Protein AF-0000000072064094 (afdb_homodimer)

Sequence (404 aa):
MAKARLEVLKKKKSSVARFLKNDMAELLRSGFDYNAYCRADGLLVEQKMIACYNFIEQFCGCISSNLSAMNKQRECPEECKEAVQSLIYAAARVSEFPELRDFRTLFTERYGTSNESFVNEEFIETLRPKSTTKELKLQLLHDIAEEFNIEWNSKSLEQKLFKPPREDQNRHCRRKSKDDIVPKGEFQGDDEDGNKWKKNKGMAKARLEVLKKKKSSVARFLKNDMAELLRSGFDYNAYCRADGLLVEQKMIACYNFIEQFCGCISSNLSAMNKQRECPEECKEAVQSLIYAAARVSEFPELRDFRTLFTERYGTSNESFVNEEFIETLRPKSTTKELKLQLLHDIAEEFNIEWNSKSLEQKLFKPPREDQNRHCRRKSKDDIVPKGEFQGDDEDGNKWKKNKG

InterPro domains:
  IPR005061 Vacuolar protein sorting-associated protein Ist1 [PF03398] (1-151)
  IPR005061 Vacuolar protein sorting-associated protein Ist1 [PTHR12161] (1-172)
  IPR042277 Vacuolar protein sorting-associated protein IST1-like [G3DSA:1.20.1260.60] (1-161)

Solvent-accessible surface area (backbone atoms only — not comparable to full-atom values): 23887 Å² total; per-residue (Å²): 111,69,65,61,56,46,49,52,53,46,50,53,45,50,52,51,35,50,50,48,52,51,52,33,46,52,28,44,71,74,66,37,49,68,60,28,53,33,41,36,48,34,39,51,52,39,50,45,49,47,54,50,50,53,50,51,50,51,29,50,48,52,45,65,77,39,42,69,61,43,73,75,37,76,61,75,49,77,90,37,43,36,36,53,32,33,44,39,59,40,33,81,70,44,77,91,48,64,66,29,51,56,48,29,53,54,46,36,71,61,68,39,80,85,51,76,88,47,29,48,63,69,58,51,60,64,67,46,88,68,79,88,44,73,65,59,42,51,49,49,50,50,53,48,27,60,75,69,68,44,92,75,75,63,63,70,56,47,49,67,70,67,48,66,78,69,69,69,71,72,70,68,73,67,68,75,66,80,65,71,76,58,73,76,72,68,73,81,70,87,79,93,84,89,91,82,92,79,74,89,84,127,109,68,66,60,54,48,50,52,53,46,50,54,45,50,52,52,36,49,50,48,50,50,52,33,47,52,28,43,70,73,66,37,49,67,60,26,53,33,41,36,49,35,39,52,52,38,49,45,51,48,53,50,49,52,51,50,50,50,31,51,49,52,45,65,77,40,42,70,61,43,71,75,38,77,61,75,48,79,88,37,41,35,34,54,32,32,44,40,58,39,32,81,71,44,78,91,48,65,66,29,49,56,48,30,54,54,46,35,71,62,66,40,82,85,49,74,88,47,31,49,63,70,57,49,60,64,66,45,90,68,78,86,44,72,65,59,42,51,49,49,51,51,51,48,26,59,75,69,70,44,91,76,77,64,62,70,57,49,48,67,69,67,48,66,78,71,70,71,71,73,73,70,74,68,68,72,69,79,65,71,74,60,72,77,72,72,76,74,79,80,84,86,81,86,84,83,84,83,88,75,82,136

pLDDT: mean 81.44, std 26.67, range [18.22, 98.62]

Structure (mmCIF, N/CA/C/O backbone):
data_AF-0000000072064094-model_v1
#
loop_
_entity.id
_entity.type
_entity.pdbx_description
1 polymer 'IST1-like protein'
#
loop_
_atom_site.group_PDB
_atom_site.id
_atom_site.type_symbol
_atom_site.label_atom_id
_atom_site.label_alt_id
_atom_site.label_comp_id
_atom_site.label_asym_id
_atom_site.label_entity_id
_atom_site.label_seq_id
_atom_site.pdbx_PDB_ins_code
_atom_site.Cartn_x
_atom_site.Cartn_y
_atom_site.Cartn_z
_atom_site.occupancy
_atom_site.B_iso_or_equiv
_atom_site.auth_seq_id
_atom_site.auth_comp_id
_atom_site.auth_asym_id
_atom_site.auth_atom_id
_atom_site.pdbx_PDB_model_num
ATOM 1 N N . MET A 1 1 ? -1.454 22.281 24.828 1 85.12 1 MET A N 1
ATOM 2 C CA . MET A 1 1 ? -2.336 21.141 24.594 1 85.12 1 MET A CA 1
ATOM 3 C C . MET A 1 1 ? -2.18 20.609 23.188 1 85.12 1 MET A C 1
ATOM 5 O O . MET A 1 1 ? -1.899 19.422 22.984 1 85.12 1 MET A O 1
ATOM 9 N N . ALA A 1 2 ? -2.176 21.438 22.234 1 90.88 2 ALA A N 1
ATOM 10 C CA . ALA A 1 2 ? -2.074 21.016 20.844 1 90.88 2 ALA A CA 1
ATOM 11 C C . ALA A 1 2 ? -0.74 20.328 20.562 1 90.88 2 ALA A C 1
ATOM 13 O O . ALA A 1 2 ? -0.686 19.328 19.844 1 90.88 2 ALA A O 1
ATOM 14 N N . LYS A 1 3 ? 0.32 20.797 21.219 1 93.62 3 LYS A N 1
ATOM 15 C CA . LYS A 1 3 ? 1.645 20.234 21 1 93.62 3 LYS A CA 1
ATOM 16 C C . LYS A 1 3 ? 1.72 18.797 21.5 1 93.62 3 LYS A C 1
ATOM 18 O O . LYS A 1 3 ? 2.332 17.938 20.875 1 93.62 3 LYS A O 1
ATOM 23 N N . ALA A 1 4 ? 1.127 18.578 22.625 1 94.56 4 ALA A N 1
ATOM 24 C CA . ALA A 1 4 ? 1.127 17.234 23.219 1 94.56 4 ALA A CA 1
ATOM 25 C C . ALA A 1 4 ? 0.379 16.25 22.328 1 94.56 4 ALA A C 1
ATOM 27 O O . ALA A 1 4 ? 0.856 15.141 22.078 1 94.56 4 ALA A O 1
ATOM 28 N N . ARG A 1 5 ? -0.762 16.672 21.875 1 95.25 5 ARG A N 1
ATOM 29 C CA . ARG A 1 5 ? -1.549 15.805 21 1 95.25 5 ARG A CA 1
ATOM 30 C C . ARG A 1 5 ? -0.819 15.555 19.688 1 95.25 5 ARG A C 1
ATOM 32 O O . ARG A 1 5 ? -0.88 14.445 19.141 1 95.25 5 ARG A O 1
ATOM 39 N N . LEU A 1 6 ? -0.163 16.531 19.234 1 96.88 6 LEU A N 1
ATOM 40 C CA . LEU A 1 6 ? 0.596 16.406 18 1 96.88 6 LEU A CA 1
ATOM 41 C C . LEU A 1 6 ? 1.74 15.414 18.156 1 96.88 6 LEU A C 1
ATOM 43 O O . LEU A 1 6 ? 2.023 14.633 17.25 1 96.88 6 LEU A O 1
ATOM 47 N N . GLU A 1 7 ? 2.352 15.492 19.312 1 96.5 7 GLU A N 1
ATOM 48 C CA . GLU A 1 7 ? 3.455 14.57 19.578 1 96.5 7 GLU A CA 1
ATOM 49 C C . GLU A 1 7 ? 2.984 13.125 19.562 1 96.5 7 GLU A C 1
ATOM 51 O O . GLU A 1 7 ? 3.668 12.25 19.031 1 96.5 7 GLU A O 1
ATOM 56 N N . VAL A 1 8 ? 1.884 12.883 20.141 1 96.38 8 VAL A N 1
ATOM 57 C CA . VAL A 1 8 ? 1.319 11.539 20.172 1 96.38 8 VAL A CA 1
ATOM 58 C C . VAL A 1 8 ? 1.006 11.07 18.75 1 96.38 8 VAL A C 1
ATOM 60 O O . VAL A 1 8 ? 1.315 9.93 18.391 1 96.38 8 VAL A O 1
ATOM 63 N N . LEU A 1 9 ? 0.372 11.906 17.953 1 95.5 9 LEU A N 1
ATOM 64 C CA . LEU A 1 9 ? 0.035 11.586 16.562 1 95.5 9 LEU A CA 1
ATOM 65 C C . LEU A 1 9 ? 1.291 11.273 15.758 1 95.5 9 LEU A C 1
ATOM 67 O O . LEU A 1 9 ? 1.317 10.312 14.992 1 95.5 9 LEU A O 1
ATOM 71 N N . LYS A 1 10 ? 2.268 12.094 15.992 1 96.62 10 LYS A N 1
ATOM 72 C CA . LYS A 1 10 ? 3.539 11.906 15.297 1 96.62 10 LYS A CA 1
ATOM 73 C C . LYS A 1 10 ? 4.168 10.562 15.656 1 96.62 10 LYS A C 1
ATOM 75 O O . LYS A 1 10 ? 4.676 9.852 14.781 1 96.62 10 LYS A O 1
ATOM 80 N N . LYS A 1 11 ? 4.141 10.258 16.891 1 97.12 11 LYS A N 1
ATOM 81 C CA . LYS A 1 11 ? 4.695 8.984 17.328 1 97.12 11 LYS A CA 1
ATOM 82 C C . LYS A 1 11 ? 3.934 7.809 16.734 1 97.12 11 LYS A C 1
ATOM 84 O O . LYS A 1 11 ? 4.539 6.82 16.312 1 97.12 11 LYS A O 1
ATOM 89 N N . LYS A 1 12 ? 2.662 7.918 16.766 1 95.75 12 LYS A N 1
ATOM 90 C CA . LYS A 1 12 ? 1.829 6.871 16.188 1 95.75 12 LYS A CA 1
ATOM 91 C C . LYS A 1 12 ? 2.143 6.684 14.703 1 95.75 12 LYS A C 1
ATOM 93 O O . LYS A 1 12 ? 2.346 5.559 14.242 1 95.75 12 LYS A O 1
ATOM 98 N N . LYS A 1 13 ? 2.24 7.777 13.938 1 96.56 13 LYS A N 1
ATOM 99 C CA . LYS A 1 13 ? 2.531 7.711 12.508 1 96.56 13 LYS A CA 1
ATOM 100 C C . LYS A 1 13 ? 3.93 7.156 12.25 1 96.56 13 LYS A C 1
ATOM 102 O O . LYS A 1 13 ? 4.141 6.387 11.312 1 96.56 13 LYS A O 1
ATOM 107 N N . SER A 1 14 ? 4.836 7.527 13.102 1 97.94 14 SER A N 1
ATOM 108 C CA . SER A 1 14 ? 6.207 7.047 12.969 1 97.94 14 SER A CA 1
ATOM 109 C C . SER A 1 14 ? 6.297 5.543 13.203 1 97.94 14 SER A C 1
ATOM 111 O O . SER A 1 14 ? 7.043 4.844 12.516 1 97.94 14 SER A O 1
ATOM 113 N N . SER A 1 15 ? 5.543 5.082 14.156 1 97.62 15 SER A N 1
ATOM 114 C CA . SER A 1 15 ? 5.516 3.648 14.438 1 97.62 15 SER A CA 1
ATOM 115 C C . SER A 1 15 ? 4.961 2.865 13.25 1 97.62 15 SER A C 1
ATOM 117 O O . SER A 1 15 ? 5.52 1.841 12.859 1 97.62 15 SER A O 1
ATOM 119 N N . VAL A 1 16 ? 3.893 3.377 12.688 1 95.62 16 VAL A N 1
ATOM 120 C CA . VAL A 1 16 ? 3.283 2.725 11.531 1 95.62 16 VAL A CA 1
ATOM 121 C C . VAL A 1 16 ? 4.258 2.74 10.359 1 95.62 16 VAL A C 1
ATOM 123 O O . VAL A 1 16 ? 4.43 1.729 9.672 1 95.62 16 VAL A O 1
ATOM 126 N N . ALA A 1 17 ? 4.867 3.883 10.094 1 97.56 17 ALA A N 1
ATOM 127 C CA . ALA A 1 17 ? 5.832 4.004 9.008 1 97.56 17 ALA A CA 1
ATOM 128 C C . ALA A 1 17 ? 6.988 3.021 9.188 1 97.56 17 ALA A C 1
ATOM 130 O O . ALA A 1 17 ? 7.441 2.402 8.227 1 97.56 17 ALA A O 1
ATOM 131 N N . ARG A 1 18 ? 7.434 2.91 10.406 1 97.69 18 ARG A N 1
ATOM 132 C CA . ARG A 1 18 ? 8.516 1.974 10.695 1 97.69 18 ARG A CA 1
ATOM 133 C C . ARG A 1 18 ? 8.094 0.539 10.398 1 97.69 18 ARG A C 1
ATOM 135 O O . ARG A 1 18 ? 8.867 -0.239 9.836 1 97.69 18 ARG A O 1
ATOM 142 N N . PHE A 1 19 ? 6.945 0.211 10.789 1 96.25 19 PHE A N 1
ATOM 143 C CA . PHE A 1 19 ? 6.414 -1.122 10.523 1 96.25 19 PHE A CA 1
ATOM 144 C C . PHE A 1 19 ? 6.34 -1.391 9.031 1 96.25 19 PHE A C 1
ATOM 146 O O . PHE A 1 19 ? 6.77 -2.447 8.562 1 96.25 19 PHE A O 1
ATOM 153 N N . LEU A 1 20 ? 5.797 -0.464 8.305 1 96.31 20 LEU A N 1
ATOM 154 C CA . LEU A 1 20 ? 5.672 -0.616 6.855 1 96.31 20 LEU A CA 1
ATOM 155 C C . LEU A 1 20 ? 7.039 -0.761 6.203 1 96.31 20 LEU A C 1
ATOM 157 O O . LEU A 1 20 ? 7.219 -1.585 5.301 1 96.31 20 LEU A O 1
ATOM 161 N N . LYS A 1 21 ? 7.934 0.023 6.676 1 97.88 21 LYS A N 1
ATOM 162 C CA . LYS A 1 21 ? 9.297 -0.035 6.152 1 97.88 21 LYS A CA 1
ATOM 163 C C . LYS A 1 21 ? 9.914 -1.411 6.383 1 97.88 21 LYS A C 1
ATOM 165 O O . LYS A 1 21 ? 10.531 -1.98 5.477 1 97.88 21 LYS A O 1
ATOM 170 N N . ASN A 1 22 ? 9.773 -1.916 7.539 1 97.75 22 ASN A N 1
ATOM 171 C CA . ASN A 1 22 ? 10.297 -3.238 7.863 1 97.75 22 ASN A CA 1
ATOM 172 C C . ASN A 1 22 ? 9.633 -4.324 7.02 1 97.75 22 ASN A C 1
ATOM 174 O O . ASN A 1 22 ? 10.305 -5.254 6.562 1 97.75 22 ASN A O 1
ATOM 178 N N . ASP A 1 23 ? 8.383 -4.195 6.918 1 96.56 23 ASP A N 1
ATOM 179 C CA . ASP A 1 23 ? 7.645 -5.141 6.09 1 96.56 23 ASP A CA 1
ATOM 180 C C . ASP A 1 23 ? 8.164 -5.141 4.656 1 96.56 23 ASP A C 1
ATOM 182 O O . ASP A 1 23 ? 8.398 -6.203 4.074 1 96.56 23 ASP A O 1
ATOM 186 N N . MET A 1 24 ? 8.352 -4.023 4.109 1 98.06 24 MET A N 1
ATOM 187 C CA . MET A 1 24 ? 8.867 -3.895 2.748 1 98.06 24 MET A CA 1
ATOM 188 C C . MET A 1 24 ? 10.273 -4.477 2.643 1 98.06 24 MET A C 1
ATOM 190 O O . MET A 1 24 ? 10.609 -5.117 1.648 1 98.06 24 MET A O 1
ATOM 194 N N . ALA A 1 25 ? 11.055 -4.199 3.688 1 98.56 25 ALA A N 1
ATOM 195 C CA . ALA A 1 25 ? 12.406 -4.746 3.705 1 98.56 25 ALA A CA 1
ATOM 196 C C . ALA A 1 25 ? 12.383 -6.27 3.664 1 98.56 25 ALA A C 1
ATOM 198 O O . ALA A 1 25 ? 13.156 -6.891 2.932 1 98.56 25 ALA A O 1
ATOM 199 N N . GLU A 1 26 ? 11.508 -6.82 4.418 1 97.12 26 GLU A N 1
ATOM 200 C CA . GLU A 1 26 ? 11.383 -8.273 4.445 1 97.12 26 GLU A CA 1
ATOM 201 C C . GLU A 1 26 ? 10.969 -8.82 3.082 1 97.12 26 GLU A C 1
ATOM 203 O O . GLU A 1 26 ? 11.484 -9.844 2.631 1 97.12 26 GLU A O 1
ATOM 208 N N . LEU A 1 27 ? 10.102 -8.125 2.42 1 96.69 27 LEU A N 1
ATOM 209 C CA . LEU A 1 27 ? 9.656 -8.523 1.086 1 96.69 27 LEU A CA 1
ATOM 210 C C . LEU A 1 27 ? 10.805 -8.445 0.086 1 96.69 27 LEU A C 1
ATOM 212 O O . LEU A 1 27 ? 10.992 -9.359 -0.721 1 96.69 27 LEU A O 1
ATOM 216 N N . LEU A 1 28 ? 11.594 -7.43 0.164 1 97.12 28 LEU A N 1
ATOM 217 C CA . LEU A 1 28 ? 12.734 -7.273 -0.726 1 97.12 28 LEU A CA 1
ATOM 218 C C . LEU A 1 28 ? 13.766 -8.375 -0.486 1 97.12 28 LEU A C 1
ATOM 220 O O . LEU A 1 28 ? 14.312 -8.938 -1.438 1 97.12 28 LEU A O 1
ATOM 224 N N . ARG A 1 29 ? 13.961 -8.672 0.776 1 96.12 29 ARG A N 1
ATOM 225 C CA . ARG A 1 29 ? 14.922 -9.711 1.146 1 96.12 29 ARG A CA 1
ATOM 226 C C . ARG A 1 29 ? 14.492 -11.07 0.587 1 96.12 29 ARG A C 1
ATOM 228 O O . ARG A 1 29 ? 15.336 -11.867 0.175 1 96.12 29 ARG A O 1
ATOM 235 N N . SER A 1 30 ? 13.25 -11.305 0.597 1 93.69 30 SER A N 1
ATOM 236 C CA . SER A 1 30 ? 12.703 -12.578 0.135 1 93.69 30 SER A CA 1
ATOM 237 C C . SER A 1 30 ? 12.578 -12.609 -1.385 1 93.69 30 SER A C 1
ATOM 239 O O . SER A 1 30 ? 12.109 -13.594 -1.956 1 93.69 30 SER A O 1
ATOM 241 N N . GLY A 1 31 ? 12.898 -11.484 -2.037 1 93.19 31 GLY A N 1
ATOM 242 C CA . GLY A 1 31 ? 12.867 -11.43 -3.49 1 93.19 31 GLY A CA 1
ATOM 243 C C . GLY A 1 31 ? 11.508 -11.031 -4.035 1 93.19 31 GLY A C 1
ATOM 244 O O . GLY A 1 31 ? 11.25 -11.156 -5.234 1 93.19 31 GLY A O 1
ATOM 245 N N . PHE A 1 32 ? 10.609 -10.562 -3.191 1 93.62 32 PHE A N 1
ATOM 246 C CA . PHE A 1 32 ? 9.281 -10.141 -3.613 1 93.62 32 PHE A CA 1
ATOM 247 C C . PHE A 1 32 ? 9.227 -8.625 -3.777 1 93.62 32 PHE A C 1
ATOM 249 O O . PHE A 1 32 ? 8.477 -7.945 -3.076 1 93.62 32 PHE A O 1
ATOM 256 N N . ASP A 1 33 ? 9.938 -8.203 -4.82 1 95 33 ASP A N 1
ATOM 257 C CA . ASP A 1 33 ? 10.141 -6.77 -4.996 1 95 33 ASP A CA 1
ATOM 258 C C . ASP A 1 33 ? 8.867 -6.098 -5.5 1 95 33 ASP A C 1
ATOM 260 O O . ASP A 1 33 ? 8.594 -4.938 -5.176 1 95 33 ASP A O 1
ATOM 264 N N . TYR A 1 34 ? 8.102 -6.844 -6.324 1 93.06 34 TYR A N 1
ATOM 265 C CA . TYR A 1 34 ? 6.859 -6.25 -6.805 1 93.06 34 TYR A CA 1
ATOM 266 C C . TYR A 1 34 ? 5.887 -6.016 -5.652 1 93.06 34 TYR A C 1
ATOM 268 O O . TYR A 1 34 ? 5.215 -4.98 -5.602 1 93.06 34 TYR A O 1
ATOM 276 N N . ASN A 1 35 ? 5.762 -6.969 -4.797 1 94 35 ASN A N 1
ATOM 277 C CA . ASN A 1 35 ? 4.926 -6.797 -3.611 1 94 35 ASN A CA 1
ATOM 278 C C . ASN A 1 35 ? 5.363 -5.582 -2.795 1 94 35 ASN A C 1
ATOM 280 O O . ASN A 1 35 ? 4.523 -4.816 -2.316 1 94 35 ASN A O 1
ATOM 284 N N . ALA A 1 36 ? 6.691 -5.492 -2.584 1 97.38 36 ALA A N 1
ATOM 285 C CA . ALA A 1 36 ? 7.234 -4.336 -1.876 1 97.38 36 ALA A CA 1
ATOM 286 C C . ALA A 1 36 ? 6.871 -3.035 -2.592 1 97.38 36 ALA A C 1
ATOM 288 O O . ALA A 1 36 ? 6.496 -2.051 -1.951 1 97.38 36 ALA A O 1
ATOM 289 N N . TYR A 1 37 ? 6.961 -3.115 -3.926 1 96.88 37 TYR A N 1
ATOM 290 C CA . TYR A 1 37 ? 6.617 -1.979 -4.773 1 96.88 37 TYR A CA 1
ATOM 291 C C . TYR A 1 37 ? 5.18 -1.539 -4.539 1 96.88 37 TYR A C 1
ATOM 293 O O . TYR A 1 37 ? 4.895 -0.342 -4.449 1 96.88 37 TYR A O 1
ATOM 301 N N . CYS A 1 38 ? 4.332 -2.406 -4.352 1 95.75 38 CYS A N 1
ATOM 302 C CA . CYS A 1 38 ? 2.914 -2.107 -4.191 1 95.75 38 CYS A CA 1
ATOM 303 C C . CYS A 1 38 ? 2.617 -1.605 -2.783 1 95.75 38 CYS A C 1
ATOM 305 O O . CYS A 1 38 ? 1.622 -0.913 -2.564 1 95.75 38 CYS A O 1
ATOM 307 N N . ARG A 1 39 ? 3.445 -1.872 -1.863 1 96.5 39 ARG A N 1
ATOM 308 C CA . ARG A 1 39 ? 3.297 -1.401 -0.49 1 96.5 39 ARG A CA 1
ATOM 309 C C . ARG A 1 39 ? 3.797 0.032 -0.345 1 96.5 39 ARG A C 1
ATOM 311 O O . ARG A 1 39 ? 3.488 0.707 0.639 1 96.5 39 ARG A O 1
ATOM 318 N N . ALA A 1 40 ? 4.53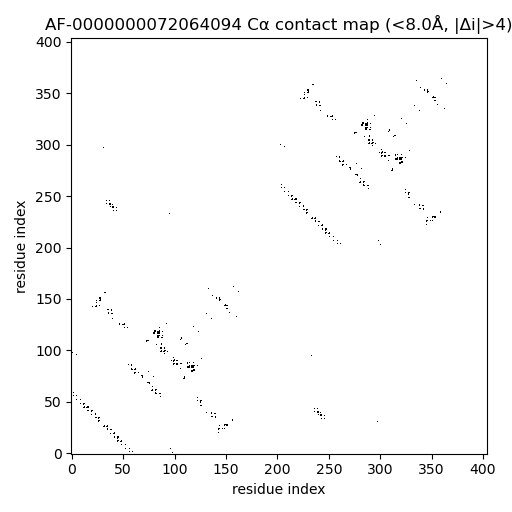1 0.459 -1.304 1 97.44 40 ALA A N 1
ATOM 319 C CA . ALA A 1 40 ? 5.258 1.723 -1.221 1 97.44 40 ALA A CA 1
ATOM 320 C C . ALA A 1 40 ? 4.297 2.904 -1.121 1 97.44 40 ALA A C 1
ATOM 322 O O . ALA A 1 40 ? 4.602 3.906 -0.471 1 97.44 40 ALA A O 1
ATOM 323 N N . ASP A 1 41 ? 3.105 2.754 -1.67 1 95.56 41 ASP A N 1
ATOM 324 C CA . ASP A 1 41 ? 2.137 3.846 -1.652 1 95.56 41 ASP A CA 1
ATOM 325 C C . ASP A 1 41 ? 1.74 4.203 -0.222 1 95.56 41 ASP A C 1
ATOM 327 O O . ASP A 1 41 ? 1.701 5.383 0.14 1 95.56 41 ASP A O 1
ATOM 331 N N . GLY A 1 42 ? 1.557 3.207 0.538 1 95.38 42 GLY A N 1
ATOM 332 C CA . GLY A 1 42 ? 1.183 3.428 1.926 1 95.38 42 GLY A CA 1
ATOM 333 C C . GLY A 1 42 ? 2.271 4.102 2.736 1 95.38 42 GLY A C 1
ATOM 334 O O . GLY A 1 42 ? 1.992 5 3.533 1 95.38 42 GLY A O 1
ATOM 335 N N . LEU A 1 43 ? 3.441 3.678 2.463 1 97.56 43 LEU A N 1
ATOM 336 C CA . LEU A 1 43 ? 4.566 4.227 3.215 1 97.56 43 LEU A CA 1
ATOM 337 C C . LEU A 1 43 ? 4.816 5.68 2.836 1 97.56 43 LEU A C 1
ATOM 339 O O . LEU A 1 43 ? 5.105 6.512 3.701 1 97.56 43 LEU A O 1
ATOM 343 N N . LEU A 1 44 ? 4.68 5.965 1.611 1 97.12 44 LEU A N 1
ATOM 344 C CA . LEU A 1 44 ? 4.926 7.32 1.133 1 97.12 44 LEU A CA 1
ATOM 345 C C . LEU A 1 44 ? 3.939 8.305 1.752 1 97.12 44 LEU A C 1
ATOM 347 O O . LEU A 1 44 ? 4.312 9.422 2.111 1 97.12 44 LEU A O 1
ATOM 351 N N . VAL A 1 45 ? 2.77 7.867 1.866 1 95 45 VAL A N 1
ATOM 352 C CA . VAL A 1 45 ? 1.736 8.727 2.443 1 95 45 VAL A CA 1
ATOM 353 C C . VAL A 1 45 ? 2.033 8.969 3.92 1 95 45 VAL A C 1
ATOM 355 O O . VAL A 1 45 ? 1.938 10.102 4.398 1 95 45 VAL A O 1
ATOM 358 N N . GLU A 1 46 ? 2.443 7.871 4.641 1 95.88 46 GLU A N 1
ATOM 359 C CA . GLU A 1 46 ? 2.771 8.016 6.055 1 95.88 46 GLU A CA 1
ATOM 360 C C . GLU A 1 46 ? 3.961 8.953 6.254 1 95.88 46 GLU A C 1
ATOM 362 O O . GLU A 1 46 ? 3.957 9.789 7.16 1 95.88 46 GLU A O 1
ATOM 367 N N . GLN A 1 47 ? 4.895 8.805 5.371 1 96.94 47 GLN A N 1
ATOM 368 C CA . GLN A 1 47 ? 6.074 9.656 5.469 1 96.94 47 GLN A CA 1
ATOM 369 C C . GLN A 1 47 ? 5.723 11.117 5.207 1 96.94 47 GLN A C 1
ATOM 371 O O . GLN A 1 47 ? 6.246 12.016 5.871 1 96.94 47 GLN A O 1
ATOM 376 N N . LYS A 1 48 ? 4.938 11.32 4.258 1 96.44 48 LYS A N 1
ATOM 377 C CA . LYS A 1 48 ? 4.473 12.68 3.975 1 96.44 48 LYS A CA 1
ATOM 378 C C . LYS A 1 48 ? 3.764 13.281 5.184 1 96.44 48 LYS A C 1
ATOM 380 O O . LYS A 1 48 ? 3.988 14.438 5.527 1 96.44 48 LYS A O 1
ATOM 385 N N . MET A 1 49 ? 2.93 12.5 5.812 1 95.88 49 MET A N 1
ATOM 386 C CA . MET A 1 49 ? 2.193 12.977 6.98 1 95.88 49 MET A CA 1
ATOM 387 C C . MET A 1 49 ? 3.145 13.32 8.125 1 95.88 49 MET A C 1
ATOM 389 O O . MET A 1 49 ? 2.961 14.32 8.812 1 95.88 49 MET A O 1
ATOM 393 N N . ILE A 1 50 ? 4.121 12.555 8.297 1 97.62 50 ILE A N 1
ATOM 394 C CA . ILE A 1 50 ? 5.105 12.812 9.344 1 97.62 50 ILE A CA 1
ATOM 395 C C . ILE A 1 50 ? 5.816 14.133 9.078 1 97.62 50 ILE A C 1
ATOM 397 O O . ILE A 1 50 ? 5.988 14.953 9.984 1 97.62 50 ILE A O 1
ATOM 401 N N . ALA A 1 51 ? 6.199 14.312 7.824 1 97.75 51 ALA A N 1
ATOM 402 C CA . ALA A 1 51 ? 6.816 15.578 7.438 1 97.75 51 ALA A CA 1
ATOM 403 C C . ALA A 1 51 ? 5.895 16.75 7.738 1 97.75 51 ALA A C 1
ATOM 405 O O . ALA A 1 51 ? 6.336 17.781 8.266 1 97.75 51 ALA A O 1
ATOM 406 N N . CYS A 1 52 ? 4.703 16.562 7.418 1 97.12 52 CYS A N 1
ATOM 407 C CA . CYS A 1 52 ? 3.705 17.594 7.676 1 97.12 52 CYS A CA 1
ATOM 408 C C . CYS A 1 52 ? 3.635 17.922 9.164 1 97.12 52 CYS A C 1
ATOM 410 O O . CYS A 1 52 ? 3.645 19.094 9.539 1 97.12 52 CYS A O 1
ATOM 412 N N . TYR A 1 53 ? 3.627 16.953 9.977 1 97.62 53 TYR A N 1
ATOM 413 C CA . TYR A 1 53 ? 3.518 17.156 11.422 1 97.62 53 TYR A CA 1
ATOM 414 C C . TYR A 1 53 ? 4.758 17.859 11.969 1 97.62 53 TYR A C 1
ATOM 416 O O . TYR A 1 53 ? 4.672 18.641 12.914 1 97.62 53 TYR A O 1
ATOM 424 N N . ASN A 1 54 ? 5.852 17.594 11.352 1 98.06 54 ASN A N 1
ATOM 425 C CA . ASN A 1 54 ? 7.066 18.297 11.75 1 98.06 54 ASN A CA 1
ATOM 426 C C . ASN A 1 54 ? 6.953 19.797 11.516 1 98.06 54 ASN A C 1
ATOM 428 O O . ASN A 1 54 ? 7.352 20.594 12.359 1 98.06 54 ASN A O 1
ATOM 432 N N . PHE A 1 55 ? 6.406 20.125 10.445 1 98.12 55 PHE A N 1
ATOM 433 C CA . PHE A 1 55 ? 6.199 21.531 10.125 1 98.12 55 PHE A CA 1
ATOM 434 C C . PHE A 1 55 ? 5.215 22.172 11.094 1 98.12 55 PHE A C 1
ATOM 436 O O . PHE A 1 55 ? 5.465 23.266 11.625 1 98.12 55 PHE A O 1
ATOM 443 N N . ILE A 1 56 ? 4.16 21.516 11.312 1 98.06 56 ILE A N 1
ATOM 444 C CA . ILE A 1 56 ? 3.127 22.047 12.203 1 98.06 56 ILE A CA 1
ATOM 445 C C . ILE A 1 56 ? 3.699 22.234 13.602 1 98.06 56 ILE A C 1
ATOM 447 O O . ILE A 1 56 ? 3.428 23.234 14.258 1 98.06 56 ILE A O 1
ATOM 451 N N . GLU A 1 57 ? 4.457 21.297 14.016 1 97.94 57 GLU A N 1
ATOM 452 C CA . GLU A 1 57 ? 5.125 21.406 15.305 1 97.94 57 GLU A CA 1
ATOM 453 C C . GLU A 1 57 ? 6.016 22.641 15.367 1 97.94 57 GLU A C 1
ATOM 455 O O . GLU A 1 57 ? 5.996 23.375 16.359 1 97.94 57 GLU A O 1
ATOM 460 N N . GLN A 1 58 ? 6.719 22.859 14.375 1 97.62 58 GLN A N 1
ATOM 461 C CA . GLN A 1 58 ? 7.59 24.031 14.289 1 97.62 58 GLN A CA 1
ATOM 462 C C . GLN A 1 58 ? 6.781 25.312 14.344 1 97.62 58 GLN A C 1
ATOM 464 O O . GLN A 1 58 ? 7.141 26.25 15.062 1 97.62 58 GLN A O 1
ATOM 469 N N . PHE A 1 59 ? 5.707 25.375 13.602 1 97.94 59 PHE A N 1
ATOM 470 C CA . PHE A 1 59 ? 4.859 26.562 13.578 1 97.94 59 PHE A CA 1
ATOM 471 C C . PHE A 1 59 ? 4.238 26.812 14.945 1 97.94 59 PHE A C 1
ATOM 473 O O . PHE A 1 59 ? 4.219 27.953 15.422 1 97.94 59 PHE A O 1
ATOM 480 N N . CYS A 1 60 ? 3.779 25.766 15.492 1 97.12 60 CYS A N 1
ATOM 481 C CA . CYS A 1 60 ? 3.227 25.906 16.844 1 97.12 60 CYS A CA 1
ATOM 482 C C . CYS A 1 60 ? 4.293 26.375 17.828 1 97.12 60 CYS A C 1
ATOM 484 O O . CYS A 1 60 ? 4.004 27.156 18.719 1 97.12 60 CYS A O 1
ATOM 486 N N . GLY A 1 61 ? 5.496 25.891 17.672 1 96.81 61 GLY A N 1
ATOM 487 C CA . GLY A 1 61 ? 6.605 26.328 18.5 1 96.81 61 GLY A CA 1
ATOM 488 C C . GLY A 1 61 ? 6.895 27.812 18.359 1 96.81 61 GLY A C 1
ATOM 489 O O . GLY A 1 61 ? 7.121 28.5 19.359 1 96.81 61 GLY A O 1
ATOM 490 N N . CYS A 1 62 ? 6.848 28.281 17.156 1 96.12 62 CYS A N 1
ATOM 491 C CA . CYS A 1 62 ? 7.051 29.703 16.891 1 96.12 62 CYS A CA 1
ATOM 492 C C . CYS A 1 62 ? 5.98 30.547 17.578 1 96.12 62 CYS A C 1
ATOM 494 O O . CYS A 1 62 ? 6.293 31.562 18.219 1 96.12 62 CYS A O 1
ATOM 496 N N . ILE A 1 63 ? 4.805 30.156 17.516 1 95.31 63 ILE A N 1
ATOM 497 C CA . ILE A 1 63 ? 3.686 30.891 18.094 1 95.31 63 ILE A CA 1
ATOM 498 C C . ILE A 1 63 ? 3.781 30.859 19.609 1 95.31 63 ILE A C 1
ATOM 500 O O . ILE A 1 63 ? 3.588 31.875 20.281 1 95.31 63 ILE A O 1
ATOM 504 N N . SER A 1 64 ? 4.051 29.672 20.141 1 95.19 64 SER A N 1
ATOM 505 C CA . SER A 1 64 ? 4.168 29.516 21.594 1 95.19 64 SER A CA 1
ATOM 506 C C . SER A 1 64 ? 5.254 30.422 22.156 1 95.19 64 SER A C 1
ATOM 508 O O . SER A 1 64 ? 5.098 30.984 23.25 1 95.19 64 SER A O 1
ATOM 510 N N . SER A 1 65 ? 6.344 30.625 21.469 1 95.5 65 SER A N 1
ATOM 511 C CA . SER A 1 65 ? 7.469 31.438 21.922 1 95.5 65 SER A CA 1
ATOM 512 C C . SER A 1 65 ? 7.148 32.938 21.828 1 95.5 65 SER A C 1
ATOM 514 O O . SER A 1 65 ? 7.812 33.75 22.469 1 95.5 65 SER A O 1
ATOM 516 N N . ASN A 1 66 ? 6.109 33.312 21.125 1 95 66 ASN A N 1
ATOM 517 C CA . ASN A 1 66 ? 5.777 34.719 20.922 1 95 66 ASN A CA 1
ATOM 518 C C . ASN A 1 66 ? 4.371 35.031 21.422 1 95 66 ASN A C 1
ATOM 520 O O . ASN A 1 66 ? 3.771 36.031 21 1 95 66 ASN A O 1
ATOM 524 N N . LEU A 1 67 ? 3.9 34.219 22.219 1 92.62 67 LEU A N 1
ATOM 525 C CA . LEU A 1 67 ? 2.516 34.344 22.656 1 92.62 67 LEU A CA 1
ATOM 526 C C . LEU A 1 67 ? 2.305 35.625 23.438 1 92.62 67 LEU A C 1
ATOM 528 O O . LEU A 1 67 ? 1.271 36.281 23.297 1 92.62 67 LEU A O 1
ATOM 532 N N . SER A 1 68 ? 3.262 35.969 24.266 1 93.44 68 SER A N 1
ATOM 533 C CA . SER A 1 68 ? 3.164 37.188 25.062 1 93.44 68 SER A CA 1
ATOM 534 C C . SER A 1 68 ? 3.062 38.406 24.172 1 93.44 68 SER A C 1
ATOM 536 O O . SER A 1 68 ? 2.223 39.281 24.406 1 93.44 68 SER A O 1
ATOM 538 N N . ALA A 1 69 ? 3.912 38.5 23.188 1 92.19 69 ALA A N 1
ATOM 539 C CA . ALA A 1 69 ? 3.896 39.625 22.25 1 92.19 69 ALA A CA 1
ATOM 540 C C . ALA A 1 69 ? 2.594 39.656 21.453 1 92.19 69 ALA A C 1
ATOM 542 O O . ALA A 1 69 ? 2.027 40.719 21.219 1 92.19 69 ALA A O 1
ATOM 543 N N . MET A 1 70 ? 2.092 38.562 21.141 1 92.06 70 MET A N 1
ATOM 544 C CA . MET A 1 70 ? 0.869 38.438 20.344 1 92.06 70 MET A CA 1
ATOM 545 C C . MET A 1 70 ? -0.345 38.875 21.156 1 92.06 70 MET A C 1
ATOM 547 O O . MET A 1 70 ? -1.289 39.438 20.609 1 92.06 70 MET A O 1
ATOM 551 N N . ASN A 1 71 ? -0.294 38.594 22.391 1 91.25 71 ASN A N 1
ATOM 552 C CA . ASN A 1 71 ? -1.398 38.969 23.266 1 91.25 71 ASN A CA 1
ATOM 553 C C . ASN A 1 71 ? -1.427 40.469 23.516 1 91.25 71 ASN A C 1
ATOM 555 O O . ASN A 1 71 ? -2.49 41.062 23.75 1 91.25 71 ASN A O 1
ATOM 559 N N . LYS A 1 72 ? -0.281 41.094 23.469 1 91.56 72 LYS A N 1
ATOM 560 C CA . LYS A 1 72 ? -0.154 42.5 23.781 1 91.56 72 LYS A CA 1
ATOM 561 C C . LYS A 1 72 ? -0.522 43.375 22.578 1 91.56 72 LYS A C 1
ATOM 563 O O . LYS A 1 72 ? -0.939 44.531 22.734 1 91.56 72 LYS A O 1
ATOM 568 N N . GLN A 1 73 ? -0.264 42.844 21.438 1 88.12 73 GLN A N 1
ATOM 569 C CA . GLN A 1 73 ? -0.511 43.625 20.234 1 88.12 73 GLN A CA 1
ATOM 570 C C . GLN A 1 73 ? -1.616 43 19.375 1 88.12 73 GLN A C 1
ATOM 572 O O . GLN A 1 73 ? -1.826 41.781 19.422 1 88.12 73 GLN A O 1
ATOM 577 N N . ARG A 1 74 ? -2.223 43.875 18.578 1 87.62 74 ARG A N 1
ATOM 578 C CA . ARG A 1 74 ? -3.318 43.438 17.734 1 87.62 74 ARG A CA 1
ATOM 579 C C . ARG A 1 74 ? -2.799 42.875 16.406 1 87.62 74 ARG A C 1
ATOM 581 O O . ARG A 1 74 ? -3.398 42 15.82 1 87.62 74 ARG A O 1
ATOM 588 N N . GLU A 1 75 ? -1.686 43.406 16.078 1 90.38 75 GLU A N 1
ATOM 589 C CA . GLU A 1 75 ? -1.104 42.969 14.812 1 90.38 75 GLU A CA 1
ATOM 590 C C . GLU A 1 75 ? -0.216 41.75 15.008 1 90.38 75 GLU A C 1
ATOM 592 O O . GLU A 1 75 ? 0.413 41.594 16.047 1 90.38 75 GLU A O 1
ATOM 597 N N . CYS A 1 76 ? -0.153 40.938 14.062 1 92.5 76 CYS A N 1
ATOM 598 C CA . CYS A 1 76 ? 0.682 39.75 14.125 1 92.5 76 CYS A CA 1
ATOM 599 C C . CYS A 1 76 ? 2.158 40.125 14.008 1 92.5 76 CYS A C 1
ATOM 601 O O . CYS A 1 76 ? 2.562 40.781 13.055 1 92.5 76 CYS A O 1
ATOM 603 N N . PRO A 1 77 ? 2.854 39.688 14.945 1 92.25 77 PRO A N 1
ATOM 604 C CA . PRO A 1 77 ? 4.297 39.938 14.812 1 92.25 77 PRO A CA 1
ATOM 605 C C . PRO A 1 77 ? 4.871 39.344 13.523 1 92.25 77 PRO A C 1
ATOM 607 O O . PRO A 1 77 ? 4.449 38.281 13.07 1 92.25 77 PRO A O 1
ATOM 610 N N . GLU A 1 78 ? 5.816 40.031 12.969 1 91.62 78 GLU A N 1
ATOM 611 C CA . GLU A 1 78 ? 6.422 39.656 11.703 1 91.62 78 GLU A CA 1
ATOM 612 C C . GLU A 1 78 ? 7.02 38.25 11.789 1 91.62 78 GLU A C 1
ATOM 614 O O . GLU A 1 78 ? 6.953 37.469 10.828 1 91.62 78 GLU A O 1
ATOM 619 N N . GLU A 1 79 ? 7.562 37.938 12.945 1 92.75 79 GLU A N 1
ATOM 620 C CA . GLU A 1 79 ? 8.242 36.656 13.148 1 92.75 79 GLU A CA 1
ATOM 621 C C . GLU A 1 79 ? 7.258 35.5 13.117 1 92.75 79 GLU A C 1
ATOM 623 O O . GLU A 1 79 ? 7.637 34.375 12.836 1 92.75 79 GLU A O 1
ATOM 628 N N . CYS A 1 80 ? 5.957 35.844 13.32 1 95.56 80 CYS A N 1
ATOM 629 C CA . CYS A 1 80 ? 4.977 34.781 13.469 1 95.56 80 CYS A CA 1
ATOM 630 C C . CYS A 1 80 ? 4.039 34.719 12.266 1 95.56 80 CYS A C 1
ATOM 632 O O . CYS A 1 80 ? 3.236 33.781 12.133 1 95.56 80 CYS A O 1
ATOM 634 N N . LYS A 1 81 ? 4.211 35.562 11.422 1 94.75 81 LYS A N 1
ATOM 635 C CA . LYS A 1 81 ? 3.287 35.688 10.297 1 94.75 81 LYS A CA 1
ATOM 636 C C . LYS A 1 81 ? 3.299 34.406 9.445 1 94.75 81 LYS A C 1
ATOM 638 O O . LYS A 1 81 ? 2.242 33.906 9.086 1 94.75 81 LYS A O 1
ATOM 643 N N . GLU A 1 82 ? 4.465 33.906 9.148 1 97.12 82 GLU A N 1
ATOM 644 C CA . GLU A 1 82 ? 4.59 32.688 8.352 1 97.12 82 GLU A CA 1
ATOM 645 C C . GLU A 1 82 ? 3.939 31.5 9.055 1 97.12 82 GLU A C 1
ATOM 647 O O . GLU A 1 82 ? 3.195 30.734 8.438 1 97.12 82 GLU A O 1
ATOM 652 N N . ALA A 1 83 ? 4.223 31.422 10.289 1 97.31 83 ALA A N 1
ATOM 653 C CA . ALA A 1 83 ? 3.689 30.297 11.062 1 97.31 83 ALA A CA 1
ATOM 654 C C . ALA A 1 83 ? 2.164 30.344 11.117 1 97.31 83 ALA A C 1
ATOM 656 O O . ALA A 1 83 ? 1.496 29.344 10.883 1 97.31 83 ALA A O 1
ATOM 657 N N . VAL A 1 84 ? 1.663 31.516 11.352 1 96.5 84 VAL A N 1
ATOM 658 C CA . VAL A 1 84 ? 0.22 31.703 11.477 1 96.5 84 VAL A CA 1
ATOM 659 C C . VAL A 1 84 ? -0.458 31.375 10.148 1 96.5 84 VAL A C 1
ATOM 661 O O . VAL A 1 84 ? -1.412 30.594 10.109 1 96.5 84 VAL A O 1
ATOM 664 N N . GLN A 1 85 ? 0.13 31.969 9.141 1 97.06 85 GLN A N 1
ATOM 665 C CA . GLN A 1 85 ? -0.476 31.75 7.828 1 97.06 85 GLN A CA 1
ATOM 666 C C . GLN A 1 85 ? -0.368 30.281 7.41 1 97.06 85 GLN A C 1
ATOM 668 O O . GLN A 1 85 ? -1.278 29.75 6.773 1 97.06 85 GLN A O 1
ATOM 673 N N . SER A 1 86 ? 0.69 29.625 7.723 1 97.94 86 SER A N 1
ATOM 674 C CA . SER A 1 86 ? 0.887 28.219 7.379 1 97.94 86 SER A CA 1
ATOM 675 C C . SER A 1 86 ? -0.099 27.328 8.117 1 97.94 86 SER A C 1
ATOM 677 O O . SER A 1 86 ? -0.611 26.359 7.559 1 97.94 86 SER A O 1
ATOM 679 N N . LEU A 1 87 ? -0.402 27.656 9.312 1 97.19 87 LEU A N 1
ATOM 680 C CA . LEU A 1 87 ? -1.35 26.875 10.086 1 97.19 87 LEU A CA 1
ATOM 681 C C . LEU A 1 87 ? -2.76 27 9.523 1 97.19 87 LEU A C 1
ATOM 683 O O . LEU A 1 87 ? -3.506 26.016 9.469 1 97.19 87 LEU A O 1
ATOM 687 N N . ILE A 1 88 ? -3.088 28.172 9.156 1 96.19 88 ILE A N 1
ATOM 688 C CA . ILE A 1 88 ? -4.391 28.391 8.531 1 96.19 88 ILE A CA 1
ATOM 689 C C . ILE A 1 88 ? -4.48 27.578 7.238 1 96.19 88 ILE A C 1
ATOM 691 O O . ILE A 1 88 ? -5.496 26.938 6.969 1 96.19 88 ILE A O 1
ATOM 695 N N . TYR A 1 89 ? -3.402 27.609 6.512 1 96 89 TYR A N 1
ATOM 696 C CA . TYR A 1 89 ? -3.309 26.859 5.262 1 96 89 TYR A CA 1
ATOM 697 C C . TYR A 1 89 ? -3.496 25.359 5.5 1 96 89 TYR A C 1
ATOM 699 O O . TYR A 1 89 ? -4.195 24.688 4.742 1 96 89 TYR A O 1
ATOM 707 N N . ALA A 1 90 ? -2.932 24.875 6.523 1 96.44 90 ALA A N 1
ATOM 708 C CA . ALA A 1 90 ? -2.951 23.453 6.855 1 96.44 90 ALA A CA 1
ATOM 709 C C . ALA A 1 90 ? -4.344 23 7.289 1 96.44 90 ALA A C 1
ATOM 711 O O . ALA A 1 90 ? -4.73 21.859 7.078 1 96.44 90 ALA A O 1
ATOM 712 N N . ALA A 1 91 ? -5.078 23.906 7.891 1 94.94 91 ALA A N 1
ATOM 713 C CA . ALA A 1 91 ? -6.375 23.562 8.469 1 94.94 91 ALA A CA 1
ATOM 714 C C . ALA A 1 91 ? -7.332 23.047 7.398 1 94.94 91 ALA A C 1
ATOM 716 O O . ALA A 1 91 ? -8.156 22.172 7.668 1 94.94 91 ALA A O 1
ATOM 717 N N . ALA A 1 92 ? -7.152 23.484 6.246 1 88.69 92 ALA A N 1
ATOM 718 C CA . ALA A 1 92 ? -8.039 23.109 5.156 1 88.69 92 ALA A CA 1
ATOM 719 C C . ALA A 1 92 ? -7.59 21.797 4.52 1 88.69 92 ALA A C 1
ATOM 721 O O . ALA A 1 92 ? -8.375 21.109 3.85 1 88.69 92 ALA A O 1
ATOM 722 N N . ARG A 1 93 ? -6.41 21.359 4.82 1 89.69 93 ARG A N 1
ATOM 723 C CA . ARG A 1 93 ? -5.82 20.297 4.023 1 89.69 93 ARG A CA 1
ATOM 724 C C . ARG A 1 93 ? -5.473 19.094 4.891 1 89.69 93 ARG A C 1
ATOM 726 O O . ARG A 1 93 ? -5.391 17.969 4.398 1 89.69 93 ARG A O 1
ATOM 733 N N . VAL A 1 94 ? -5.285 19.328 6.09 1 91.94 94 VAL A N 1
ATOM 734 C CA . VAL A 1 94 ? -4.906 18.25 7 1 91.94 94 VAL A CA 1
ATOM 735 C C . VAL A 1 94 ? -6.074 17.922 7.926 1 91.94 94 VAL A C 1
ATOM 737 O O . VAL A 1 94 ? -6.441 18.734 8.781 1 91.94 94 VAL A O 1
ATOM 740 N N . SER A 1 95 ? -6.598 16.75 7.797 1 88.56 95 SER A N 1
ATOM 741 C CA . SER A 1 95 ? -7.812 16.406 8.531 1 88.56 95 SER A CA 1
ATOM 742 C C . SER A 1 95 ? -7.484 15.625 9.805 1 88.56 95 SER A C 1
ATOM 744 O O . SER A 1 95 ? -8.305 15.555 10.719 1 88.56 95 SER A O 1
ATOM 746 N N . GLU A 1 96 ? -6.348 15.117 9.969 1 90.44 96 GLU A N 1
ATOM 747 C CA . GLU A 1 96 ? -5.992 14.211 11.055 1 90.44 96 GLU A CA 1
ATOM 748 C C . GLU A 1 96 ? -5.727 14.977 12.344 1 90.44 96 GLU A C 1
ATOM 750 O O . GLU A 1 96 ? -5.684 14.383 13.43 1 90.44 96 GLU A O 1
ATOM 755 N N . PHE A 1 97 ? -5.594 16.281 12.258 1 94.69 97 PHE A N 1
ATOM 756 C CA . PHE A 1 97 ? -5.316 17.141 13.406 1 94.69 97 PHE A CA 1
ATOM 757 C C . PHE A 1 97 ? -6.391 18.203 13.555 1 94.69 97 PHE A C 1
ATOM 759 O O . PHE A 1 97 ? -6.227 19.328 13.086 1 94.69 97 PHE A O 1
ATOM 766 N N . PRO A 1 98 ? -7.441 17.938 14.266 1 92.69 98 PRO A N 1
ATOM 767 C CA . PRO A 1 98 ? -8.617 18.812 14.32 1 92.69 98 PRO A CA 1
ATOM 768 C C . PRO A 1 98 ? -8.32 20.156 14.969 1 92.69 98 PRO A C 1
ATOM 770 O O . PRO A 1 98 ? -9.023 21.141 14.703 1 92.69 98 PRO A O 1
ATOM 773 N N . GLU A 1 99 ? -7.305 20.219 15.805 1 95.19 99 GLU A N 1
ATOM 774 C CA . GLU A 1 99 ? -6.941 21.484 16.453 1 95.19 99 GLU A CA 1
ATOM 775 C C . GLU A 1 99 ? -6.652 22.562 15.414 1 95.19 99 GLU A C 1
ATOM 777 O O . GLU A 1 99 ? -6.766 23.766 15.703 1 95.19 99 GLU A O 1
ATOM 782 N N . LEU A 1 100 ? -6.344 22.172 14.266 1 96.56 100 LEU A N 1
ATOM 783 C CA . LEU A 1 100 ? -6.02 23.109 13.203 1 96.56 100 LEU A CA 1
ATOM 784 C C . LEU A 1 100 ? -7.227 23.969 12.852 1 96.56 100 LEU A C 1
ATOM 786 O O . LEU A 1 100 ? -7.078 25.156 12.523 1 96.56 100 LEU A O 1
ATOM 790 N N . ARG A 1 101 ? -8.32 23.375 12.938 1 95.06 101 ARG A N 1
ATOM 791 C CA . ARG A 1 101 ? -9.539 24.125 12.656 1 95.06 101 ARG A CA 1
ATOM 792 C C . ARG A 1 101 ? -9.75 25.234 13.688 1 95.06 101 ARG A C 1
ATOM 794 O O . ARG A 1 101 ? -10.156 26.344 13.336 1 95.06 101 ARG A O 1
ATOM 801 N N . ASP A 1 102 ? -9.492 24.891 14.898 1 95.88 102 ASP A N 1
ATOM 802 C CA . ASP A 1 102 ? -9.57 25.891 15.953 1 95.88 102 ASP A CA 1
ATOM 803 C C . ASP A 1 102 ? -8.57 27.016 15.711 1 95.88 102 ASP A C 1
ATOM 805 O O . ASP A 1 102 ? -8.891 28.203 15.898 1 95.88 102 ASP A O 1
ATOM 809 N N . PHE A 1 103 ? -7.379 26.641 15.305 1 95.94 103 PHE A N 1
ATOM 810 C CA . PHE A 1 103 ? -6.352 27.625 15.008 1 95.94 103 PHE A CA 1
ATOM 811 C C . PHE A 1 103 ? -6.801 28.562 13.891 1 95.94 103 PHE A C 1
ATOM 813 O O . PHE A 1 103 ? -6.637 29.781 13.977 1 95.94 103 PHE A O 1
ATOM 820 N N . ARG A 1 104 ? -7.297 28 12.883 1 95.62 104 ARG A N 1
ATOM 821 C CA . ARG A 1 104 ? -7.762 28.797 11.75 1 95.62 104 ARG A CA 1
ATOM 822 C C . ARG A 1 104 ? -8.812 29.812 12.188 1 95.62 104 ARG A C 1
ATOM 824 O O . ARG A 1 104 ? -8.742 30.984 11.828 1 95.62 104 ARG A O 1
ATOM 831 N N . THR A 1 105 ? -9.805 29.359 12.945 1 95.81 105 THR A N 1
ATOM 832 C CA . THR A 1 105 ? -10.859 30.234 13.438 1 95.81 105 THR A CA 1
ATOM 833 C C . THR A 1 105 ? -10.281 31.359 14.297 1 95.81 105 THR A C 1
ATOM 835 O O . THR A 1 105 ? -10.578 32.531 14.078 1 95.81 105 THR A O 1
ATOM 838 N N . LEU A 1 106 ? -9.422 31 15.164 1 94.5 106 LEU A N 1
ATOM 839 C CA . LEU A 1 106 ? -8.82 31.953 16.094 1 94.5 106 LEU A CA 1
ATOM 840 C C . LEU A 1 106 ? -7.984 33 15.352 1 94.5 106 LEU A C 1
ATOM 842 O O . LEU A 1 106 ? -8.141 34.188 15.57 1 94.5 106 LEU A O 1
ATOM 846 N N . PHE A 1 107 ? -7.191 32.594 14.445 1 95.25 107 PHE A N 1
ATOM 847 C CA . PHE A 1 107 ? -6.254 33.469 13.773 1 95.25 107 PHE A CA 1
ATOM 848 C C . PHE A 1 107 ? -6.961 34.312 12.719 1 95.25 107 PHE A C 1
ATOM 850 O O . PHE A 1 107 ? -6.59 35.469 12.484 1 95.25 107 PHE A O 1
ATOM 857 N N . THR A 1 108 ? -7.93 33.719 12.133 1 94.44 108 THR A N 1
ATOM 858 C CA . THR A 1 108 ? -8.695 34.5 11.156 1 94.44 108 THR A CA 1
ATOM 859 C C . THR A 1 108 ? -9.492 35.594 11.836 1 94.44 108 THR A C 1
ATOM 861 O O . THR A 1 108 ? -9.625 36.688 11.297 1 94.44 108 THR A O 1
ATOM 864 N N . GLU A 1 109 ? -10 35.344 12.914 1 93.56 109 GLU A N 1
ATOM 865 C CA . GLU A 1 109 ? -10.727 36.344 13.68 1 93.56 109 GLU A CA 1
ATOM 866 C C . GLU A 1 109 ? -9.797 37.438 14.164 1 93.56 109 GLU A C 1
ATOM 868 O O . GLU A 1 109 ? -10.164 38.625 14.148 1 93.56 109 GLU A O 1
ATOM 873 N N . ARG A 1 110 ? -8.641 37.094 14.5 1 92.75 110 ARG A N 1
ATOM 874 C CA . ARG A 1 110 ? -7.715 38.062 15.102 1 92.75 110 ARG A CA 1
ATOM 875 C C . ARG A 1 110 ? -6.961 38.844 14.023 1 92.75 110 ARG A C 1
ATOM 877 O O . ARG A 1 110 ? -6.75 40.031 14.156 1 92.75 110 ARG A O 1
ATOM 884 N N . TYR A 1 111 ? -6.527 38.094 13.039 1 92.88 111 TYR A N 1
ATOM 885 C CA . TYR A 1 111 ? -5.598 38.719 12.102 1 92.88 111 TYR A CA 1
ATOM 886 C C . TYR A 1 111 ? -6.234 38.906 10.727 1 92.88 111 TYR A C 1
ATOM 888 O O . TYR A 1 111 ? -5.645 39.5 9.836 1 92.88 111 TYR A O 1
ATOM 896 N N . GLY A 1 112 ? -7.375 38.438 10.508 1 88 112 GLY A N 1
ATOM 897 C CA . GLY A 1 112 ? -8.062 38.625 9.234 1 88 112 GLY A CA 1
ATOM 898 C C . GLY A 1 112 ? -7.844 37.469 8.273 1 88 112 GLY A C 1
ATOM 899 O O . GLY A 1 112 ? -7.484 36.375 8.695 1 88 112 GLY A O 1
ATOM 900 N N . THR A 1 113 ? -8.008 37.875 6.996 1 83.25 113 THR A N 1
ATOM 901 C CA . THR A 1 113 ? -8.07 36.844 5.973 1 83.25 113 THR A CA 1
ATOM 902 C C . THR A 1 113 ? -6.684 36.281 5.688 1 83.25 113 THR A C 1
ATOM 904 O O . THR A 1 113 ? -5.688 37 5.754 1 83.25 113 THR A O 1
ATOM 907 N N . SER A 1 114 ? -6.719 35 5.336 1 82.69 114 SER A N 1
ATOM 908 C CA . SER A 1 114 ? -5.496 34.281 5.035 1 82.69 114 SER A CA 1
ATOM 909 C C . SER A 1 114 ? -4.879 34.719 3.721 1 82.69 114 SER A C 1
ATOM 911 O O . SER A 1 114 ? -5.598 35.094 2.785 1 82.69 114 SER A O 1
ATOM 913 N N . ASN A 1 115 ? -3.604 34.906 3.795 1 88.31 115 ASN A N 1
ATOM 914 C CA . ASN A 1 115 ? -2.801 35.219 2.621 1 88.31 115 ASN A CA 1
ATOM 915 C C . ASN A 1 115 ? -1.796 34.094 2.309 1 88.31 115 ASN A C 1
ATOM 917 O O . ASN A 1 115 ? -0.828 33.906 3.047 1 88.31 115 ASN A O 1
ATOM 921 N N . GLU A 1 116 ? -1.899 33.469 1.187 1 87.38 116 GLU A N 1
ATOM 922 C CA . GLU A 1 116 ? -1.096 32.281 0.826 1 87.38 116 GLU A CA 1
ATOM 923 C C . GLU A 1 116 ? 0.351 32.688 0.541 1 87.38 116 GLU A C 1
ATOM 925 O O . GLU A 1 116 ? 1.256 31.859 0.629 1 87.38 116 GLU A O 1
ATOM 930 N N . SER A 1 117 ? 0.517 33.938 0.217 1 91 117 SER A N 1
ATOM 931 C CA . SER A 1 117 ? 1.86 34.406 -0.109 1 91 117 SER A CA 1
ATOM 932 C C . SER A 1 117 ? 2.777 34.344 1.109 1 91 117 SER A C 1
ATOM 934 O O . SER A 1 117 ? 4 34.344 0.972 1 91 117 SER A O 1
ATOM 936 N N . PHE A 1 118 ? 2.254 34.25 2.332 1 94.12 118 PHE A N 1
ATOM 937 C CA . PHE A 1 118 ? 3.064 34.25 3.545 1 94.12 118 PHE A CA 1
ATOM 938 C C . PHE A 1 118 ? 3.238 32.844 4.094 1 94.12 118 PHE A C 1
ATOM 940 O O . PHE A 1 118 ? 3.883 32.656 5.129 1 94.12 118 PHE A O 1
ATOM 947 N N . VAL A 1 119 ? 2.721 31.891 3.375 1 96.19 119 VAL A N 1
ATOM 948 C CA . VAL A 1 119 ? 2.805 30.5 3.828 1 96.19 119 VAL A CA 1
ATOM 949 C C . VAL A 1 119 ? 4.188 29.938 3.514 1 96.19 119 VAL A C 1
ATOM 951 O O . VAL A 1 119 ? 4.789 30.297 2.494 1 96.19 119 VAL A O 1
ATOM 954 N N . ASN A 1 120 ? 4.656 29.125 4.371 1 96.88 120 ASN A N 1
ATOM 955 C CA . ASN A 1 120 ? 5.945 28.469 4.168 1 96.88 120 ASN A CA 1
ATOM 956 C C . ASN A 1 120 ? 5.969 27.672 2.869 1 96.88 120 ASN A C 1
ATOM 958 O O . ASN A 1 120 ? 5.148 26.766 2.676 1 96.88 120 ASN A O 1
ATOM 962 N N . GLU A 1 121 ? 6.902 27.953 2.068 1 96 121 GLU A N 1
ATOM 963 C CA . GLU A 1 121 ? 6.953 27.359 0.738 1 96 121 GLU A CA 1
ATOM 964 C C . GLU A 1 121 ? 7.207 25.859 0.818 1 96 121 GLU A C 1
ATOM 966 O O . GLU A 1 121 ? 6.582 25.078 0.093 1 96 121 GLU A O 1
ATOM 971 N N . GLU A 1 122 ? 8.141 25.469 1.62 1 97.12 122 GLU A N 1
ATOM 972 C CA . GLU A 1 122 ? 8.438 24.047 1.772 1 97.12 122 GLU A CA 1
ATOM 973 C C . GLU A 1 122 ? 7.219 23.281 2.268 1 97.12 122 GLU A C 1
ATOM 975 O O . GLU A 1 122 ? 6.984 22.141 1.849 1 97.12 122 GLU A O 1
ATOM 980 N N . PHE A 1 123 ? 6.539 23.938 3.072 1 97.5 123 PHE A N 1
ATOM 981 C CA . PHE A 1 123 ? 5.34 23.312 3.623 1 97.5 123 PHE A CA 1
ATOM 982 C C . PHE A 1 123 ? 4.273 23.156 2.545 1 97.5 123 PHE A C 1
ATOM 984 O O . PHE A 1 123 ? 3.609 22.109 2.473 1 97.5 123 PHE A O 1
ATOM 991 N N . ILE A 1 124 ? 4.133 24.141 1.712 1 95.56 124 ILE A N 1
ATOM 992 C CA . ILE A 1 124 ? 3.199 24.062 0.595 1 95.56 124 ILE A CA 1
ATOM 993 C C . ILE A 1 124 ? 3.562 22.875 -0.299 1 95.56 124 ILE A C 1
ATOM 995 O O . ILE A 1 124 ? 2.689 22.109 -0.703 1 95.56 124 ILE A O 1
ATOM 999 N N . GLU A 1 125 ? 4.848 22.719 -0.526 1 94.75 125 GLU A N 1
ATOM 1000 C CA . GLU A 1 125 ? 5.309 21.641 -1.38 1 94.75 125 GLU A CA 1
ATOM 1001 C C . GLU A 1 125 ? 5.02 20.281 -0.745 1 94.75 125 GLU A C 1
ATOM 1003 O O . GLU A 1 125 ? 4.664 19.328 -1.441 1 94.75 125 GLU A O 1
ATOM 1008 N N . THR A 1 126 ? 5.152 20.203 0.489 1 95.19 126 THR A N 1
ATOM 1009 C CA . THR A 1 126 ? 4.906 18.953 1.216 1 95.19 126 THR A CA 1
ATOM 1010 C C . THR A 1 126 ? 3.432 18.562 1.134 1 95.19 126 THR A C 1
ATOM 1012 O O . THR A 1 126 ? 3.102 17.391 1.042 1 95.19 126 THR A O 1
ATOM 1015 N N . LEU A 1 127 ? 2.568 19.547 1.102 1 93.38 127 LEU A N 1
ATOM 1016 C CA . LEU A 1 127 ? 1.134 19.266 1.13 1 93.38 127 LEU A CA 1
ATOM 1017 C C . LEU A 1 127 ? 0.573 19.172 -0.285 1 93.38 127 LEU A C 1
ATOM 1019 O O . LEU A 1 127 ? -0.578 18.766 -0.472 1 93.38 127 LEU A O 1
ATOM 1023 N N . ARG A 1 128 ? 1.385 19.562 -1.19 1 88.38 128 ARG A N 1
ATOM 1024 C CA . ARG A 1 128 ? 0.918 19.484 -2.57 1 88.38 128 ARG A CA 1
ATOM 1025 C C . ARG A 1 128 ? 0.517 18.047 -2.936 1 88.38 128 ARG A C 1
ATOM 1027 O O . ARG A 1 128 ? 1.219 17.094 -2.596 1 88.38 128 ARG A O 1
ATOM 1034 N N . PRO A 1 129 ? -0.706 17.922 -3.479 1 83.06 129 PRO A N 1
ATOM 1035 C CA . PRO A 1 129 ? -1.104 16.578 -3.914 1 83.06 129 PRO A CA 1
ATOM 1036 C C . PRO A 1 129 ? -0.189 16.016 -5 1 83.06 129 PRO A C 1
ATOM 1038 O O . PRO A 1 129 ? 0.042 16.672 -6.02 1 83.06 129 PRO A O 1
ATOM 1041 N N . LYS A 1 130 ? 0.571 15.078 -4.695 1 80 130 LYS A N 1
ATOM 1042 C CA . LYS A 1 130 ? 1.439 14.406 -5.66 1 80 130 LYS A CA 1
ATOM 1043 C C . LYS A 1 130 ? 1.021 12.953 -5.852 1 80 130 LYS A C 1
ATOM 1045 O O . LYS A 1 130 ? 0.829 12.219 -4.879 1 80 130 LYS A O 1
ATOM 1050 N N . SER A 1 131 ? 0.747 12.703 -7.098 1 82.12 131 SER A N 1
ATOM 1051 C CA . SER A 1 131 ? 0.495 11.297 -7.383 1 82.12 131 SER A CA 1
ATOM 1052 C C . SER A 1 131 ? 1.765 10.461 -7.234 1 82.12 131 SER A C 1
ATOM 1054 O O . SER A 1 131 ? 2.865 10.953 -7.496 1 82.12 131 SER A O 1
ATOM 1056 N N . THR A 1 132 ? 1.626 9.367 -6.742 1 89.12 132 THR A N 1
ATOM 1057 C CA . THR A 1 132 ? 2.768 8.469 -6.617 1 89.12 132 THR A CA 1
ATOM 1058 C C . THR A 1 132 ? 3.225 7.984 -7.988 1 89.12 132 THR A C 1
ATOM 1060 O O . THR A 1 132 ? 2.436 7.414 -8.742 1 89.12 132 THR A O 1
ATOM 1063 N N . THR A 1 133 ? 4.414 8.367 -8.312 1 91.06 133 THR A N 1
ATOM 1064 C CA . THR A 1 133 ? 4.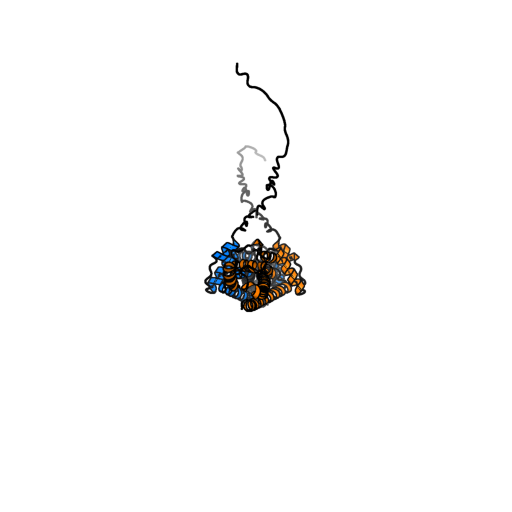965 7.938 -9.594 1 91.06 133 THR A CA 1
ATOM 1065 C C . THR A 1 133 ? 5.781 6.656 -9.422 1 91.06 133 THR A C 1
ATOM 1067 O O . THR A 1 133 ? 6.188 6.316 -8.312 1 91.06 133 THR A O 1
ATOM 1070 N N . LYS A 1 134 ? 5.957 6.004 -10.57 1 93 134 LYS A N 1
ATOM 1071 C CA . LYS A 1 134 ? 6.77 4.789 -10.562 1 93 134 LYS A CA 1
ATOM 1072 C C . LYS A 1 134 ? 8.188 5.082 -10.086 1 93 134 LYS A C 1
ATOM 1074 O O . LYS A 1 134 ? 8.766 4.305 -9.32 1 93 134 LYS A O 1
ATOM 1079 N N . GLU A 1 135 ? 8.656 6.219 -10.484 1 93.88 135 GLU A N 1
ATOM 1080 C CA . GLU A 1 135 ? 10.023 6.598 -10.141 1 93.88 135 GLU A CA 1
ATOM 1081 C C . GLU A 1 135 ? 10.164 6.816 -8.633 1 93.88 135 GLU A C 1
ATOM 1083 O O . GLU A 1 135 ? 11.156 6.391 -8.031 1 93.88 135 GLU A O 1
ATOM 1088 N N . LEU A 1 136 ? 9.203 7.488 -8.094 1 95.19 136 LEU A N 1
ATOM 1089 C CA . LEU A 1 136 ? 9.242 7.758 -6.66 1 95.19 136 LEU A CA 1
ATOM 1090 C C . LEU A 1 136 ? 9.203 6.461 -5.859 1 95.19 136 LEU A C 1
ATOM 1092 O O . LEU A 1 136 ? 9.938 6.301 -4.883 1 95.19 136 LEU A O 1
ATOM 1096 N N . LYS A 1 137 ? 8.414 5.562 -6.273 1 96.44 137 LYS A N 1
ATOM 1097 C CA . LYS A 1 137 ? 8.297 4.273 -5.594 1 96.44 137 LYS A CA 1
ATOM 1098 C C . LYS A 1 137 ? 9.594 3.479 -5.703 1 96.44 137 LYS A C 1
ATOM 1100 O O . LYS A 1 137 ? 10.039 2.871 -4.727 1 96.44 137 LYS A O 1
ATOM 1105 N N . LEU A 1 138 ? 10.172 3.49 -6.891 1 97.06 138 LEU A N 1
ATOM 1106 C CA . LEU A 1 138 ? 11.422 2.775 -7.098 1 97.06 138 LEU A CA 1
ATOM 1107 C C . LEU A 1 138 ? 12.531 3.359 -6.23 1 97.06 138 LEU A C 1
ATOM 1109 O O . LEU A 1 138 ? 13.328 2.617 -5.648 1 97.06 138 LEU A O 1
ATOM 1113 N N . GLN A 1 139 ? 12.5 4.633 -6.18 1 97.44 139 GLN A N 1
ATOM 1114 C CA . GLN A 1 139 ? 13.5 5.289 -5.34 1 97.44 139 GLN A CA 1
ATOM 1115 C C . GLN A 1 139 ? 13.336 4.891 -3.877 1 97.44 139 GLN A C 1
ATOM 1117 O O . GLN A 1 139 ? 14.328 4.68 -3.172 1 97.44 139 GLN A O 1
ATOM 1122 N N . LEU A 1 140 ? 12.141 4.852 -3.457 1 98.19 140 LEU A N 1
ATOM 1123 C CA . LEU A 1 140 ? 11.875 4.438 -2.084 1 98.19 140 LEU A CA 1
ATOM 1124 C C . LEU A 1 140 ? 12.414 3.035 -1.823 1 98.19 140 LEU A C 1
ATOM 1126 O O . LEU A 1 140 ? 13 2.777 -0.768 1 98.19 140 LEU A O 1
ATOM 1130 N N . LEU A 1 141 ? 12.25 2.148 -2.762 1 98.38 141 LEU A N 1
ATOM 1131 C CA . LEU A 1 141 ? 12.758 0.791 -2.619 1 98.38 141 LEU A CA 1
ATOM 1132 C C . LEU A 1 141 ? 14.281 0.793 -2.514 1 98.38 141 LEU A C 1
ATOM 1134 O O . LEU A 1 141 ? 14.852 0.045 -1.72 1 98.38 141 LEU A O 1
ATOM 1138 N N . HIS A 1 142 ? 14.852 1.643 -3.305 1 98.31 142 HIS A N 1
ATOM 1139 C CA . HIS A 1 142 ? 16.312 1.757 -3.24 1 98.31 142 HIS A CA 1
ATOM 1140 C C . HIS A 1 142 ? 16.766 2.252 -1.871 1 98.31 142 HIS A C 1
ATOM 1142 O O . HIS A 1 142 ? 17.719 1.72 -1.298 1 98.31 142 HIS A O 1
ATOM 1148 N N . ASP A 1 143 ? 16.047 3.211 -1.388 1 98.38 143 ASP A N 1
ATOM 1149 C CA . ASP A 1 143 ? 16.375 3.76 -0.076 1 98.38 143 ASP A CA 1
ATOM 1150 C C . ASP A 1 143 ? 16.25 2.693 1.011 1 98.38 143 ASP A C 1
ATOM 1152 O O . ASP A 1 143 ? 17.109 2.607 1.898 1 98.38 143 ASP A O 1
ATOM 1156 N N . ILE A 1 144 ? 15.219 1.95 0.916 1 98.56 144 ILE A N 1
ATOM 1157 C CA . ILE A 1 144 ? 14.992 0.901 1.901 1 98.56 144 ILE A CA 1
ATOM 1158 C C . ILE A 1 144 ? 16.078 -0.169 1.783 1 98.56 144 ILE A C 1
ATOM 1160 O O . ILE A 1 144 ? 16.609 -0.637 2.793 1 98.56 144 ILE A O 1
ATOM 1164 N N . ALA A 1 145 ? 16.422 -0.607 0.592 1 98.62 145 ALA A N 1
ATOM 1165 C CA . ALA A 1 145 ? 17.469 -1.6 0.382 1 98.62 145 ALA A CA 1
ATOM 1166 C C . ALA A 1 145 ? 18.797 -1.135 0.983 1 98.62 145 ALA A C 1
ATOM 1168 O O . ALA A 1 145 ? 19.5 -1.915 1.627 1 98.62 145 ALA A O 1
ATOM 1169 N N . GLU A 1 146 ? 19.078 0.099 0.762 1 98.19 146 GLU A N 1
ATOM 1170 C CA . GLU A 1 146 ? 20.312 0.668 1.298 1 98.19 146 GLU A CA 1
ATOM 1171 C C . GLU A 1 146 ? 20.297 0.709 2.824 1 98.19 146 GLU A C 1
ATOM 1173 O O . GLU A 1 146 ? 21.266 0.321 3.479 1 98.19 146 GLU A O 1
ATOM 1178 N N . GLU A 1 147 ? 19.25 1.161 3.346 1 98 147 GLU A N 1
ATOM 1179 C CA . GLU A 1 147 ? 19.125 1.308 4.793 1 98 147 GLU A CA 1
ATOM 1180 C C . GLU A 1 147 ? 19.25 -0.04 5.496 1 98 147 GLU A C 1
ATOM 1182 O O . GLU A 1 147 ? 19.844 -0.133 6.57 1 98 147 GLU A O 1
ATOM 1187 N N . PHE A 1 148 ? 18.719 -1.044 4.938 1 98.19 148 PHE A N 1
ATOM 1188 C CA . PHE A 1 148 ? 18.703 -2.354 5.578 1 98.19 148 PHE A CA 1
ATOM 1189 C C . PHE A 1 148 ? 19.797 -3.252 5.012 1 98.19 148 PHE A C 1
ATOM 1191 O O . PHE A 1 148 ? 19.812 -4.457 5.277 1 98.19 148 PHE A O 1
ATOM 1198 N N . ASN A 1 149 ? 20.578 -2.746 4.113 1 97.94 149 ASN A N 1
ATOM 1199 C CA . ASN A 1 149 ? 21.703 -3.461 3.523 1 97.94 149 ASN A CA 1
ATOM 1200 C C . ASN A 1 149 ? 21.25 -4.707 2.768 1 97.94 149 ASN A C 1
ATOM 1202 O O . ASN A 1 149 ? 21.797 -5.793 2.965 1 97.94 149 ASN A O 1
ATOM 1206 N N . ILE A 1 150 ? 20.297 -4.516 2.033 1 97.94 150 ILE A N 1
ATOM 1207 C CA . ILE A 1 150 ? 19.781 -5.586 1.193 1 97.94 150 ILE A CA 1
ATOM 1208 C C . ILE A 1 150 ? 20.328 -5.445 -0.225 1 97.94 150 ILE A C 1
ATOM 1210 O O . ILE A 1 150 ? 20.266 -4.363 -0.813 1 97.94 150 ILE A O 1
ATOM 1214 N N . GLU A 1 151 ? 20.891 -6.477 -0.663 1 96.25 151 GLU A N 1
ATOM 1215 C CA . GLU A 1 151 ? 21.297 -6.48 -2.062 1 96.25 151 GLU A CA 1
ATOM 1216 C C . GLU A 1 151 ? 20.109 -6.688 -2.992 1 96.25 151 GLU A C 1
ATOM 1218 O O . GLU A 1 151 ? 19.516 -7.77 -3.025 1 96.25 151 GLU A O 1
ATOM 1223 N N . TRP A 1 152 ? 19.766 -5.68 -3.656 1 95.44 152 TRP A N 1
ATOM 1224 C CA . TRP A 1 152 ? 18.594 -5.723 -4.535 1 95.44 152 TRP A CA 1
ATOM 1225 C C . TRP A 1 152 ? 18.906 -5.051 -5.871 1 95.44 152 TRP A C 1
ATOM 1227 O O . TRP A 1 152 ? 19.438 -3.941 -5.906 1 95.44 152 TRP A O 1
ATOM 1237 N N . ASN A 1 153 ? 18.609 -5.848 -6.918 1 92.81 153 ASN A N 1
ATOM 1238 C CA . ASN A 1 153 ? 18.719 -5.328 -8.281 1 92.81 153 ASN A CA 1
ATOM 1239 C C . ASN A 1 153 ? 17.344 -4.996 -8.859 1 92.81 153 ASN A C 1
ATOM 1241 O O . ASN A 1 153 ? 16.516 -5.891 -9.062 1 92.81 153 ASN A O 1
ATOM 1245 N N . SER A 1 154 ? 17.156 -3.75 -9.242 1 93.38 154 SER A N 1
ATOM 1246 C CA . SER A 1 154 ? 15.836 -3.273 -9.641 1 93.38 154 SER A CA 1
ATOM 1247 C C . SER A 1 154 ? 15.562 -3.578 -11.109 1 93.38 154 SER A C 1
ATOM 1249 O O . SER A 1 154 ? 14.469 -3.301 -11.617 1 93.38 154 SER A O 1
ATOM 1251 N N . LYS A 1 155 ? 16.422 -4.191 -11.852 1 91.38 155 LYS A N 1
ATOM 1252 C CA . LYS A 1 155 ? 16.297 -4.367 -13.297 1 91.38 155 LYS A CA 1
ATOM 1253 C C . LYS A 1 155 ? 15.07 -5.195 -13.656 1 91.38 155 LYS A C 1
ATOM 1255 O O . LYS A 1 155 ?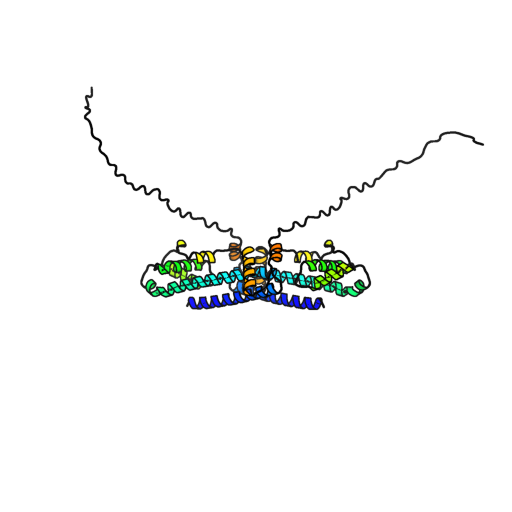 14.312 -4.836 -14.555 1 91.38 155 LYS A O 1
ATOM 1260 N N . SER A 1 156 ? 14.938 -6.27 -12.984 1 88.88 156 SER A N 1
ATOM 1261 C CA . SER A 1 156 ? 13.812 -7.145 -13.266 1 88.88 156 SER A CA 1
ATOM 1262 C C . SER A 1 156 ? 12.484 -6.434 -13.023 1 88.88 156 SER A C 1
ATOM 1264 O O . SER A 1 156 ? 11.547 -6.574 -13.805 1 88.88 156 SER A O 1
ATOM 1266 N N . LEU A 1 157 ? 12.406 -5.691 -11.977 1 91.88 157 LEU A N 1
ATOM 1267 C CA . LEU A 1 157 ? 11.195 -4.953 -11.648 1 91.88 157 LEU A CA 1
ATOM 1268 C C . LEU A 1 157 ? 10.938 -3.85 -12.664 1 91.88 157 LEU A C 1
ATOM 1270 O O . LEU A 1 157 ? 9.805 -3.662 -13.109 1 91.88 157 LEU A O 1
ATOM 1274 N N . GLU A 1 158 ? 11.906 -3.133 -13.039 1 91.62 158 GLU A N 1
ATOM 1275 C CA . GLU A 1 158 ? 11.781 -2.037 -13.992 1 91.62 158 GLU A CA 1
ATOM 1276 C C . GLU A 1 158 ? 11.289 -2.541 -15.344 1 91.62 158 GLU A C 1
ATOM 1278 O O . GLU A 1 158 ? 10.516 -1.86 -16.016 1 91.62 158 GLU A O 1
ATOM 1283 N N . GLN A 1 159 ? 11.727 -3.682 -15.734 1 87.75 159 GLN A N 1
ATOM 1284 C CA . GLN A 1 159 ? 11.281 -4.273 -16.984 1 87.75 159 GLN A CA 1
ATOM 1285 C C . GLN A 1 159 ? 9.781 -4.578 -16.953 1 87.75 159 GLN A C 1
ATOM 1287 O O . GLN A 1 159 ? 9.086 -4.391 -17.953 1 87.75 159 GLN A O 1
ATOM 1292 N N . LYS A 1 160 ? 9.375 -5.004 -15.867 1 83.19 160 LYS A N 1
ATOM 1293 C CA . LYS A 1 160 ? 7.957 -5.312 -15.695 1 83.19 160 LYS A CA 1
ATOM 1294 C C . LYS A 1 160 ? 7.117 -4.039 -15.68 1 83.19 160 LYS A C 1
ATOM 1296 O O . LYS A 1 160 ? 5.992 -4.023 -16.188 1 83.19 160 LYS A O 1
ATOM 1301 N N . LEU A 1 161 ? 7.664 -3.043 -15.102 1 86.56 161 LEU A N 1
ATOM 1302 C CA . LEU A 1 161 ? 6.91 -1.815 -14.883 1 86.56 161 LEU A CA 1
ATOM 1303 C C . LEU A 1 161 ? 6.906 -0.95 -16.141 1 86.56 161 LEU A C 1
ATOM 1305 O O . LEU A 1 161 ? 5.922 -0.262 -16.422 1 86.56 161 LEU A O 1
ATOM 1309 N N . PHE A 1 162 ? 7.969 -0.848 -16.797 1 80.94 162 PHE A N 1
ATOM 1310 C CA . PHE A 1 162 ? 8.094 0.102 -17.906 1 80.94 162 PHE A CA 1
ATOM 1311 C C . PHE A 1 162 ? 7.973 -0.608 -19.25 1 80.94 162 PHE A C 1
ATOM 1313 O O . PHE A 1 162 ? 7.992 0.035 -20.297 1 80.94 162 PHE A O 1
ATOM 1320 N N . LYS A 1 163 ? 7.961 -1.955 -19.266 1 69.56 163 LYS A N 1
ATOM 1321 C CA . LYS A 1 163 ? 7.828 -2.635 -20.562 1 69.56 163 LYS A CA 1
ATOM 1322 C C . LYS A 1 163 ? 6.469 -2.352 -21.188 1 69.56 163 LYS A C 1
ATOM 1324 O O . LYS A 1 163 ? 5.434 -2.455 -20.531 1 69.56 163 LYS A O 1
ATOM 1329 N N . PRO A 1 164 ? 6.469 -1.658 -22.234 1 59.12 164 PRO A N 1
ATOM 1330 C CA . PRO A 1 164 ? 5.23 -1.452 -23 1 59.12 164 PRO A CA 1
ATOM 1331 C C . PRO A 1 164 ? 4.43 -2.738 -23.188 1 59.12 164 PRO A C 1
ATOM 1333 O O . PRO A 1 164 ? 4.996 -3.834 -23.141 1 59.12 164 PRO A O 1
ATOM 1336 N N . PRO A 1 165 ? 3.154 -2.826 -22.703 1 51.72 165 PRO A N 1
ATOM 1337 C CA . PRO A 1 165 ? 2.373 -4.047 -22.922 1 51.72 165 PRO A CA 1
ATOM 1338 C C . PRO A 1 165 ? 2.865 -4.852 -24.125 1 51.72 165 PRO A C 1
ATOM 1340 O O . PRO A 1 165 ? 3.074 -4.289 -25.203 1 51.72 165 PRO A O 1
ATOM 1343 N N . ARG A 1 166 ? 3.719 -5.66 -23.969 1 44.72 166 ARG A N 1
ATOM 1344 C CA . ARG A 1 166 ? 3.973 -6.5 -25.125 1 44.72 166 ARG A CA 1
ATOM 1345 C C . ARG A 1 166 ? 2.686 -6.77 -25.906 1 44.72 166 ARG A C 1
ATOM 1347 O O . ARG A 1 166 ? 1.663 -7.121 -25.312 1 44.72 166 ARG A O 1
ATOM 1354 N N . GLU A 1 167 ? 2.295 -6.07 -26.875 1 38.78 167 GLU A N 1
ATOM 1355 C CA . GLU A 1 167 ? 1.388 -6.621 -27.875 1 38.78 167 GLU A CA 1
ATOM 1356 C C . GLU A 1 167 ? 1.56 -8.133 -28.016 1 38.78 167 GLU A C 1
ATOM 1358 O O . GLU A 1 167 ? 2.625 -8.609 -28.406 1 38.78 167 GLU A O 1
ATOM 1363 N N . ASP A 1 168 ? 1.361 -8.922 -26.953 1 37.56 168 ASP A N 1
ATOM 1364 C CA . ASP A 1 168 ? 1.178 -10.258 -27.5 1 37.56 168 ASP A CA 1
ATOM 1365 C C . ASP A 1 168 ? 0.77 -10.203 -28.969 1 37.56 168 ASP A C 1
ATOM 1367 O O . ASP A 1 168 ? -0.259 -9.617 -29.312 1 37.56 168 ASP A O 1
ATOM 1371 N N . GLN A 1 169 ? 1.668 -10.148 -29.828 1 32.91 169 GLN A N 1
ATOM 1372 C CA . GLN A 1 169 ? 1.401 -10.492 -31.219 1 32.91 169 GLN A CA 1
ATOM 1373 C C . GLN A 1 169 ? 0.28 -11.523 -31.328 1 32.91 169 GLN A C 1
ATOM 1375 O O . GLN A 1 169 ? 0.296 -12.539 -30.625 1 32.91 169 GLN A O 1
ATOM 1380 N N . ASN A 1 170 ? -0.99 -11.125 -31.312 1 33.59 170 ASN A N 1
ATOM 1381 C CA . ASN A 1 170 ? -2.037 -11.914 -31.953 1 33.59 170 ASN A CA 1
ATOM 1382 C C . ASN A 1 170 ? -1.455 -12.938 -32.938 1 33.59 170 ASN A C 1
ATOM 1384 O O . ASN A 1 170 ? -1.01 -12.57 -34.031 1 33.59 170 ASN A O 1
ATOM 1388 N N . ARG A 1 171 ? -0.53 -13.719 -32.531 1 33.09 171 ARG A N 1
ATOM 1389 C CA . ARG A 1 1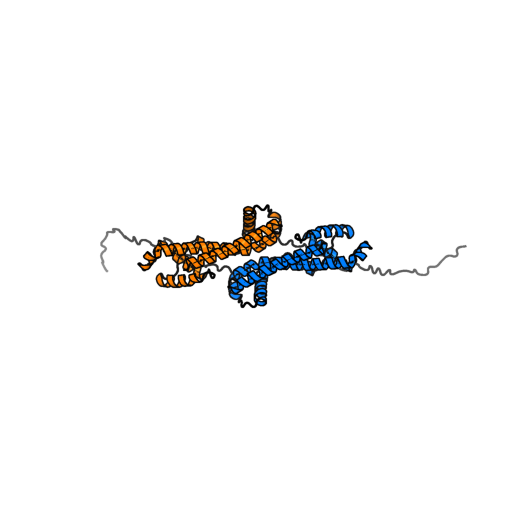71 ? -0.461 -14.82 -33.5 1 33.09 171 ARG A CA 1
ATOM 1390 C C . ARG A 1 171 ? -1.855 -15.234 -33.969 1 33.09 171 ARG A C 1
ATOM 1392 O O . ARG A 1 171 ? -2.705 -15.586 -33.125 1 33.09 171 ARG A O 1
ATOM 1399 N N . HIS A 1 172 ? -2.473 -14.414 -34.906 1 30.83 172 HIS A N 1
ATOM 1400 C CA . HIS A 1 172 ? -3.498 -14.867 -35.844 1 30.83 172 HIS A CA 1
ATOM 1401 C C . HIS A 1 172 ? -3.465 -16.391 -36.031 1 30.83 172 HIS A C 1
ATOM 1403 O O . HIS A 1 172 ? -2.523 -16.922 -36.594 1 30.83 172 HIS A O 1
ATOM 1409 N N . CYS A 1 173 ? -3.701 -17.125 -34.938 1 30.41 173 CYS A N 1
ATOM 1410 C CA . CYS A 1 173 ? -4.188 -18.438 -35.375 1 30.41 173 CYS A CA 1
ATOM 1411 C C . CYS A 1 173 ? -5.07 -18.312 -36.594 1 30.41 173 CYS A C 1
ATOM 1413 O O . CYS A 1 173 ? -6.188 -17.797 -36.531 1 30.41 173 CYS A O 1
ATOM 1415 N N . ARG A 1 174 ? -4.484 -17.812 -37.688 1 28.08 174 ARG A N 1
ATOM 1416 C CA . ARG A 1 174 ? -5.062 -18.078 -39 1 28.08 174 ARG A CA 1
ATOM 1417 C C . ARG A 1 174 ? -5.68 -19.469 -39.062 1 28.08 174 ARG A C 1
ATOM 1419 O O . ARG A 1 174 ? -4.961 -20.469 -39.094 1 28.08 174 ARG A O 1
ATOM 1426 N N . ARG A 1 175 ? -6.633 -19.672 -38.094 1 30.14 175 ARG A N 1
ATOM 1427 C CA . ARG A 1 175 ? -7.574 -20.688 -38.562 1 30.14 175 ARG A CA 1
ATOM 1428 C C . ARG A 1 175 ? -7.727 -20.641 -40.094 1 30.14 175 ARG A C 1
ATOM 1430 O O . ARG A 1 175 ? -8.008 -19.594 -40.656 1 30.14 175 ARG A O 1
ATOM 1437 N N . LYS A 1 176 ? -6.914 -21.438 -40.75 1 30.12 176 LYS A N 1
ATOM 1438 C CA . LYS A 1 176 ? -7.098 -21.828 -42.125 1 30.12 176 LYS A CA 1
ATOM 1439 C C . LYS A 1 176 ? -8.578 -21.828 -42.5 1 30.12 176 LYS A C 1
ATOM 1441 O O . LYS A 1 176 ? -9.398 -22.453 -41.844 1 30.12 176 LYS A O 1
ATOM 1446 N N . SER A 1 177 ? -9.117 -20.688 -42.906 1 24.73 177 SER A N 1
ATOM 1447 C CA . SER A 1 177 ? -10.383 -20.625 -43.625 1 24.73 177 SER A CA 1
ATOM 1448 C C . SER A 1 177 ? -10.633 -21.922 -44.375 1 24.73 177 SER A C 1
ATOM 1450 O O . SER A 1 177 ? -9.688 -22.609 -44.781 1 24.73 177 SER A O 1
ATOM 1452 N N . LYS A 1 178 ? -11.875 -22.297 -44.25 1 32.09 178 LYS A N 1
ATOM 1453 C CA . LYS A 1 178 ? -12.602 -23.406 -44.875 1 32.09 178 LYS A CA 1
ATOM 1454 C C . LYS A 1 178 ? -12.25 -23.5 -46.344 1 32.09 178 LYS A C 1
ATOM 1456 O O . LYS A 1 178 ? -12.914 -24.219 -47.125 1 32.09 178 LYS A O 1
ATOM 1461 N N . ASP A 1 179 ? -11.625 -22.344 -46.875 1 26.28 179 ASP A N 1
ATOM 1462 C CA . ASP A 1 179 ? -11.938 -22.391 -48.312 1 26.2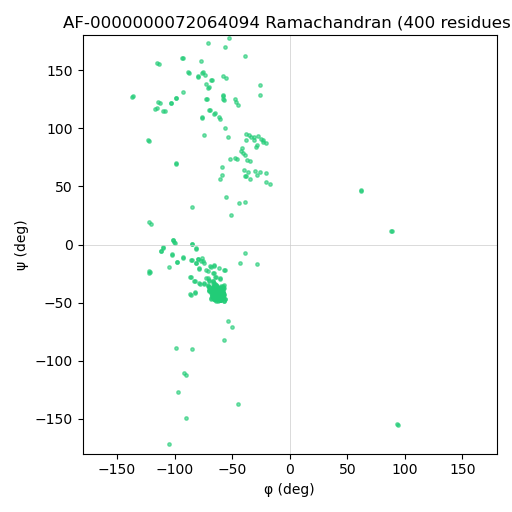8 179 ASP A CA 1
ATOM 1463 C C . ASP A 1 179 ? -11.523 -23.734 -48.906 1 26.28 179 ASP A C 1
ATOM 1465 O O . ASP A 1 179 ? -12.227 -24.281 -49.781 1 26.28 179 ASP A O 1
ATOM 1469 N N . ASP A 1 180 ? -10.125 -23.906 -48.875 1 27.52 180 ASP A N 1
ATOM 1470 C CA . ASP A 1 180 ? -9.656 -24.391 -50.156 1 27.52 180 ASP A CA 1
ATOM 1471 C C . ASP A 1 180 ? -9.961 -25.891 -50.312 1 27.52 180 ASP A C 1
ATOM 1473 O O . ASP A 1 180 ? -9.383 -26.562 -51.188 1 27.52 180 ASP A O 1
ATOM 1477 N N . ILE A 1 181 ? -10.305 -26.484 -49.188 1 28.08 181 ILE A N 1
ATOM 1478 C CA . ILE A 1 181 ? -10.273 -27.906 -49.562 1 28.08 181 ILE A CA 1
ATOM 1479 C C . ILE A 1 181 ? -11.281 -28.156 -50.688 1 28.08 181 ILE A C 1
ATOM 1481 O O . ILE A 1 181 ? -12.492 -28.125 -50.438 1 28.08 181 ILE A O 1
ATOM 1485 N N . VAL A 1 182 ? -11.07 -27.406 -51.719 1 28.86 182 VAL A N 1
ATOM 1486 C CA . VAL A 1 182 ? -11.766 -27.672 -52.969 1 28.86 182 VAL A CA 1
ATOM 1487 C C . VAL A 1 182 ? -11.906 -29.172 -53.188 1 28.86 182 VAL A C 1
ATOM 1489 O O . VAL A 1 182 ? -10.906 -29.875 -53.344 1 28.86 182 VAL A O 1
ATOM 1492 N N . PRO A 1 183 ? -12.758 -29.797 -52.438 1 26.53 183 PRO A N 1
ATOM 1493 C CA . PRO A 1 183 ? -12.859 -31.219 -52.781 1 26.53 183 PRO A CA 1
ATOM 1494 C C . PRO A 1 183 ? -12.781 -31.469 -54.281 1 26.53 183 PRO A C 1
ATOM 1496 O O . PRO A 1 183 ? -13.438 -30.781 -55.062 1 26.53 183 PRO A O 1
ATOM 1499 N N . LYS A 1 184 ? -11.57 -31.766 -54.75 1 27.55 184 LYS A N 1
ATOM 1500 C CA . LYS A 1 184 ? -11.312 -32.094 -56.156 1 27.55 184 LYS A CA 1
ATOM 1501 C C . LYS A 1 184 ? -12.438 -32.938 -56.719 1 27.55 184 LYS A C 1
ATOM 1503 O O . LYS A 1 184 ? -12.469 -34.156 -56.5 1 27.55 184 LYS A O 1
ATOM 1508 N N . GLY A 1 185 ? -13.703 -32.719 -56.344 1 23.64 185 GLY A N 1
ATOM 1509 C CA . GLY A 1 185 ? -14.641 -33.625 -56.969 1 23.64 185 GLY A CA 1
ATOM 1510 C C . GLY A 1 185 ? -14.555 -33.594 -58.5 1 23.64 185 GLY A C 1
ATOM 1511 O O . GLY A 1 185 ? -15.141 -32.719 -59.125 1 23.64 185 GLY A O 1
ATOM 1512 N N . GLU A 1 186 ? -13.258 -33.531 -59.094 1 23.41 186 GLU A N 1
ATOM 1513 C CA . GLU A 1 186 ? -13.219 -33.438 -60.562 1 23.41 186 GLU A CA 1
ATOM 1514 C C . GLU A 1 186 ? -14.086 -34.531 -61.188 1 23.41 186 GLU A C 1
ATOM 1516 O O . GLU A 1 186 ? -13.617 -35.625 -61.469 1 23.41 186 GLU A O 1
ATOM 1521 N N . PHE A 1 187 ? -14.977 -35.062 -60.719 1 22.25 187 PHE A N 1
ATOM 1522 C CA . PHE A 1 187 ? -15.469 -36.188 -61.5 1 22.25 187 PHE A CA 1
ATOM 1523 C C . PHE A 1 187 ? -15.883 -35.719 -62.906 1 22.25 187 PHE A C 1
ATOM 1525 O O . PHE A 1 187 ? -16.891 -35.031 -63.062 1 22.25 187 PHE A O 1
ATOM 1532 N N . GLN A 1 188 ? -14.867 -35.281 -63.719 1 20.56 188 GLN A N 1
ATOM 1533 C CA . GLN A 1 188 ? -15.219 -34.812 -65.062 1 20.56 188 GLN A CA 1
ATOM 1534 C C . GLN A 1 188 ? -16.047 -35.875 -65.812 1 20.56 188 GLN A C 1
ATOM 1536 O O . GLN A 1 188 ? -15.547 -36.969 -66.062 1 20.56 188 GLN A O 1
ATOM 1541 N N . GLY A 1 189 ? -17.188 -35.812 -65.75 1 18.22 189 GLY A N 1
ATOM 1542 C CA . GLY A 1 189 ? -18.125 -36.75 -66.375 1 18.22 189 GLY A CA 1
ATOM 1543 C C . GLY A 1 189 ? -17.953 -36.875 -67.875 1 18.22 189 GLY A C 1
ATOM 1544 O O . GLY A 1 189 ? -17.812 -38 -68.375 1 18.22 189 GLY A O 1
ATOM 1545 N N . ASP A 1 190 ? -18.484 -36 -68.75 1 19.84 190 ASP A N 1
ATOM 1546 C CA . ASP A 1 190 ? -19.469 -36.531 -69.688 1 19.84 190 ASP A CA 1
ATOM 1547 C C . ASP A 1 190 ? -18.812 -37 -70.938 1 19.84 190 ASP A C 1
ATOM 1549 O O . ASP A 1 190 ? -17.672 -36.625 -71.25 1 19.84 190 ASP A O 1
ATOM 1553 N N . ASP A 1 191 ? -19.531 -36.938 -72.25 1 19.7 191 ASP A N 1
ATOM 1554 C CA . ASP A 1 191 ? -20.125 -37.844 -73.25 1 19.7 191 ASP A CA 1
ATOM 1555 C C . ASP A 1 191 ? -19.484 -37.625 -74.625 1 19.7 191 ASP A C 1
ATOM 1557 O O . ASP A 1 191 ? -19.734 -38.375 -75.562 1 19.7 191 ASP A O 1
ATOM 1561 N N . GLU A 1 192 ? -18.812 -36.406 -75.062 1 20.55 192 GLU A N 1
ATOM 1562 C CA . GLU A 1 192 ? -19.266 -36.281 -76.438 1 20.55 192 GLU A CA 1
ATOM 1563 C C . GLU A 1 192 ? -18.656 -37.344 -77.375 1 20.55 192 GLU A C 1
ATOM 1565 O O . GLU A 1 192 ? -17.594 -37.875 -77.062 1 20.55 192 GLU A O 1
ATOM 1570 N N . ASP A 1 193 ? -19.156 -37.375 -78.688 1 20.78 193 ASP A N 1
ATOM 1571 C CA . ASP A 1 193 ? -19.547 -38.188 -79.875 1 20.78 193 ASP A CA 1
ATOM 1572 C C . ASP A 1 193 ? -18.438 -38.219 -80.938 1 20.78 193 ASP A C 1
ATOM 1574 O O . ASP A 1 193 ? -18.031 -39.281 -81.375 1 20.78 193 ASP A O 1
ATOM 1578 N N . GLY A 1 194 ? -18.406 -37.156 -82 1 19.77 194 GLY A N 1
ATOM 1579 C CA . GLY A 1 194 ? -18.734 -37.469 -83.375 1 19.77 194 GLY A CA 1
ATOM 1580 C C . GLY A 1 194 ? -17.516 -37.719 -84.25 1 19.77 194 GLY A C 1
ATOM 1581 O O . GLY A 1 194 ? -16.375 -37.562 -83.812 1 19.77 194 GLY A O 1
ATOM 1582 N N . ASN A 1 195 ? -17.312 -36.969 -85.562 1 21.33 195 ASN A N 1
ATOM 1583 C CA . ASN A 1 195 ? -17.266 -37.375 -87 1 21.33 195 ASN A CA 1
ATOM 1584 C C . ASN A 1 195 ? -15.844 -37.375 -87.562 1 21.33 195 ASN A C 1
ATOM 1586 O O . ASN A 1 195 ? -14.953 -36.75 -86.938 1 21.33 195 ASN A O 1
ATOM 1590 N N . LYS A 1 196 ? -15.586 -37.562 -89 1 25.16 196 LYS A N 1
ATOM 1591 C CA . LYS A 1 196 ? -14.852 -38.375 -90 1 25.16 196 LYS A CA 1
ATOM 1592 C C . LYS A 1 196 ? -13.664 -37.594 -90.562 1 25.16 196 LYS A C 1
ATOM 1594 O O . LYS A 1 196 ? -12.812 -38.156 -91.25 1 25.16 196 LYS A O 1
ATOM 1599 N N . TRP A 1 197 ? -13.414 -36.156 -90.562 1 24.94 197 TRP A N 1
ATOM 1600 C CA . TRP A 1 197 ? -13.039 -35.656 -91.875 1 24.94 197 TRP A CA 1
ATOM 1601 C C . TRP A 1 197 ? -11.617 -36.094 -92.25 1 24.94 197 TRP A C 1
ATOM 1603 O O . TRP A 1 197 ? -10.719 -36.062 -91.375 1 24.94 197 TRP A O 1
ATOM 1613 N N . LYS A 1 198 ? -11.367 -36.531 -93.562 1 25.66 198 LYS A N 1
ATOM 1614 C CA . LYS A 1 198 ? -10.492 -37.125 -94.562 1 25.66 198 LYS A CA 1
ATOM 1615 C C . LYS A 1 198 ? -9.391 -36.156 -95 1 25.66 198 LYS A C 1
ATOM 1617 O O . LYS A 1 198 ? -9.617 -34.969 -95.062 1 25.66 198 LYS A O 1
ATOM 1622 N N . LYS A 1 199 ? -8.234 -36.5 -95.312 1 24.27 199 LYS A N 1
ATOM 1623 C CA . LYS A 1 199 ? -6.957 -35.938 -95.75 1 24.27 199 LYS A CA 1
ATOM 1624 C C . LYS A 1 199 ? -7.078 -35.219 -97.062 1 24.27 199 LYS A C 1
ATOM 1626 O O . LYS A 1 199 ? -6.195 -34.438 -97.438 1 24.27 199 LYS A O 1
ATOM 1631 N N . ASN A 1 200 ? -7.801 -34.906 -98.438 1 26.39 200 ASN A N 1
ATOM 1632 C CA . ASN A 1 200 ? -7.008 -35.188 -99.625 1 26.39 200 ASN A CA 1
ATOM 1633 C C . ASN A 1 200 ? -5.93 -34.125 -99.812 1 26.39 200 ASN A C 1
ATOM 1635 O O . ASN A 1 200 ? -6.23 -32.938 -99.938 1 26.39 200 ASN A O 1
ATOM 1639 N N . LYS A 1 201 ? -4.672 -34.344 -99.312 1 23.22 201 LYS A N 1
ATOM 1640 C CA . LYS A 1 201 ? -3.545 -33.5 -99.688 1 23.22 201 LYS A CA 1
ATOM 1641 C C . LYS A 1 201 ? -3.367 -33.469 -101.25 1 23.22 201 LYS A C 1
ATOM 1643 O O . LYS A 1 201 ? -3.262 -34.5 -101.875 1 23.22 201 LYS A O 1
ATOM 1648 N N . GLY A 1 202 ? -3.896 -32.281 -102 1 21.78 202 GLY A N 1
ATOM 1649 C CA . GLY A 1 202 ? -3.377 -31.766 -103.25 1 21.78 202 GLY A CA 1
ATOM 1650 C C . GLY A 1 202 ? -1.886 -31.484 -103.188 1 21.78 202 GLY A C 1
ATOM 1651 O O . GLY A 1 202 ? -1.33 -31.219 -102.125 1 21.78 202 GLY A O 1
ATOM 1652 N N . MET B 1 1 ? 4.234 -33.531 -0.816 1 85.06 1 MET B N 1
ATOM 1653 C CA . MET B 1 1 ? 5.152 -32.531 -0.278 1 85.06 1 MET B CA 1
ATOM 1654 C C . MET B 1 1 ? 4.793 -31.125 -0.781 1 85.06 1 MET B C 1
ATOM 1656 O O . MET B 1 1 ? 4.574 -30.203 0.016 1 85.06 1 MET B O 1
ATOM 1660 N N . ALA B 1 2 ? 4.543 -30.984 -2.018 1 90.88 2 ALA B N 1
ATOM 1661 C CA . ALA B 1 2 ? 4.238 -29.672 -2.6 1 90.88 2 ALA B CA 1
ATOM 1662 C C . ALA B 1 2 ? 2.938 -29.109 -2.037 1 90.88 2 ALA B C 1
ATOM 1664 O O . ALA B 1 2 ? 2.842 -27.906 -1.758 1 90.88 2 ALA B O 1
ATOM 1665 N N . LYS B 1 3 ? 1.971 -29.984 -1.77 1 93.69 3 LYS B N 1
ATOM 1666 C CA . LYS B 1 3 ? 0.676 -29.531 -1.267 1 93.69 3 LYS B CA 1
ATOM 1667 C C . LYS B 1 3 ? 0.803 -28.953 0.143 1 93.69 3 LYS B C 1
ATOM 1669 O O . LYS B 1 3 ? 0.161 -27.953 0.474 1 93.69 3 LYS B O 1
ATOM 1674 N N . ALA B 1 4 ? 1.594 -29.609 0.932 1 94.56 4 ALA B N 1
ATOM 1675 C CA . ALA B 1 4 ? 1.801 -29.156 2.305 1 94.56 4 ALA B CA 1
ATOM 1676 C C . ALA B 1 4 ? 2.463 -27.781 2.332 1 94.56 4 ALA B C 1
ATOM 1678 O O . ALA B 1 4 ? 2.043 -26.906 3.084 1 94.56 4 ALA B O 1
ATOM 1679 N N . ARG B 1 5 ? 3.48 -27.656 1.535 1 95.19 5 ARG B N 1
ATOM 1680 C CA . ARG B 1 5 ? 4.176 -26.359 1.468 1 95.19 5 ARG B CA 1
ATOM 1681 C C . ARG B 1 5 ? 3.254 -25.281 0.935 1 95.19 5 ARG B C 1
ATOM 1683 O O . ARG B 1 5 ? 3.312 -24.125 1.39 1 95.19 5 ARG B O 1
ATOM 1690 N N . LEU B 1 6 ? 2.449 -25.641 0.028 1 96.94 6 LEU B N 1
ATOM 1691 C CA . LEU B 1 6 ? 1.503 -24.688 -0.547 1 96.94 6 LEU B CA 1
ATOM 1692 C C . LEU B 1 6 ? 0.487 -24.234 0.496 1 96.94 6 LEU B C 1
ATOM 1694 O O . LEU B 1 6 ? 0.114 -23.062 0.537 1 96.94 6 LEU B O 1
ATOM 1698 N N . GLU B 1 7 ? 0.073 -25.172 1.29 1 96.5 7 GLU B N 1
ATOM 1699 C CA . GLU B 1 7 ? -0.892 -24.859 2.336 1 96.5 7 GLU B CA 1
ATOM 1700 C C . GLU B 1 7 ? -0.315 -23.844 3.322 1 96.5 7 GLU B C 1
ATOM 1702 O O . GLU B 1 7 ? -1.008 -22.906 3.742 1 96.5 7 GLU B O 1
ATOM 1707 N N . VAL B 1 8 ? 0.885 -24.031 3.67 1 96.44 8 VAL B N 1
ATOM 1708 C CA . VAL B 1 8 ? 1.553 -23.109 4.594 1 96.44 8 VAL B CA 1
ATOM 1709 C C . VAL B 1 8 ? 1.656 -21.734 3.969 1 96.44 8 VAL B C 1
ATOM 1711 O O . VAL B 1 8 ? 1.382 -20.719 4.629 1 96.44 8 VAL B O 1
ATOM 1714 N N . LEU B 1 9 ? 2.07 -21.656 2.717 1 95.5 9 LEU B N 1
ATOM 1715 C CA . LEU B 1 9 ? 2.189 -20.391 1.999 1 95.5 9 LEU B CA 1
ATOM 1716 C C . LEU B 1 9 ? 0.843 -19.672 1.923 1 95.5 9 LEU B C 1
ATOM 1718 O O . LEU B 1 9 ? 0.763 -18.469 2.143 1 95.5 9 LEU B O 1
ATOM 1722 N N . LYS B 1 10 ? -0.139 -20.453 1.645 1 96.62 10 LYS B N 1
ATOM 1723 C CA . LYS B 1 10 ? -1.491 -19.922 1.555 1 96.62 10 LYS B CA 1
ATOM 1724 C C . LYS B 1 10 ? -1.938 -19.328 2.891 1 96.62 10 LYS B C 1
ATOM 1726 O O . LYS B 1 10 ? -2.531 -18.25 2.936 1 96.62 10 LYS B O 1
ATOM 1731 N N . LYS B 1 11 ? -1.675 -20.047 3.91 1 97.12 11 LYS B N 1
ATOM 1732 C CA . LYS B 1 11 ? -2.043 -19.562 5.242 1 97.12 11 LYS B CA 1
ATOM 1733 C C . LYS B 1 11 ? -1.304 -18.281 5.586 1 97.12 11 LYS B C 1
ATOM 1735 O O . LYS B 1 11 ? -1.892 -17.344 6.148 1 97.12 11 LYS B O 1
ATOM 1740 N N . LYS B 1 12 ? -0.058 -18.281 5.301 1 95.75 12 LYS B N 1
ATOM 1741 C CA . LYS B 1 12 ? 0.742 -17.094 5.551 1 95.75 12 LYS B CA 1
ATOM 1742 C C . LYS B 1 12 ? 0.194 -15.891 4.785 1 95.75 12 LYS B C 1
ATOM 1744 O O . LYS B 1 12 ? 0.003 -14.812 5.355 1 95.75 12 LYS B O 1
ATOM 1749 N N . LYS B 1 13 ? -0.122 -16.062 3.492 1 96.56 13 LYS B N 1
ATOM 1750 C CA . LYS B 1 13 ? -0.645 -14.969 2.666 1 96.56 13 LYS B CA 1
ATOM 1751 C C . LYS B 1 13 ? -2.02 -14.523 3.152 1 96.56 13 LYS B C 1
ATOM 1753 O O . LYS B 1 13 ? -2.324 -13.328 3.15 1 96.56 13 LYS B O 1
ATOM 1758 N N . SER B 1 14 ? -2.793 -15.461 3.59 1 97.94 14 SER B N 1
ATOM 1759 C CA . SER B 1 14 ? -4.125 -15.148 4.094 1 97.94 14 SER B CA 1
ATOM 1760 C C . SER B 1 14 ? -4.051 -14.328 5.379 1 97.94 14 SER B C 1
ATOM 1762 O O . SER B 1 14 ? -4.848 -13.406 5.578 1 97.94 14 SER B O 1
ATOM 1764 N N . SER B 1 15 ? -3.109 -14.664 6.211 1 97.62 15 SER B N 1
ATOM 1765 C CA . SER B 1 15 ? -2.92 -13.914 7.445 1 97.62 15 SER B CA 1
ATOM 1766 C C . SER B 1 15 ? -2.516 -12.477 7.16 1 97.62 15 SER B C 1
ATOM 1768 O O . SER B 1 15 ? -3.049 -11.539 7.766 1 97.62 15 SER B O 1
ATOM 1770 N N . VAL B 1 16 ? -1.604 -12.32 6.234 1 95.56 16 VAL B N 1
ATOM 1771 C CA . VAL B 1 16 ? -1.15 -10.984 5.863 1 95.56 16 VAL B CA 1
ATOM 1772 C C . VAL B 1 16 ? -2.309 -10.195 5.258 1 95.56 16 VAL B C 1
ATOM 1774 O O . VAL B 1 16 ? -2.516 -9.023 5.594 1 95.56 16 VAL B O 1
ATOM 1777 N N . ALA B 1 17 ? -3.051 -10.805 4.344 1 97.56 17 ALA B N 1
ATOM 1778 C CA . ALA B 1 17 ? -4.195 -10.156 3.719 1 97.56 17 ALA B CA 1
ATOM 1779 C C . ALA B 1 17 ? -5.223 -9.719 4.762 1 97.56 17 ALA B C 1
ATOM 1781 O O . ALA B 1 17 ? -5.781 -8.625 4.676 1 97.56 17 ALA B O 1
ATOM 1782 N N . ARG B 1 18 ? -5.445 -10.578 5.711 1 97.69 18 ARG B N 1
ATOM 1783 C CA . ARG B 1 18 ? -6.383 -10.25 6.777 1 97.69 18 ARG B CA 1
ATOM 1784 C C . ARG B 1 18 ? -5.906 -9.047 7.578 1 97.69 18 ARG B C 1
ATOM 1786 O O . ARG B 1 18 ? -6.699 -8.172 7.926 1 97.69 18 ARG B O 1
ATOM 1793 N N . PHE B 1 19 ? -4.676 -9.023 7.879 1 96.19 19 PHE B N 1
ATOM 1794 C CA . PHE B 1 19 ? -4.094 -7.902 8.609 1 96.19 19 PHE B CA 1
ATOM 1795 C C . PHE B 1 19 ? -4.258 -6.605 7.824 1 96.19 19 PHE B C 1
ATOM 1797 O O . PHE B 1 19 ? -4.672 -5.586 8.375 1 96.19 19 PHE B O 1
ATOM 1804 N N . LEU B 1 20 ? -3.93 -6.641 6.566 1 96.31 20 LEU B N 1
ATOM 1805 C CA . LEU B 1 20 ? -4.039 -5.461 5.719 1 96.31 20 LEU B CA 1
ATOM 1806 C C . LEU B 1 20 ? -5.484 -4.98 5.637 1 96.31 20 LEU B C 1
ATOM 1808 O O . LEU B 1 20 ? -5.746 -3.777 5.691 1 96.31 20 LEU B O 1
ATOM 1812 N N . LYS B 1 21 ? -6.348 -5.918 5.516 1 97.81 21 LYS B N 1
ATOM 1813 C CA . LYS B 1 21 ? -7.773 -5.598 5.453 1 97.81 21 LYS B CA 1
ATOM 1814 C C . LYS B 1 21 ? -8.234 -4.898 6.73 1 97.81 21 LYS B C 1
ATOM 1816 O O . LYS B 1 21 ? -8.945 -3.895 6.672 1 97.81 21 LYS B O 1
ATOM 1821 N N . ASN B 1 22 ? -7.844 -5.406 7.828 1 97.75 22 ASN B N 1
ATOM 1822 C CA . ASN B 1 22 ? -8.195 -4.801 9.109 1 97.75 22 ASN B CA 1
ATOM 1823 C C . ASN B 1 22 ? -7.609 -3.402 9.25 1 97.75 22 ASN B C 1
ATOM 1825 O O . ASN B 1 22 ? -8.266 -2.494 9.75 1 97.75 22 ASN B O 1
ATOM 1829 N N . ASP B 1 23 ? -6.41 -3.322 8.867 1 96.56 23 ASP B N 1
ATOM 1830 C CA . ASP B 1 23 ? -5.75 -2.021 8.898 1 96.56 23 ASP B CA 1
ATOM 1831 C C . ASP B 1 23 ? -6.512 -0.999 8.055 1 96.56 23 ASP B C 1
ATOM 1833 O O . ASP B 1 23 ? -6.75 0.124 8.508 1 96.56 23 ASP B O 1
ATOM 1837 N N . MET B 1 24 ? -6.883 -1.36 6.91 1 98.06 24 MET B N 1
ATOM 1838 C CA . MET B 1 24 ? -7.633 -0.479 6.023 1 98.06 24 MET B CA 1
ATOM 1839 C C . MET B 1 24 ? -8.984 -0.121 6.625 1 98.06 24 MET B C 1
ATOM 1841 O O . MET B 1 24 ? -9.438 1.02 6.512 1 98.06 24 MET B O 1
ATOM 1845 N N . ALA B 1 25 ? -9.578 -1.129 7.246 1 98.56 25 ALA B N 1
ATOM 1846 C CA . ALA B 1 25 ? -10.867 -0.881 7.898 1 98.56 25 ALA B CA 1
ATOM 1847 C C . ALA B 1 25 ? -10.727 0.169 9 1 98.56 25 ALA B C 1
ATOM 1849 O O . ALA B 1 25 ? -11.562 1.066 9.117 1 98.56 25 ALA B O 1
ATOM 1850 N N . GLU B 1 26 ? -9.703 0.043 9.727 1 97.12 26 GLU B N 1
ATOM 1851 C CA . GLU B 1 26 ? -9.461 1.002 10.805 1 97.12 26 GLU B CA 1
ATOM 1852 C C . GLU B 1 26 ? -9.234 2.406 10.25 1 97.12 26 GLU B C 1
ATOM 1854 O O . GLU B 1 26 ? -9.742 3.385 10.805 1 97.12 26 GLU B O 1
ATOM 1859 N N . LEU B 1 27 ? -8.562 2.5 9.156 1 96.69 27 LEU B N 1
ATOM 1860 C CA . LEU B 1 27 ? -8.32 3.783 8.508 1 96.69 27 LEU B CA 1
ATOM 1861 C C . LEU B 1 27 ? -9.625 4.391 8.008 1 96.69 27 LEU B C 1
ATOM 1863 O O . LEU B 1 27 ? -9.875 5.582 8.188 1 96.69 27 LEU B O 1
ATOM 1867 N N . LEU B 1 28 ? -10.461 3.596 7.441 1 97.12 28 LEU B N 1
ATOM 1868 C CA . LEU B 1 28 ? -11.75 4.062 6.949 1 97.12 28 LEU B CA 1
ATOM 1869 C C . LEU B 1 28 ? -12.633 4.539 8.094 1 97.12 28 LEU B C 1
ATOM 1871 O O . LEU B 1 28 ? -13.289 5.578 7.992 1 97.12 28 LEU B O 1
ATOM 1875 N N . ARG B 1 29 ? -12.586 3.781 9.172 1 96.12 29 ARG B N 1
ATOM 1876 C CA . ARG B 1 29 ? -13.375 4.129 10.344 1 96.12 29 ARG B CA 1
ATOM 1877 C C . ARG B 1 29 ? -12.953 5.48 10.914 1 96.12 29 ARG B C 1
ATOM 1879 O O . ARG B 1 29 ? -13.789 6.25 11.383 1 96.12 29 ARG B O 1
ATOM 1886 N N . SER B 1 30 ? -11.703 5.727 10.883 1 93.69 30 SER B N 1
ATOM 1887 C CA . SER B 1 30 ? -11.148 6.961 11.43 1 93.69 30 SER B CA 1
ATOM 1888 C C . SER B 1 30 ? -11.281 8.117 10.438 1 93.69 30 SER B C 1
ATOM 1890 O O . SER B 1 30 ? -10.852 9.234 10.719 1 93.69 30 SER B O 1
ATOM 1892 N N . GLY B 1 31 ? -11.805 7.832 9.234 1 93.25 31 GLY B N 1
ATOM 1893 C CA . GLY B 1 31 ? -12.023 8.867 8.242 1 93.25 31 GLY B CA 1
ATOM 1894 C C . GLY B 1 31 ? -10.812 9.109 7.355 1 93.25 31 GLY B C 1
ATOM 1895 O O . GLY B 1 31 ? -10.766 10.102 6.621 1 93.25 31 GLY B O 1
ATOM 1896 N N . PHE B 1 32 ? -9.836 8.234 7.41 1 93.62 32 PHE B N 1
ATOM 1897 C CA . PHE B 1 32 ? -8.633 8.367 6.586 1 93.62 32 PHE B CA 1
ATOM 1898 C C . PHE B 1 32 ? -8.734 7.484 5.348 1 93.62 32 PHE B C 1
ATOM 1900 O O . PHE B 1 32 ? -7.922 6.574 5.16 1 93.62 32 PHE B O 1
ATOM 1907 N N . ASP B 1 33 ? -9.648 7.934 4.484 1 95 33 ASP B N 1
ATOM 1908 C CA . ASP B 1 33 ? -9.984 7.09 3.342 1 95 33 ASP B CA 1
ATOM 1909 C C . ASP B 1 33 ? -8.875 7.113 2.291 1 95 33 ASP B C 1
ATOM 1911 O O . ASP B 1 33 ? -8.648 6.121 1.599 1 95 33 ASP B O 1
ATOM 1915 N N . TYR B 1 34 ? -8.203 8.281 2.18 1 93.12 34 TYR B N 1
ATOM 1916 C CA . TYR B 1 34 ? -7.117 8.328 1.21 1 93.12 34 TYR B CA 1
ATOM 1917 C C . TYR B 1 34 ? -5.98 7.398 1.614 1 93.12 34 TYR B C 1
ATOM 1919 O O . TYR B 1 34 ? -5.395 6.719 0.767 1 93.12 34 TYR B O 1
ATOM 1927 N N . ASN B 1 35 ? -5.633 7.406 2.854 1 94.12 35 ASN B N 1
ATOM 1928 C CA . ASN B 1 35 ? -4.625 6.473 3.348 1 94.12 35 ASN B CA 1
ATOM 1929 C C . ASN B 1 35 ? -5.008 5.027 3.055 1 94.12 35 ASN B C 1
ATOM 1931 O O . ASN B 1 35 ? -4.164 4.227 2.648 1 94.12 35 ASN B O 1
ATOM 1935 N N . ALA B 1 36 ? -6.277 4.707 3.359 1 97.31 36 ALA B N 1
ATOM 1936 C CA . ALA B 1 36 ? -6.777 3.367 3.057 1 97.31 36 ALA B CA 1
ATOM 1937 C C . ALA B 1 36 ? -6.648 3.057 1.568 1 97.31 36 ALA B C 1
ATOM 1939 O O . ALA B 1 36 ? -6.246 1.954 1.189 1 97.31 36 ALA B O 1
ATOM 1940 N N . TYR B 1 37 ? -6.969 4.098 0.778 1 96.94 37 TYR B N 1
ATOM 1941 C CA . TYR B 1 37 ? -6.871 3.992 -0.674 1 96.94 37 TYR B CA 1
ATOM 1942 C C . TYR B 1 37 ? -5.449 3.635 -1.098 1 96.94 37 TYR B C 1
ATOM 1944 O O . TYR B 1 37 ? -5.25 2.789 -1.973 1 96.94 37 TYR B O 1
ATOM 1952 N N . CYS B 1 38 ? -4.523 4.141 -0.48 1 95.81 38 CYS B N 1
ATOM 1953 C CA . CYS B 1 38 ? -3.127 3.93 -0.847 1 95.81 38 CYS B CA 1
ATOM 1954 C C . CYS B 1 38 ? -2.631 2.576 -0.354 1 95.81 38 CYS B C 1
ATOM 1956 O O . CYS B 1 38 ? -1.673 2.025 -0.897 1 95.81 38 CYS B O 1
ATOM 1958 N N . ARG B 1 39 ? -3.256 2.01 0.587 1 96.5 39 ARG B N 1
ATOM 1959 C CA . ARG B 1 39 ? -2.908 0.69 1.105 1 96.5 39 ARG B CA 1
ATOM 1960 C C . ARG B 1 39 ? -3.488 -0.413 0.226 1 96.5 39 ARG B C 1
ATOM 1962 O O . ARG B 1 39 ? -3.066 -1.568 0.312 1 96.5 39 ARG B O 1
ATOM 1969 N N . ALA B 1 40 ? -4.402 -0.036 -0.589 1 97.44 40 ALA B N 1
ATOM 1970 C CA . ALA B 1 40 ? -5.203 -0.999 -1.342 1 97.44 40 ALA B CA 1
ATOM 1971 C C . ALA B 1 40 ? -4.336 -1.789 -2.318 1 97.44 40 ALA B C 1
ATOM 1973 O O . ALA B 1 40 ? -4.598 -2.965 -2.58 1 97.44 40 ALA B O 1
ATOM 1974 N N . ASP B 1 41 ? -3.254 -1.194 -2.777 1 95.5 41 ASP B N 1
ATOM 1975 C CA . ASP B 1 41 ? -2.387 -1.866 -3.74 1 95.5 41 ASP B CA 1
ATOM 1976 C C . ASP B 1 41 ? -1.776 -3.131 -3.141 1 95.5 41 ASP B C 1
ATOM 1978 O O . ASP B 1 41 ? -1.762 -4.184 -3.781 1 95.5 41 ASP B O 1
ATOM 1982 N N . GLY B 1 42 ? -1.377 -3.008 -1.934 1 95.38 42 GLY B N 1
ATOM 1983 C CA . GLY B 1 42 ? -0.787 -4.152 -1.256 1 95.38 42 GLY B CA 1
ATOM 1984 C C . GLY B 1 42 ? -1.769 -5.289 -1.038 1 95.38 42 GLY B C 1
ATOM 1985 O O . GLY B 1 42 ? -1.426 -6.457 -1.228 1 95.38 42 GLY B O 1
ATOM 1986 N N . LEU B 1 43 ? -2.93 -4.887 -0.708 1 97.5 43 LEU B N 1
ATOM 1987 C CA . LEU B 1 43 ? -3.947 -5.895 -0.43 1 97.5 43 LEU B CA 1
ATOM 1988 C C . LEU B 1 43 ? -4.371 -6.605 -1.711 1 97.5 43 LEU B C 1
ATOM 1990 O O . LEU B 1 43 ? -4.562 -7.824 -1.715 1 97.5 43 LEU B O 1
ATOM 1994 N N . LEU B 1 44 ? -4.477 -5.883 -2.736 1 97.06 44 LEU B N 1
ATOM 1995 C CA . LEU B 1 44 ? -4.906 -6.453 -4.008 1 97.06 44 LEU B CA 1
ATOM 1996 C C . LEU B 1 44 ? -3.906 -7.492 -4.504 1 97.06 44 LEU B C 1
ATOM 1998 O O . LEU B 1 44 ? -4.297 -8.531 -5.035 1 97.06 44 LEU B O 1
ATOM 2002 N N . VAL B 1 45 ? -2.711 -7.203 -4.312 1 94.88 45 VAL B N 1
ATOM 2003 C CA . VAL B 1 45 ? -1.666 -8.117 -4.75 1 94.88 45 VAL B CA 1
ATOM 2004 C C . VAL B 1 45 ? -1.723 -9.398 -3.92 1 94.88 45 VAL B C 1
ATOM 2006 O O . VAL B 1 45 ? -1.637 -10.508 -4.465 1 94.88 45 VAL B O 1
ATOM 2009 N N . GLU B 1 46 ? -1.905 -9.234 -2.568 1 95.88 46 GLU B N 1
ATOM 2010 C CA . GLU B 1 46 ? -1.996 -10.406 -1.702 1 95.88 46 GLU B CA 1
ATOM 2011 C C . GLU B 1 46 ? -3.205 -11.266 -2.061 1 95.88 46 GLU B C 1
ATOM 2013 O O . GLU B 1 46 ? -3.111 -12.5 -2.094 1 95.88 46 GLU B O 1
ATOM 2018 N N . GLN B 1 47 ? -4.266 -10.586 -2.359 1 96.94 47 GLN B N 1
ATOM 2019 C CA . GLN B 1 47 ? -5.477 -11.32 -2.725 1 96.94 47 GLN B CA 1
ATOM 2020 C C . GLN B 1 47 ? -5.285 -12.07 -4.039 1 96.94 47 GLN B C 1
ATOM 2022 O O . GLN B 1 47 ? -5.758 -13.203 -4.184 1 96.94 47 GLN B O 1
ATOM 2027 N N . LYS B 1 48 ? -4.695 -11.438 -4.945 1 96.38 48 LYS B N 1
ATOM 2028 C CA . LYS B 1 48 ? -4.398 -12.094 -6.211 1 96.38 48 LYS B CA 1
ATOM 2029 C C . LYS B 1 48 ? -3.541 -13.344 -5.996 1 96.38 48 LYS B C 1
ATOM 2031 O O . LYS B 1 48 ? -3.797 -14.391 -6.594 1 96.38 48 LYS B O 1
ATOM 2036 N N . MET B 1 49 ? -2.551 -13.227 -5.152 1 95.88 49 MET B N 1
ATOM 2037 C CA . MET B 1 49 ? -1.667 -14.352 -4.879 1 95.88 49 MET B CA 1
ATOM 2038 C C . MET B 1 49 ? -2.434 -15.5 -4.223 1 95.88 49 MET B C 1
ATOM 2040 O O . MET B 1 49 ? -2.215 -16.672 -4.555 1 95.88 49 MET B O 1
ATOM 2044 N N . ILE B 1 50 ? -3.295 -15.203 -3.381 1 97.62 50 ILE B N 1
ATOM 2045 C CA . ILE B 1 50 ? -4.102 -16.219 -2.721 1 97.62 50 ILE B CA 1
ATOM 2046 C C . ILE B 1 50 ? -4.949 -16.953 -3.756 1 97.62 50 ILE B C 1
ATOM 2048 O O . ILE B 1 50 ? -5.027 -18.188 -3.738 1 97.62 50 ILE B O 1
ATOM 2052 N N . ALA B 1 51 ? -5.555 -16.172 -4.633 1 97.75 51 ALA B N 1
ATOM 2053 C CA . ALA B 1 51 ? -6.328 -16.781 -5.715 1 97.75 51 ALA B CA 1
ATOM 2054 C C . ALA B 1 51 ? -5.461 -17.719 -6.551 1 97.75 51 ALA B C 1
ATOM 2056 O O . ALA B 1 51 ? -5.883 -18.828 -6.891 1 97.75 51 ALA B O 1
ATOM 2057 N N . CYS B 1 52 ? -4.344 -17.25 -6.832 1 97.19 52 CYS B N 1
ATOM 2058 C CA . CYS B 1 52 ? -3.402 -18.062 -7.602 1 97.19 52 CYS B CA 1
ATOM 2059 C C . CYS B 1 52 ? -3.104 -19.375 -6.891 1 97.19 52 CYS B C 1
ATOM 2061 O O . CYS B 1 52 ? -3.143 -20.438 -7.508 1 97.19 52 CYS B O 1
ATOM 2063 N N . TYR B 1 53 ? -2.869 -19.344 -5.629 1 97.62 53 TYR B N 1
ATOM 2064 C CA . TYR B 1 53 ? -2.533 -20.531 -4.867 1 97.62 53 TYR B CA 1
ATOM 2065 C C . TYR B 1 53 ? -3.715 -21.5 -4.812 1 97.62 53 TYR B C 1
ATOM 2067 O O . TYR B 1 53 ? -3.531 -22.719 -4.793 1 97.62 53 TYR B O 1
ATOM 2075 N N . ASN B 1 54 ? -4.867 -20.953 -4.828 1 98.06 54 ASN B N 1
ATOM 2076 C CA . ASN B 1 54 ? -6.051 -21.812 -4.875 1 98.06 54 ASN B CA 1
ATOM 2077 C C . ASN B 1 54 ? -6.105 -22.625 -6.164 1 98.06 54 ASN B C 1
ATOM 2079 O O . ASN B 1 54 ? -6.418 -23.812 -6.141 1 98.06 54 ASN B O 1
ATOM 2083 N N . PHE B 1 55 ? -5.781 -22 -7.195 1 98.12 55 PHE B N 1
ATOM 2084 C CA . PHE B 1 55 ? -5.746 -22.688 -8.477 1 98.12 55 PHE B CA 1
ATOM 2085 C C . PHE B 1 55 ? -4.664 -23.75 -8.492 1 98.12 55 PHE B C 1
ATOM 2087 O O . PHE B 1 55 ? -4.914 -24.891 -8.906 1 98.12 55 PHE B O 1
ATOM 2094 N N . ILE B 1 56 ? -3.537 -23.406 -8.047 1 98.06 56 ILE B N 1
ATOM 2095 C CA . ILE B 1 56 ? -2.418 -24.344 -8.047 1 98.06 56 ILE B CA 1
ATOM 2096 C C . ILE B 1 56 ? -2.756 -25.547 -7.18 1 98.06 56 ILE B C 1
ATOM 2098 O O . ILE B 1 56 ? -2.461 -26.688 -7.551 1 98.06 56 ILE B O 1
ATOM 2102 N N . GLU B 1 57 ? -3.348 -25.281 -6.086 1 97.94 57 GLU B N 1
ATOM 2103 C CA . GLU B 1 57 ? -3.791 -26.359 -5.211 1 97.94 57 GLU B CA 1
ATOM 2104 C C . GLU B 1 57 ? -4.754 -27.297 -5.934 1 97.94 57 GLU B C 1
ATOM 2106 O O . GLU B 1 57 ? -4.625 -28.516 -5.844 1 97.94 57 GLU B O 1
ATOM 2111 N N . GLN B 1 58 ? -5.637 -26.75 -6.617 1 97.62 58 GLN B N 1
ATOM 2112 C CA . GLN B 1 58 ? -6.602 -27.531 -7.387 1 97.62 58 GLN B CA 1
ATOM 2113 C C . GLN B 1 58 ? -5.906 -28.375 -8.445 1 97.62 58 GLN B C 1
ATOM 2115 O O . GLN B 1 58 ? -6.211 -29.562 -8.609 1 97.62 58 GLN B O 1
ATOM 2120 N N . PHE B 1 59 ? -4.984 -27.781 -9.156 1 97.94 59 PHE B N 1
ATOM 2121 C CA . PHE B 1 59 ? -4.25 -28.5 -10.203 1 97.94 59 PHE B CA 1
ATOM 2122 C C . PHE B 1 59 ? -3.432 -29.641 -9.609 1 97.94 59 PHE B C 1
ATOM 2124 O O . PHE B 1 59 ? -3.418 -30.75 -10.141 1 97.94 59 PHE B O 1
ATOM 2131 N N . CYS B 1 60 ? -2.793 -29.312 -8.555 1 97 60 CYS B N 1
ATOM 2132 C CA . CYS B 1 60 ? -2.031 -30.359 -7.883 1 97 60 CYS B CA 1
ATOM 2133 C C . CYS B 1 60 ? -2.947 -31.484 -7.406 1 97 60 CYS B C 1
ATOM 2135 O O . CYS B 1 60 ? -2.574 -32.656 -7.453 1 97 60 CYS B O 1
ATOM 2137 N N . GLY B 1 61 ? -4.113 -31.125 -6.93 1 96.81 61 GLY B N 1
ATOM 2138 C CA . GLY B 1 61 ? -5.102 -32.125 -6.531 1 96.81 61 GLY B CA 1
ATOM 2139 C C . GLY B 1 61 ? -5.523 -33.031 -7.672 1 96.81 61 GLY B C 1
ATOM 2140 O O . GLY B 1 61 ? -5.633 -34.25 -7.496 1 96.81 61 GLY B O 1
ATOM 2141 N N . CYS B 1 62 ? -5.723 -32.438 -8.82 1 96.19 62 CYS B N 1
ATOM 2142 C CA . CYS B 1 62 ? -6.082 -33.219 -10.008 1 96.19 62 CYS B CA 1
ATOM 2143 C C . CYS B 1 62 ? -4.988 -34.188 -10.375 1 96.19 62 CYS B C 1
ATOM 2145 O O . CYS B 1 62 ? -5.27 -35.375 -10.656 1 96.19 62 CYS B O 1
ATOM 2147 N N . ILE B 1 63 ? -3.801 -33.812 -10.328 1 95.38 63 ILE B N 1
ATOM 2148 C CA . ILE B 1 63 ? -2.664 -34.625 -10.688 1 95.38 63 ILE B CA 1
ATOM 2149 C C . ILE B 1 63 ? -2.496 -35.75 -9.656 1 95.38 63 ILE B C 1
ATOM 2151 O O . ILE B 1 63 ? -2.279 -36.906 -10.016 1 95.38 63 ILE B O 1
ATOM 2155 N N . SER B 1 64 ? -2.572 -35.375 -8.391 1 95.19 64 SER B N 1
ATOM 2156 C CA . SER B 1 64 ? -2.432 -36.344 -7.316 1 95.19 64 SER B CA 1
ATOM 2157 C C . SER B 1 64 ? -3.475 -37.469 -7.434 1 95.19 64 SER B C 1
ATOM 2159 O O . SER B 1 64 ? -3.182 -38.625 -7.172 1 95.19 64 SER B O 1
ATOM 2161 N N . SER B 1 65 ? -4.68 -37.156 -7.836 1 95.44 65 SER B N 1
ATOM 2162 C CA . SER B 1 65 ? -5.773 -38.125 -7.957 1 95.44 65 SER B CA 1
ATOM 2163 C C . SER B 1 65 ? -5.59 -39.031 -9.172 1 95.44 65 SER B C 1
ATOM 2165 O O . SER B 1 65 ? -6.203 -40.094 -9.258 1 95.44 65 SER B O 1
ATOM 2167 N N . ASN B 1 66 ? -4.719 -38.656 -10.094 1 95 66 ASN B N 1
ATOM 2168 C CA . ASN B 1 66 ? -4.543 -39.406 -11.328 1 95 66 ASN B CA 1
ATOM 2169 C C . ASN B 1 66 ? -3.104 -39.906 -11.484 1 95 66 ASN B C 1
ATOM 2171 O O . ASN B 1 66 ? -2.668 -40.219 -12.594 1 95 66 ASN B O 1
ATOM 2175 N N . LEU B 1 67 ? -2.438 -39.906 -10.445 1 92.5 67 LEU B N 1
ATOM 2176 C CA . LEU B 1 67 ? -1.012 -40.219 -10.484 1 92.5 67 LEU B CA 1
ATOM 2177 C C . LEU B 1 67 ? -0.779 -41.656 -10.969 1 92.5 67 LEU B C 1
ATOM 2179 O O . LEU B 1 67 ? 0.157 -41.906 -11.734 1 92.5 67 LEU B O 1
ATOM 2183 N N . SER B 1 68 ? -1.605 -42.562 -10.516 1 93.31 68 SER B N 1
ATOM 2184 C CA . SER B 1 68 ? -1.476 -43.969 -10.914 1 93.31 68 SER B CA 1
ATOM 2185 C C . SER B 1 68 ? -1.625 -44.125 -12.422 1 93.31 68 SER B C 1
ATOM 2187 O O . SER B 1 68 ? -0.833 -44.812 -13.055 1 93.31 68 SER B O 1
ATOM 2189 N N . ALA B 1 69 ? -2.646 -43.5 -12.984 1 92.06 69 ALA B N 1
ATOM 2190 C CA . ALA B 1 69 ? -2.879 -43.531 -14.43 1 92.06 69 ALA B CA 1
ATOM 2191 C C . ALA B 1 69 ? -1.733 -42.875 -15.188 1 92.06 69 ALA B C 1
ATOM 2193 O O . ALA B 1 69 ? -1.306 -43.375 -16.234 1 92.06 69 ALA B O 1
ATOM 2194 N N . MET B 1 70 ? -1.201 -41.875 -14.672 1 91.81 70 MET B N 1
ATOM 2195 C CA . MET B 1 70 ? -0.119 -41.125 -15.312 1 91.81 70 MET B CA 1
ATOM 2196 C C . MET B 1 70 ? 1.172 -41.938 -15.312 1 91.81 70 MET B C 1
ATOM 2198 O O . MET B 1 70 ? 1.96 -41.875 -16.266 1 91.81 70 MET B O 1
ATOM 2202 N N . ASN B 1 71 ? 1.351 -42.656 -14.289 1 91.12 71 ASN B N 1
ATOM 2203 C CA . ASN B 1 71 ? 2.551 -43.5 -14.195 1 91.12 71 ASN B CA 1
ATOM 2204 C C . ASN B 1 71 ? 2.498 -44.688 -15.156 1 91.12 71 ASN B C 1
ATOM 2206 O O . ASN B 1 71 ? 3.537 -45.156 -15.602 1 91.12 71 ASN B O 1
ATOM 2210 N N . LYS B 1 72 ? 1.326 -45.125 -15.445 1 91.44 72 LYS B N 1
ATOM 2211 C CA . LYS B 1 72 ? 1.142 -46.312 -16.281 1 91.44 72 LYS B CA 1
ATOM 2212 C C . LYS B 1 72 ? 1.229 -45.969 -17.766 1 91.44 72 LYS B C 1
ATOM 2214 O O . LYS B 1 72 ? 1.58 -46.812 -18.578 1 91.44 72 LYS B O 1
ATOM 2219 N N . GLN B 1 73 ? 0.813 -44.781 -18.078 1 88.06 73 GLN B N 1
ATOM 2220 C CA . GLN B 1 73 ? 0.788 -44.375 -19.484 1 88.06 73 GLN B CA 1
ATOM 2221 C C . GLN B 1 73 ? 1.785 -43.25 -19.75 1 88.06 73 GLN B C 1
ATOM 2223 O O . GLN B 1 73 ? 2.105 -42.469 -18.859 1 88.06 73 GLN B O 1
ATOM 2228 N N . ARG B 1 74 ? 2.164 -43.219 -21.031 1 87.5 74 ARG B N 1
ATOM 2229 C CA . ARG B 1 74 ? 3.139 -42.219 -21.438 1 87.5 74 ARG B CA 1
ATOM 2230 C C . ARG B 1 74 ? 2.449 -40.906 -21.812 1 87.5 74 ARG B C 1
ATOM 2232 O O . ARG B 1 74 ? 3.014 -39.812 -21.625 1 87.5 74 ARG B O 1
ATOM 2239 N N . GLU B 1 75 ? 1.25 -41.094 -22.234 1 90.25 75 GLU B N 1
ATOM 2240 C CA . GLU B 1 75 ? 0.502 -39.906 -22.625 1 90.25 75 GLU B CA 1
ATOM 2241 C C . GLU B 1 75 ? -0.239 -39.281 -21.438 1 90.25 75 GLU B C 1
ATOM 2243 O O . GLU B 1 75 ? -0.665 -40 -20.531 1 90.25 75 GLU B O 1
ATOM 2248 N N . CYS B 1 76 ? -0.383 -38.062 -21.438 1 92.25 76 CYS B N 1
ATOM 2249 C CA . CYS B 1 76 ? -1.095 -37.375 -20.359 1 92.25 76 CYS B CA 1
ATOM 2250 C C . CYS B 1 76 ? -2.594 -37.656 -20.453 1 92.25 76 CYS B C 1
ATOM 2252 O O . CYS B 1 76 ? -3.209 -37.406 -21.5 1 92.25 76 CYS B O 1
ATOM 2254 N N . PRO B 1 77 ? -3.096 -38.125 -19.422 1 92.19 77 PRO B N 1
ATOM 2255 C CA . PRO B 1 77 ? -4.551 -38.281 -19.422 1 92.19 77 PRO B CA 1
ATOM 2256 C C . PRO B 1 77 ? -5.289 -36.969 -19.734 1 92.19 77 PRO B C 1
ATOM 2258 O O . PRO B 1 77 ? -4.863 -35.906 -19.312 1 92.19 77 PRO B O 1
ATOM 2261 N N . GLU B 1 78 ? -6.359 -37.094 -20.453 1 91.5 78 GLU B N 1
ATOM 2262 C CA . GLU B 1 78 ? -7.141 -35.938 -20.875 1 91.5 78 GLU B CA 1
ATOM 2263 C C . GLU B 1 78 ? -7.602 -35.094 -19.672 1 91.5 78 GLU B C 1
ATOM 2265 O O . GLU B 1 78 ? -7.641 -33.875 -19.734 1 91.5 78 GLU B O 1
ATOM 2270 N N . GLU B 1 79 ? -7.895 -35.812 -18.578 1 92.62 79 GLU B N 1
ATOM 2271 C CA . GLU B 1 79 ? -8.43 -35.156 -17.391 1 92.62 79 GLU B CA 1
ATOM 2272 C C . GLU B 1 79 ? -7.371 -34.281 -16.719 1 92.62 79 GLU B C 1
ATOM 2274 O O . GLU B 1 79 ? -7.703 -33.344 -15.992 1 92.62 79 GLU B O 1
ATOM 2279 N N . CYS B 1 80 ? -6.094 -34.562 -17.062 1 95.5 80 CYS B N 1
ATOM 2280 C CA . CYS B 1 80 ? -5.02 -33.875 -16.344 1 95.5 80 CYS B CA 1
ATOM 2281 C C . CYS B 1 80 ? -4.301 -32.875 -17.25 1 95.5 80 CYS B C 1
ATOM 2283 O O . CYS B 1 80 ? -3.461 -32.125 -16.781 1 95.5 80 CYS B O 1
ATOM 2285 N N . LYS B 1 81 ? -4.688 -32.844 -18.406 1 94.69 81 LYS B N 1
ATOM 2286 C CA . LYS B 1 81 ? -3.98 -32 -19.375 1 94.69 81 LYS B CA 1
ATOM 2287 C C . LYS B 1 81 ? -4.035 -30.531 -18.984 1 94.69 81 LYS B C 1
ATOM 2289 O O . LYS B 1 81 ? -3.016 -29.844 -19.016 1 94.69 81 LYS B O 1
ATOM 2294 N N . GLU B 1 82 ? -5.191 -30.078 -18.578 1 97.06 82 GLU B N 1
ATOM 2295 C CA . GLU B 1 82 ? -5.352 -28.688 -18.172 1 97.06 82 GLU B CA 1
ATOM 2296 C C . GLU B 1 82 ? -4.496 -28.359 -16.953 1 97.06 82 GLU B C 1
ATOM 2298 O O . GLU B 1 82 ? -3.811 -27.344 -16.922 1 97.06 82 GLU B O 1
ATOM 2303 N N . ALA B 1 83 ? -4.559 -29.234 -16.047 1 97.31 83 ALA B N 1
ATOM 2304 C CA . ALA B 1 83 ? -3.811 -29.031 -14.812 1 97.31 83 ALA B CA 1
ATOM 2305 C C . ALA B 1 83 ? -2.309 -29 -15.078 1 97.31 83 ALA B C 1
ATOM 2307 O O . ALA B 1 83 ? -1.61 -28.109 -14.594 1 97.31 83 ALA B O 1
ATOM 2308 N N . VAL B 1 84 ? -1.874 -29.906 -15.875 1 96.44 84 VAL B N 1
ATOM 2309 C CA . VAL B 1 84 ? -0.45 -30.016 -16.172 1 96.44 84 VAL B CA 1
ATOM 2310 C C . VAL B 1 84 ? 0.017 -28.766 -16.922 1 96.44 84 VAL B C 1
ATOM 2312 O O . VAL B 1 84 ? 1.009 -28.141 -16.531 1 96.44 84 VAL B O 1
ATOM 2315 N N . GLN B 1 85 ? -0.78 -28.453 -17.906 1 97 85 GLN B N 1
ATOM 2316 C CA . GLN B 1 85 ? -0.39 -27.281 -18.703 1 97 85 GLN B CA 1
ATOM 2317 C C . GLN B 1 85 ? -0.449 -26 -17.859 1 97 85 GLN B C 1
ATOM 2319 O O . GLN B 1 85 ? 0.381 -25.109 -18.031 1 97 85 GLN B O 1
ATOM 2324 N N . SER B 1 86 ? -1.384 -25.891 -16.984 1 97.88 86 SER B N 1
ATOM 2325 C CA . SER B 1 86 ? -1.521 -24.719 -16.141 1 97.88 86 SER B CA 1
ATOM 2326 C C . SER B 1 86 ? -0.356 -24.594 -15.164 1 97.88 86 SER B C 1
ATOM 2328 O O . SER B 1 86 ? 0.131 -23.5 -14.898 1 97.88 86 SER B O 1
ATOM 2330 N N . LEU B 1 87 ? 0.113 -25.672 -14.695 1 97.19 87 LEU B N 1
ATOM 2331 C CA . LEU B 1 87 ? 1.237 -25.641 -13.766 1 97.19 87 LEU B CA 1
ATOM 2332 C C . LEU B 1 87 ? 2.518 -25.219 -14.469 1 97.19 87 LEU B C 1
ATOM 2334 O O . LEU B 1 87 ? 3.32 -24.469 -13.906 1 97.19 87 LEU B O 1
ATOM 2338 N N . ILE B 1 88 ? 2.686 -25.703 -15.633 1 96.19 88 ILE B N 1
ATOM 2339 C CA . ILE B 1 88 ? 3.84 -25.281 -16.422 1 96.19 88 ILE B CA 1
ATOM 2340 C C . ILE B 1 88 ? 3.775 -23.781 -16.672 1 96.19 88 ILE B C 1
ATOM 2342 O O . ILE B 1 88 ? 4.781 -23.078 -16.547 1 96.19 88 ILE B O 1
ATOM 2346 N N . TYR B 1 89 ? 2.592 -23.328 -16.969 1 96 89 TYR B N 1
ATOM 2347 C CA . TYR B 1 89 ? 2.35 -21.922 -17.219 1 96 89 TYR B CA 1
ATOM 2348 C C . TYR B 1 89 ? 2.689 -21.094 -15.984 1 96 89 TYR B C 1
ATOM 2350 O O . TYR B 1 89 ? 3.303 -20.016 -16.094 1 96 89 TYR B O 1
ATOM 2358 N N . ALA B 1 90 ? 2.348 -21.562 -14.859 1 96.44 90 ALA B N 1
ATOM 2359 C CA . ALA B 1 90 ? 2.535 -20.859 -13.594 1 96.44 90 ALA B CA 1
ATOM 2360 C C . ALA B 1 90 ? 4.012 -20.781 -13.227 1 96.44 90 ALA B C 1
ATOM 2362 O O . ALA B 1 90 ? 4.445 -19.828 -12.578 1 96.44 90 ALA B O 1
ATOM 2363 N N . ALA B 1 91 ? 4.758 -21.766 -13.625 1 94.94 91 ALA B N 1
ATOM 2364 C CA . ALA B 1 91 ? 6.156 -21.875 -13.227 1 94.94 91 ALA B CA 1
ATOM 2365 C C . ALA B 1 91 ? 6.957 -20.656 -13.703 1 94.94 91 ALA B C 1
ATOM 2367 O O . ALA B 1 91 ? 7.883 -20.219 -13.023 1 94.94 91 ALA B O 1
ATOM 2368 N N . ALA B 1 92 ? 6.547 -20.125 -14.75 1 88.62 92 ALA B N 1
ATOM 2369 C CA . ALA B 1 92 ? 7.262 -18.984 -15.328 1 88.62 92 ALA B CA 1
ATOM 2370 C C . ALA B 1 92 ? 6.812 -17.672 -14.688 1 88.62 92 ALA B C 1
ATOM 2372 O O . ALA B 1 92 ? 7.527 -16.672 -14.758 1 88.62 92 ALA B O 1
ATOM 2373 N N . ARG B 1 93 ? 5.73 -17.703 -13.969 1 89.69 93 ARG B N 1
ATOM 2374 C CA . ARG B 1 93 ? 5.102 -16.438 -13.594 1 89.69 93 ARG B CA 1
ATOM 2375 C C . ARG B 1 93 ? 5.004 -16.312 -12.078 1 89.69 93 ARG B C 1
ATOM 2377 O O . ARG B 1 93 ? 4.926 -15.195 -11.547 1 89.69 93 ARG B O 1
ATOM 2384 N N . VAL B 1 94 ? 5.02 -17.375 -11.453 1 91.88 94 VAL B N 1
ATOM 2385 C CA . VAL B 1 94 ? 4.883 -17.359 -10 1 91.88 94 VAL B CA 1
ATOM 2386 C C . VAL B 1 94 ? 6.215 -17.75 -9.352 1 91.88 94 VAL B C 1
ATOM 2388 O O . VAL B 1 94 ? 6.66 -18.891 -9.461 1 91.88 94 VAL B O 1
ATOM 2391 N N . SER B 1 95 ? 6.797 -16.812 -8.656 1 88.56 95 SER B N 1
ATOM 2392 C CA . SER B 1 95 ? 8.141 -17.031 -8.141 1 88.56 95 SER B CA 1
ATOM 2393 C C . SER B 1 95 ? 8.109 -17.484 -6.68 1 88.56 95 SER B C 1
ATOM 2395 O O . SER B 1 95 ? 9.078 -18.062 -6.18 1 88.56 95 SER B O 1
ATOM 2397 N N . GLU B 1 96 ? 7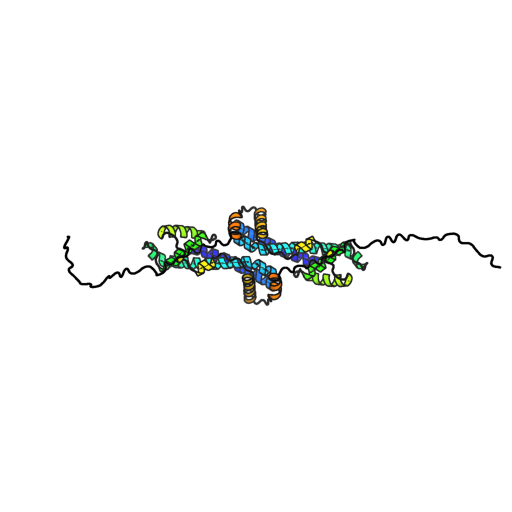.07 -17.359 -5.988 1 90.38 96 GLU B N 1
ATOM 2398 C CA . GLU B 1 96 ? 6.988 -17.594 -4.551 1 90.38 96 GLU B CA 1
ATOM 2399 C C . GLU B 1 96 ? 6.887 -19.078 -4.234 1 90.38 96 GLU B C 1
ATOM 2401 O O . GLU B 1 96 ? 7.082 -19.484 -3.092 1 90.38 96 GLU B O 1
ATOM 2406 N N . PHE B 1 97 ? 6.637 -19.891 -5.238 1 94.69 97 PHE B N 1
ATOM 2407 C CA . PHE B 1 97 ? 6.488 -21.328 -5.082 1 94.69 97 PHE B CA 1
ATOM 2408 C C . PHE B 1 97 ? 7.48 -22.078 -5.965 1 94.69 97 PHE B C 1
ATOM 2410 O O . PHE B 1 97 ? 7.145 -22.484 -7.078 1 94.69 97 PHE B O 1
ATOM 2417 N N . PRO B 1 98 ? 8.641 -22.359 -5.473 1 92.69 98 PRO B N 1
ATOM 2418 C CA . PRO B 1 98 ? 9.734 -22.891 -6.289 1 92.69 98 PRO B CA 1
ATOM 2419 C C . PRO B 1 98 ? 9.445 -24.297 -6.82 1 92.69 98 PRO B C 1
ATOM 2421 O O . PRO B 1 98 ? 10.008 -24.703 -7.836 1 92.69 98 PRO B O 1
ATOM 2424 N N . GLU B 1 99 ? 8.586 -25.031 -6.148 1 95.19 99 GLU B N 1
ATOM 2425 C CA . GLU B 1 99 ? 8.227 -26.375 -6.605 1 95.19 99 GLU B CA 1
ATOM 2426 C C . GLU B 1 99 ? 7.684 -26.344 -8.031 1 95.19 99 GLU B C 1
ATOM 2428 O O . GLU B 1 99 ? 7.754 -27.359 -8.742 1 95.19 99 GLU B O 1
ATOM 2433 N N . LEU B 1 100 ? 7.23 -25.25 -8.43 1 96.62 100 LEU B N 1
ATOM 2434 C CA . LEU B 1 100 ? 6.652 -25.125 -9.758 1 96.62 100 LEU B CA 1
ATOM 2435 C C . LEU B 1 100 ? 7.711 -25.344 -10.836 1 96.62 100 LEU B C 1
ATOM 2437 O O . LEU B 1 100 ? 7.414 -25.891 -11.898 1 96.62 100 LEU B O 1
ATOM 2441 N N . ARG B 1 101 ? 8.844 -24.938 -10.531 1 95.06 101 ARG B N 1
ATOM 2442 C CA . ARG B 1 101 ? 9.93 -25.141 -11.484 1 95.06 101 ARG B CA 1
ATOM 2443 C C . ARG B 1 101 ? 10.219 -26.625 -11.672 1 95.06 101 ARG B C 1
ATOM 2445 O O . ARG B 1 101 ? 10.477 -27.078 -12.789 1 95.06 101 ARG B O 1
ATOM 2452 N N . ASP B 1 102 ? 10.211 -27.312 -10.586 1 95.88 102 ASP B N 1
ATOM 2453 C CA . ASP B 1 102 ? 10.391 -28.75 -10.656 1 95.88 102 ASP B CA 1
ATOM 2454 C C . ASP B 1 102 ? 9.273 -29.406 -11.477 1 95.88 102 ASP B C 1
ATOM 2456 O O . ASP B 1 102 ? 9.531 -30.297 -12.281 1 95.88 102 ASP B O 1
ATOM 2460 N N . PHE B 1 103 ? 8.07 -28.922 -11.242 1 95.88 103 PHE B N 1
ATOM 2461 C CA . PHE B 1 103 ? 6.934 -29.438 -11.992 1 95.88 103 PHE B CA 1
ATOM 2462 C C . PHE B 1 103 ? 7.109 -29.203 -13.484 1 95.88 103 PHE B C 1
ATOM 2464 O O . PHE B 1 103 ? 6.871 -30.094 -14.305 1 95.88 103 PHE B O 1
ATOM 2471 N N . ARG B 1 104 ? 7.457 -28.031 -13.812 1 95.62 104 ARG B N 1
ATOM 2472 C CA . ARG B 1 104 ? 7.656 -27.688 -15.219 1 95.62 104 ARG B CA 1
ATOM 2473 C C . ARG B 1 104 ? 8.688 -28.609 -15.859 1 95.62 104 ARG B C 1
ATOM 2475 O O . ARG B 1 104 ? 8.461 -29.141 -16.953 1 95.62 104 ARG B O 1
ATOM 2482 N N . THR B 1 105 ? 9.828 -28.797 -15.211 1 95.75 105 THR B N 1
ATOM 2483 C CA . THR B 1 105 ? 10.883 -29.672 -15.734 1 95.75 105 THR B CA 1
ATOM 2484 C C . THR B 1 105 ? 10.367 -31.094 -15.906 1 95.75 105 THR B C 1
ATOM 2486 O O . THR B 1 105 ? 10.531 -31.688 -16.969 1 95.75 105 THR B O 1
ATOM 2489 N N . LEU B 1 106 ? 9.695 -31.578 -14.93 1 94.5 106 LEU B N 1
ATOM 2490 C CA . LEU B 1 106 ? 9.188 -32.938 -14.93 1 94.5 106 LEU B CA 1
ATOM 2491 C C . LEU B 1 106 ? 8.164 -33.156 -16.031 1 94.5 106 LEU B C 1
ATOM 2493 O O . LEU B 1 106 ? 8.258 -34.094 -16.812 1 94.5 106 LEU B O 1
ATOM 2497 N N . PHE B 1 107 ? 7.262 -32.25 -16.188 1 95.19 107 PHE B N 1
ATOM 2498 C CA . PHE B 1 107 ? 6.152 -32.406 -17.125 1 95.19 107 PHE B CA 1
ATOM 2499 C C . PHE B 1 107 ? 6.602 -32.125 -18.547 1 95.19 107 PHE B C 1
ATOM 2501 O O . PHE B 1 107 ? 6.105 -32.75 -19.5 1 95.19 107 PHE B O 1
ATOM 2508 N N . THR B 1 108 ? 7.488 -31.25 -18.672 1 94.31 108 THR B N 1
ATOM 2509 C CA . THR B 1 108 ? 8.008 -30.969 -20 1 94.31 108 THR B CA 1
ATOM 2510 C C . THR B 1 108 ? 8.82 -32.156 -20.516 1 94.31 108 THR B C 1
ATOM 2512 O O . THR B 1 108 ? 8.781 -32.469 -21.703 1 94.31 108 THR B O 1
ATOM 2515 N N . GLU B 1 109 ? 9.539 -32.75 -19.703 1 93.38 109 GLU B N 1
ATOM 2516 C CA . GLU B 1 109 ? 10.312 -33.938 -20.062 1 93.38 109 GLU B CA 1
ATOM 2517 C C . GLU B 1 109 ? 9.391 -35.094 -20.422 1 93.38 109 GLU B C 1
ATOM 2519 O O . GLU B 1 109 ? 9.656 -35.844 -21.359 1 93.38 109 GLU B O 1
ATOM 2524 N N . ARG B 1 110 ? 8.32 -35.188 -19.75 1 92.69 110 ARG B N 1
ATOM 2525 C CA . ARG B 1 110 ? 7.438 -36.344 -19.922 1 92.69 110 ARG B CA 1
ATOM 2526 C C . ARG B 1 110 ? 6.453 -36.125 -21.062 1 92.69 110 ARG B C 1
ATOM 2528 O O . ARG B 1 110 ? 6.172 -37.031 -21.828 1 92.69 110 ARG B O 1
ATOM 2535 N N . TYR B 1 111 ? 5.93 -34.938 -21.078 1 92.69 111 TYR B N 1
ATOM 2536 C CA . TYR B 1 111 ? 4.809 -34.719 -21.984 1 92.69 111 TYR B CA 1
ATOM 2537 C C . TYR B 1 111 ? 5.188 -33.781 -23.109 1 92.69 111 TYR B C 1
ATOM 2539 O O . TYR B 1 111 ? 4.402 -33.562 -24.031 1 92.69 111 TYR B O 1
ATOM 2547 N N . GLY B 1 112 ? 6.301 -33.219 -23.125 1 87.94 112 GLY B N 1
ATOM 2548 C CA . GLY B 1 112 ? 6.746 -32.344 -24.203 1 87.94 112 GLY B CA 1
ATOM 2549 C C . GLY B 1 112 ? 6.457 -30.891 -23.938 1 87.94 112 GLY B C 1
ATOM 2550 O O . GLY B 1 112 ? 6.281 -30.484 -22.781 1 87.94 112 GLY B O 1
ATOM 2551 N N . THR B 1 113 ? 6.344 -30.203 -25.109 1 83.19 113 THR B N 1
ATOM 2552 C CA . THR B 1 113 ? 6.309 -28.75 -25.031 1 83.19 113 THR B CA 1
ATOM 2553 C C . THR B 1 113 ? 4.945 -28.266 -24.547 1 83.19 113 THR B C 1
ATOM 2555 O O . THR B 1 113 ? 3.92 -28.891 -24.844 1 83.19 113 THR B O 1
ATOM 2558 N N . SER B 1 114 ? 5.031 -27.156 -23.828 1 82.75 114 SER B N 1
ATOM 2559 C CA . SER B 1 114 ? 3.844 -26.531 -23.25 1 82.75 114 SER B CA 1
ATOM 2560 C C . SER B 1 114 ? 2.975 -25.906 -24.344 1 82.75 114 SER B C 1
ATOM 2562 O O . SER B 1 114 ? 3.49 -25.391 -25.344 1 82.75 114 SER B O 1
ATOM 2564 N N . ASN B 1 115 ? 1.718 -26.156 -24.203 1 88.19 115 ASN B N 1
ATOM 2565 C CA . ASN B 1 115 ? 0.705 -25.547 -25.062 1 88.19 115 ASN B CA 1
ATOM 2566 C C . ASN B 1 115 ? -0.244 -24.656 -24.266 1 88.19 115 ASN B C 1
ATOM 2568 O O . ASN B 1 115 ? -1.053 -25.141 -23.484 1 88.19 115 ASN B O 1
ATOM 2572 N N . GLU B 1 116 ? -0.275 -23.391 -24.531 1 87.5 116 GLU B N 1
ATOM 2573 C CA . GLU B 1 116 ? -1.03 -22.406 -23.766 1 87.5 116 GLU B CA 1
ATOM 2574 C C . GLU B 1 116 ? -2.531 -22.562 -23.984 1 87.5 116 GLU B C 1
ATOM 2576 O O . GLU B 1 116 ? -3.338 -22.141 -23.156 1 87.5 116 GLU B O 1
ATOM 2581 N N . SER B 1 117 ? -2.85 -23.172 -25.094 1 91.12 117 SER B N 1
ATOM 2582 C CA . SER B 1 117 ? -4.262 -23.344 -25.422 1 91.12 117 SER B CA 1
ATOM 2583 C C . SER B 1 117 ? -4.949 -24.266 -24.422 1 91.12 117 SER B C 1
ATOM 2585 O O . SER B 1 117 ? -6.176 -24.266 -24.312 1 91.12 117 SER B O 1
ATOM 2587 N N . PHE B 1 118 ? -4.223 -25.078 -23.641 1 94.12 118 PHE B N 1
ATOM 2588 C CA . PHE B 1 118 ? -4.816 -26.047 -22.719 1 94.12 118 PHE B CA 1
ATOM 2589 C C . PHE B 1 118 ? -4.777 -25.516 -21.297 1 94.12 118 PHE B C 1
ATOM 2591 O O . PHE B 1 118 ? -5.219 -26.203 -20.375 1 94.12 118 PHE B O 1
ATOM 2598 N N . VAL B 1 119 ? -4.312 -24.312 -21.141 1 96.12 119 VAL B N 1
ATOM 2599 C CA . VAL B 1 119 ? -4.207 -23.734 -19.812 1 96.12 119 VAL B CA 1
ATOM 2600 C C . VAL B 1 119 ? -5.574 -23.219 -19.359 1 96.12 119 VAL B C 1
ATOM 2602 O O . VAL B 1 119 ? -6.367 -22.75 -20.172 1 96.12 119 VAL B O 1
ATOM 2605 N N . ASN B 1 120 ? -5.832 -23.344 -18.109 1 96.88 120 ASN B N 1
ATOM 2606 C CA . ASN B 1 120 ? -7.078 -22.859 -17.516 1 96.88 120 ASN B CA 1
ATOM 2607 C C . ASN B 1 120 ? -7.262 -21.359 -17.766 1 96.88 120 ASN B C 1
ATOM 2609 O O . ASN B 1 120 ? -6.414 -20.547 -17.375 1 96.88 120 ASN B O 1
ATOM 2613 N N . GLU B 1 121 ? -8.336 -21.031 -18.328 1 96.06 121 GLU B N 1
ATOM 2614 C CA . GLU B 1 121 ? -8.57 -19.641 -18.75 1 96.06 121 GLU B CA 1
ATOM 2615 C C . GLU B 1 121 ? -8.68 -18.719 -17.531 1 96.06 121 GLU B C 1
ATOM 2617 O O . GLU B 1 121 ? -8.133 -17.625 -17.531 1 96.06 121 GLU B O 1
ATOM 2622 N N . GLU B 1 122 ? -9.43 -19.141 -16.562 1 97.12 122 GLU B N 1
ATOM 2623 C CA . GLU B 1 122 ? -9.578 -18.328 -15.352 1 97.12 122 GLU B CA 1
ATOM 2624 C C . GLU B 1 122 ? -8.234 -18.094 -14.68 1 97.12 122 GLU B C 1
ATOM 2626 O O . GLU B 1 122 ? -7.984 -17 -14.148 1 97.12 122 GLU B O 1
ATOM 2631 N N . PHE B 1 123 ? -7.473 -19.078 -14.758 1 97.5 123 PHE B N 1
ATOM 2632 C CA . PHE B 1 123 ? -6.148 -18.969 -14.156 1 97.5 123 PHE B CA 1
ATOM 2633 C C . PHE B 1 123 ? -5.273 -17.984 -14.922 1 97.5 123 PHE B C 1
ATOM 2635 O O . PHE B 1 123 ? -4.555 -17.188 -14.312 1 97.5 123 PHE B O 1
ATOM 2642 N N . ILE B 1 124 ? -5.371 -18.016 -16.219 1 95.56 124 ILE B N 1
ATOM 2643 C CA . ILE B 1 124 ? -4.641 -17.062 -17.047 1 95.56 124 ILE B CA 1
ATOM 2644 C C . ILE B 1 124 ? -5.055 -15.633 -16.688 1 95.56 124 ILE B C 1
ATOM 2646 O O . ILE B 1 124 ? -4.207 -14.75 -16.531 1 95.56 124 ILE B O 1
ATOM 2650 N N . GLU B 1 125 ? -6.348 -15.469 -16.5 1 94.75 125 GLU B N 1
ATOM 2651 C CA . GLU B 1 125 ? -6.855 -14.141 -16.156 1 94.75 125 GLU B CA 1
ATOM 2652 C C . GLU B 1 125 ? -6.352 -13.688 -14.797 1 94.75 125 GLU B C 1
ATOM 2654 O O . GLU B 1 125 ? -6.051 -12.508 -14.602 1 94.75 125 GLU B O 1
ATOM 2659 N N . THR B 1 126 ? -6.258 -14.562 -13.922 1 95.19 126 THR B N 1
ATOM 2660 C CA . THR B 1 126 ? -5.789 -14.25 -12.57 1 95.19 126 THR B CA 1
ATOM 2661 C C . THR B 1 126 ? -4.324 -13.828 -12.594 1 95.19 126 THR B C 1
ATOM 2663 O O . THR B 1 126 ? -3.918 -12.945 -11.836 1 95.19 126 THR B O 1
ATOM 2666 N N . LEU B 1 127 ? -3.555 -14.383 -13.484 1 93.31 127 LEU B N 1
ATOM 2667 C CA . LEU B 1 127 ? -2.119 -14.125 -13.516 1 93.31 127 LEU B CA 1
ATOM 2668 C C . LEU B 1 127 ? -1.8 -12.961 -14.453 1 93.31 127 LEU B C 1
ATOM 2670 O O . LEU B 1 127 ? -0.668 -12.469 -14.477 1 93.31 127 LEU B O 1
ATOM 2674 N N . ARG B 1 128 ? -2.793 -12.602 -15.188 1 88.44 128 ARG B N 1
ATOM 2675 C CA . ARG B 1 128 ? -2.564 -11.492 -16.109 1 88.44 128 ARG B CA 1
ATOM 2676 C C . ARG B 1 128 ? -2.121 -10.242 -15.359 1 88.44 128 ARG B C 1
ATOM 2678 O O . ARG B 1 128 ? -2.678 -9.914 -14.312 1 88.44 128 ARG B O 1
ATOM 2685 N N . PRO B 1 129 ? -0.998 -9.664 -15.82 1 83 129 PRO B N 1
ATOM 2686 C CA . PRO B 1 129 ? -0.574 -8.414 -15.18 1 83 129 PRO B CA 1
ATOM 2687 C C . PRO B 1 129 ? -1.609 -7.305 -15.312 1 83 129 PRO B C 1
ATOM 2689 O O . PRO B 1 129 ? -2.043 -6.988 -16.422 1 83 129 PRO B O 1
ATOM 2692 N N . LYS B 1 130 ? -2.258 -6.969 -14.289 1 79.75 130 LYS B N 1
ATOM 2693 C CA . LYS B 1 130 ? -3.221 -5.871 -14.266 1 79.75 130 LYS B CA 1
ATOM 2694 C C . LYS B 1 130 ? -2.73 -4.723 -13.391 1 79.75 130 LYS B C 1
ATOM 2696 O O . LYS B 1 130 ? -2.311 -4.941 -12.25 1 79.75 130 LYS B O 1
ATOM 2701 N N . SER B 1 131 ? -2.646 -3.627 -14.07 1 82 131 SER B N 1
ATOM 2702 C CA . SER B 1 131 ? -2.344 -2.455 -13.258 1 82 131 SER B CA 1
ATOM 2703 C C . SER B 1 131 ? -3.5 -2.113 -12.32 1 82 131 SER B C 1
ATOM 2705 O O . SER B 1 131 ? -4.664 -2.324 -12.672 1 82 131 SER B O 1
ATOM 2707 N N . THR B 1 132 ? -3.195 -1.731 -11.227 1 89 132 THR B N 1
ATOM 2708 C CA . THR B 1 132 ? -4.227 -1.318 -10.281 1 89 132 THR B CA 1
ATOM 2709 C C . THR B 1 132 ? -4.875 -0.011 -10.727 1 89 132 THR B C 1
ATOM 2711 O O . THR B 1 132 ? -4.188 0.993 -10.93 1 89 132 THR B O 1
ATOM 2714 N N . THR B 1 133 ? -6.133 -0.115 -11.023 1 91.06 133 THR B N 1
ATOM 2715 C CA . THR B 1 133 ? -6.863 1.079 -11.43 1 91.06 133 THR B CA 1
ATOM 2716 C C . THR B 1 133 ? -7.535 1.743 -10.234 1 91.06 133 THR B C 1
ATOM 2718 O O . THR B 1 133 ? -7.715 1.114 -9.188 1 91.06 133 THR B O 1
ATOM 2721 N N . LYS B 1 134 ? -7.855 3.01 -10.461 1 93 134 LYS B N 1
ATOM 2722 C CA . LYS B 1 134 ? -8.555 3.75 -9.422 1 93 134 LYS B CA 1
ATOM 2723 C C . LYS B 1 134 ? -9.891 3.09 -9.078 1 93 134 LYS B C 1
ATOM 2725 O O . LYS B 1 134 ? -10.266 3.002 -7.906 1 93 134 LYS B O 1
ATOM 2730 N N . GLU B 1 135 ? -10.5 2.6 -10.094 1 93.81 135 GLU B N 1
ATOM 2731 C CA . GLU B 1 135 ? -11.812 1.983 -9.906 1 93.81 135 GLU B CA 1
ATOM 2732 C C . GLU B 1 135 ? -11.711 0.714 -9.07 1 93.81 135 GLU B C 1
ATOM 2734 O O . GLU B 1 135 ? -12.547 0.478 -8.195 1 93.81 135 GLU B O 1
ATOM 2739 N N . LEU B 1 136 ? -10.734 -0.06 -9.391 1 95.19 136 LEU B N 1
ATOM 2740 C CA . LEU B 1 136 ? -10.547 -1.306 -8.656 1 95.19 136 LEU B CA 1
ATOM 2741 C C . LEU B 1 136 ? -10.266 -1.03 -7.184 1 95.19 136 LEU B C 1
ATOM 2743 O O . LEU B 1 136 ? -10.805 -1.703 -6.305 1 95.19 136 LEU B O 1
ATOM 2747 N N . LYS B 1 137 ? -9.492 -0.066 -6.922 1 96.44 137 LYS B N 1
ATOM 2748 C CA . LYS B 1 137 ? -9.156 0.301 -5.547 1 96.44 137 LYS B CA 1
ATOM 2749 C C . LYS B 1 137 ? -10.383 0.815 -4.801 1 96.44 137 LYS B C 1
ATOM 2751 O O . LYS B 1 137 ? -10.602 0.464 -3.641 1 96.44 137 LYS B O 1
ATOM 2756 N N . LEU B 1 138 ? -11.156 1.641 -5.484 1 97.06 138 LEU B N 1
ATOM 2757 C CA . LEU B 1 138 ? -12.367 2.176 -4.871 1 97.06 138 LEU B CA 1
ATOM 2758 C C . LEU B 1 138 ? -13.352 1.06 -4.547 1 97.06 138 LEU B C 1
ATOM 2760 O O . LEU B 1 138 ? -13.977 1.064 -3.48 1 97.06 138 LEU B O 1
ATOM 2764 N N . GLN B 1 139 ? -13.414 0.172 -5.457 1 97.44 139 GLN B N 1
ATOM 2765 C CA . GLN B 1 139 ? -14.297 -0.964 -5.227 1 97.44 139 GLN B CA 1
ATOM 2766 C C . GLN B 1 139 ? -13.852 -1.768 -4.008 1 97.44 139 GLN B C 1
ATOM 2768 O O . GLN B 1 139 ? -14.688 -2.225 -3.221 1 97.44 139 GLN B O 1
ATOM 2773 N N . LEU B 1 140 ? -12.609 -1.963 -3.916 1 98.19 140 LEU B N 1
ATOM 2774 C CA . LEU B 1 140 ? -12.078 -2.682 -2.764 1 98.19 140 LEU B CA 1
ATOM 2775 C C . LEU B 1 140 ? -12.453 -1.981 -1.462 1 98.19 140 LEU B C 1
ATOM 2777 O O . LEU B 1 140 ? -12.828 -2.635 -0.484 1 98.19 140 LEU B O 1
ATOM 2781 N N . LEU B 1 141 ? -12.375 -0.677 -1.44 1 98.31 141 LEU B N 1
ATOM 2782 C CA . LEU B 1 141 ? -12.75 0.085 -0.253 1 98.31 141 LEU B CA 1
ATOM 2783 C C . LEU B 1 141 ? -14.227 -0.111 0.078 1 98.31 141 LEU B C 1
ATOM 2785 O O . LEU B 1 141 ? -14.594 -0.244 1.248 1 98.31 141 LEU B O 1
ATOM 2789 N N . HIS B 1 142 ? -14.984 -0.136 -0.959 1 98.31 142 HIS B N 1
ATOM 2790 C CA . HIS B 1 142 ? -16.406 -0.371 -0.751 1 98.31 142 HIS B CA 1
ATOM 2791 C C . HIS B 1 142 ? -16.656 -1.75 -0.151 1 98.31 142 HIS B C 1
ATOM 2793 O O . HIS B 1 142 ? -17.453 -1.893 0.779 1 98.31 142 HIS B O 1
ATOM 2799 N N . ASP B 1 143 ? -15.945 -2.693 -0.672 1 98.38 143 ASP B N 1
ATOM 2800 C CA . ASP B 1 143 ? -16.078 -4.059 -0.169 1 98.38 143 ASP B CA 1
ATOM 2801 C C . ASP B 1 143 ? -15.695 -4.141 1.307 1 98.38 143 ASP B C 1
ATOM 2803 O O . ASP B 1 143 ? -16.375 -4.805 2.094 1 98.38 143 ASP B O 1
ATOM 2807 N N . ILE B 1 144 ? -14.641 -3.502 1.617 1 98.56 144 ILE B N 1
ATOM 2808 C CA . ILE B 1 144 ? -14.164 -3.514 2.994 1 98.56 144 ILE B CA 1
ATOM 2809 C C . ILE B 1 144 ? -15.164 -2.793 3.896 1 98.56 144 ILE B C 1
ATOM 2811 O O . ILE B 1 144 ? -15.477 -3.27 4.992 1 98.56 144 ILE B O 1
ATOM 2815 N N . ALA B 1 145 ? -15.68 -1.648 3.5 1 98.62 145 ALA B N 1
ATOM 2816 C CA . ALA B 1 145 ? -16.672 -0.91 4.277 1 98.62 145 ALA B CA 1
ATOM 2817 C C . ALA B 1 145 ? -17.906 -1.766 4.551 1 98.62 145 ALA B C 1
ATOM 2819 O O . ALA B 1 145 ? -18.422 -1.776 5.668 1 98.62 145 ALA B O 1
ATOM 2820 N N . GLU B 1 146 ? -18.312 -2.445 3.547 1 98.19 146 GLU B N 1
ATOM 2821 C CA . GLU B 1 146 ? -19.469 -3.316 3.686 1 98.19 146 GLU B CA 1
ATOM 2822 C C . GLU B 1 146 ? -19.188 -4.473 4.641 1 98.19 146 GLU B C 1
ATOM 2824 O O . GLU B 1 146 ? -20 -4.773 5.52 1 98.19 146 GLU B O 1
ATOM 2829 N N . GLU B 1 147 ? -18.125 -5.082 4.473 1 98 147 GLU B N 1
ATOM 2830 C CA . GLU B 1 147 ? -17.766 -6.242 5.281 1 98 147 GLU B CA 1
ATOM 2831 C C . GLU B 1 147 ? -17.656 -5.875 6.758 1 98 147 GLU B C 1
ATOM 2833 O O . GLU B 1 147 ? -18.047 -6.656 7.629 1 98 147 GLU B O 1
ATOM 2838 N N . PHE B 1 148 ? -17.141 -4.754 7.051 1 98.19 148 PHE B N 1
ATOM 2839 C CA . PHE B 1 148 ? -16.906 -4.352 8.43 1 98.19 148 PHE B CA 1
ATOM 2840 C C . PHE B 1 148 ? -18.016 -3.418 8.922 1 98.19 148 PHE B C 1
ATOM 2842 O O . PHE B 1 148 ? -17.891 -2.82 9.992 1 98.19 148 PHE B O 1
ATOM 2849 N N . ASN B 1 149 ? -18.984 -3.148 8.102 1 97.94 149 ASN B N 1
ATOM 2850 C CA . ASN B 1 149 ? -20.125 -2.32 8.445 1 97.94 149 ASN B CA 1
ATOM 2851 C C . ASN B 1 149 ? -19.703 -0.896 8.805 1 97.94 149 ASN B C 1
ATOM 2853 O O . ASN B 1 149 ? -20.125 -0.36 9.828 1 97.94 149 ASN B O 1
ATOM 2857 N N . ILE B 1 150 ? -18.906 -0.403 8.016 1 97.94 150 ILE B N 1
ATOM 2858 C CA . ILE B 1 150 ? -18.453 0.974 8.172 1 97.94 150 ILE B CA 1
ATOM 2859 C C . ILE B 1 150 ? -19.25 1.892 7.246 1 97.94 150 ILE B C 1
ATOM 2861 O O . ILE B 1 150 ? -19.391 1.611 6.055 1 97.94 150 ILE B O 1
ATOM 2865 N N . GLU B 1 151 ? -19.797 2.861 7.832 1 96.31 151 GLU B N 1
ATOM 2866 C CA . GLU B 1 151 ? -20.453 3.869 7 1 96.31 151 GLU B CA 1
ATOM 2867 C C . GLU B 1 151 ? -19.422 4.781 6.336 1 96.31 151 GLU B C 1
ATOM 2869 O O . GLU B 1 151 ? -18.75 5.574 7.008 1 96.31 151 GLU B O 1
ATOM 2874 N N . TRP B 1 152 ? -19.281 4.641 5.094 1 95.5 152 TRP B N 1
ATOM 2875 C CA . TRP B 1 152 ? -18.281 5.406 4.344 1 95.5 152 TRP B CA 1
ATOM 2876 C C . TRP B 1 152 ? -18.875 5.918 3.033 1 95.5 152 TRP B C 1
ATOM 2878 O O . TRP B 1 152 ? -19.5 5.164 2.289 1 95.5 152 TRP B O 1
ATOM 2888 N N . ASN B 1 153 ? -18.703 7.246 2.887 1 92.94 153 ASN B N 1
ATOM 2889 C CA . ASN B 1 153 ? -19.094 7.898 1.636 1 92.94 153 ASN B CA 1
ATOM 2890 C C . ASN B 1 153 ? -17.859 8.211 0.777 1 92.94 153 ASN B C 1
ATOM 2892 O O . ASN B 1 153 ? -17.031 9.023 1.161 1 92.94 153 ASN B O 1
ATOM 2896 N N . SER B 1 154 ? -17.844 7.676 -0.43 1 93.44 154 SER B N 1
ATOM 2897 C CA . SER B 1 154 ? -16.656 7.758 -1.272 1 93.44 154 SER B CA 1
ATOM 2898 C C . SER B 1 154 ? -16.625 9.07 -2.049 1 93.44 154 SER B C 1
ATOM 2900 O O . SER B 1 154 ? -15.656 9.344 -2.773 1 93.44 154 SER B O 1
ATOM 2902 N N . LYS B 1 155 ? -17.547 9.969 -1.928 1 91.44 155 LYS B N 1
ATOM 2903 C CA . LYS B 1 155 ? -17.672 11.164 -2.754 1 91.44 155 LYS B CA 1
ATOM 2904 C C . LYS B 1 155 ? -16.453 12.07 -2.586 1 91.44 155 LYS B C 1
ATOM 2906 O O . LYS B 1 155 ? -15.891 12.555 -3.572 1 91.44 155 LYS B O 1
ATOM 2911 N N . SER B 1 156 ? -16.109 12.312 -1.382 1 88.88 156 SER B N 1
ATOM 2912 C CA . SER B 1 156 ? -14.984 13.188 -1.113 1 88.88 156 SER B CA 1
ATOM 2913 C C . SER B 1 156 ? -13.695 12.633 -1.714 1 88.88 156 SER B C 1
ATOM 2915 O O . SER B 1 156 ? -12.898 13.383 -2.287 1 88.88 156 SER B O 1
ATOM 2917 N N . LEU B 1 157 ? -13.508 11.375 -1.592 1 92.06 157 LEU B N 1
ATOM 2918 C CA . LEU B 1 157 ? -12.32 10.719 -2.131 1 92.06 157 LEU B CA 1
ATOM 2919 C C . LEU B 1 157 ? -12.328 10.758 -3.656 1 92.06 157 LEU B C 1
ATOM 2921 O O . LEU B 1 157 ? -11.305 11.047 -4.277 1 92.06 157 LEU B O 1
ATOM 2925 N N . GLU B 1 158 ? -13.398 10.484 -4.258 1 91.75 158 GLU B N 1
ATOM 2926 C CA . GLU B 1 158 ? -13.523 10.469 -5.715 1 91.75 158 GLU B CA 1
ATOM 2927 C C . GLU B 1 158 ? -13.227 11.844 -6.305 1 91.75 158 GLU B C 1
ATOM 2929 O O . GLU B 1 158 ? -12.633 11.953 -7.379 1 91.75 158 GLU B O 1
ATOM 2934 N N . GLN B 1 159 ? -13.641 12.867 -5.645 1 87.81 159 GLN B N 1
ATOM 2935 C CA . GLN B 1 159 ? -13.367 14.227 -6.098 1 87.81 159 GLN B CA 1
ATOM 2936 C C . GLN B 1 159 ? -11.875 14.516 -6.109 1 87.81 159 GLN B C 1
ATOM 2938 O O . GLN B 1 159 ? -11.367 15.172 -7.023 1 87.81 159 GLN B O 1
ATOM 2943 N N . LYS B 1 160 ? -11.25 14.023 -5.156 1 83.38 160 LYS B N 1
ATOM 2944 C CA . LYS B 1 160 ? -9.812 14.211 -5.066 1 83.38 160 LYS B CA 1
ATOM 2945 C C . LYS B 1 160 ? -9.078 13.414 -6.145 1 83.38 160 LYS B C 1
ATOM 2947 O O . LYS B 1 160 ? -8.07 13.867 -6.684 1 83.38 160 LYS B O 1
ATOM 2952 N N . LEU B 1 161 ? -9.594 12.281 -6.418 1 86.81 161 LEU B N 1
ATOM 2953 C CA . LEU B 1 161 ? -8.914 11.359 -7.316 1 86.81 161 LEU B CA 1
ATOM 2954 C C . LEU B 1 161 ? -9.188 11.703 -8.773 1 86.81 161 LEU B C 1
ATOM 2956 O O . LEU B 1 161 ? -8.336 11.516 -9.641 1 86.81 161 LEU B O 1
ATOM 2960 N N . PHE B 1 162 ? -10.352 12.047 -9.094 1 81 162 PHE B N 1
ATOM 2961 C CA . PHE B 1 162 ? -10.734 12.219 -10.484 1 81 162 PHE B CA 1
ATOM 2962 C C . PHE B 1 162 ? -10.781 13.703 -10.852 1 81 162 PHE B C 1
ATOM 2964 O O . PHE B 1 162 ? -11.031 14.055 -12.008 1 81 162 PHE B O 1
ATOM 2971 N N . LYS B 1 163 ? -10.656 14.625 -9.891 1 69.75 163 LYS B N 1
ATOM 2972 C CA . LYS B 1 163 ? -10.672 16.047 -10.25 1 69.75 163 LYS B CA 1
ATOM 2973 C C . LYS B 1 163 ? -9.469 16.406 -11.109 1 69.75 163 LYS B C 1
ATOM 2975 O O . LYS B 1 163 ? -8.328 16.062 -10.781 1 69.75 163 LYS B O 1
ATOM 2980 N N . PRO B 1 164 ? -9.695 16.734 -12.312 1 59.28 164 PRO B N 1
ATOM 2981 C CA . PRO B 1 164 ? -8.625 17.234 -13.172 1 59.28 164 PRO B CA 1
ATOM 2982 C C . PRO B 1 164 ? -7.766 18.297 -12.492 1 59.28 164 PRO B C 1
ATOM 2984 O O . PRO B 1 164 ? -8.227 18.969 -11.562 1 59.28 164 PRO B O 1
ATOM 2987 N N . PRO B 1 165 ? -6.414 18.109 -12.367 1 52 165 PRO B N 1
ATOM 2988 C CA . PRO B 1 165 ? -5.582 19.156 -11.758 1 52 165 PRO B CA 1
ATOM 2989 C C . PRO B 1 165 ? -6.199 20.547 -11.867 1 52 165 PRO B C 1
ATOM 2991 O O . PRO B 1 165 ? -6.656 20.938 -12.938 1 52 165 PRO B O 1
ATOM 2994 N N . ARG B 1 166 ? -6.91 20.953 -11.008 1 44.84 166 ARG B N 1
ATOM 2995 C CA . ARG B 1 166 ? -7.301 22.359 -11.109 1 44.84 166 ARG B CA 1
ATOM 2996 C C . ARG B 1 166 ? -6.16 23.203 -11.672 1 44.84 166 ARG B C 1
ATOM 2998 O O . ARG B 1 166 ? -5.012 23.062 -11.242 1 44.84 166 ARG B O 1
ATOM 3005 N N . GLU B 1 167 ? -6.023 23.5 -12.906 1 39.25 167 GLU B N 1
ATOM 3006 C CA . GLU B 1 167 ? -5.27 24.656 -13.352 1 39.25 167 GLU B CA 1
ATOM 3007 C C . GLU B 1 167 ? -5.32 25.781 -12.32 1 39.25 167 GLU B C 1
ATOM 3009 O O . GLU B 1 167 ? -6.395 26.312 -12.023 1 39.25 167 GLU B O 1
ATOM 3014 N N . ASP B 1 168 ? -4.805 25.609 -11.125 1 37.62 168 ASP B N 1
ATOM 3015 C CA . ASP B 1 168 ? -4.605 26.938 -10.555 1 37.62 168 ASP B CA 1
ATOM 3016 C C . ASP B 1 168 ? -4.5 28 -11.648 1 37.62 168 ASP B C 1
ATOM 3018 O O . ASP B 1 168 ? -3.621 27.922 -12.508 1 37.62 168 ASP B O 1
ATOM 3022 N N . GLN B 1 169 ? -5.551 28.578 -12.062 1 33.56 169 GLN B N 1
ATOM 3023 C CA . GLN B 1 169 ? -5.535 29.859 -12.766 1 33.56 169 GLN B CA 1
ATOM 3024 C C . GLN B 1 169 ? -4.371 30.734 -12.305 1 33.56 169 GLN B C 1
ATOM 3026 O O . GLN B 1 169 ? -4.133 30.875 -11.102 1 33.56 169 GLN B O 1
ATOM 3031 N N . ASN B 1 170 ? -3.193 30.656 -12.922 1 33.97 170 ASN B N 1
ATOM 3032 C CA . ASN B 1 170 ? -2.223 31.75 -12.969 1 33.97 170 ASN B CA 1
ATOM 3033 C C . ASN B 1 170 ? -2.877 33.094 -12.688 1 33.97 170 ASN B C 1
ATOM 3035 O O . ASN B 1 170 ? -3.59 33.625 -13.531 1 33.97 170 ASN B O 1
ATOM 3039 N N . ARG B 1 171 ? -3.572 33.281 -11.641 1 33.28 171 ARG B N 1
ATOM 3040 C CA . ARG B 1 171 ? -3.703 34.719 -11.406 1 33.28 171 ARG B CA 1
ATOM 3041 C C . ARG B 1 171 ? -2.389 35.438 -11.695 1 33.28 171 ARG B C 1
ATOM 3043 O O . ARG B 1 171 ? -1.366 35.156 -11.07 1 33.28 171 ARG B O 1
ATOM 3050 N N . HIS B 1 172 ? -2.098 35.688 -13.07 1 31.22 172 HIS B N 1
ATOM 3051 C CA . HIS B 1 172 ? -1.254 36.781 -13.555 1 31.22 172 HIS B CA 1
ATOM 3052 C C . HIS B 1 172 ? -1.242 37.938 -12.57 1 31.22 172 HIS B C 1
ATOM 3054 O O . HIS B 1 172 ? -2.252 38.625 -12.406 1 31.22 172 HIS B O 1
ATOM 3060 N N . CYS B 1 173 ? -0.758 37.688 -11.383 1 31.47 173 CYS B N 1
ATOM 3061 C CA . CYS B 1 173 ? -0.292 38.938 -10.789 1 31.47 173 CYS B CA 1
ATOM 3062 C C . CYS B 1 173 ? 0.386 39.812 -11.836 1 31.47 173 CYS B C 1
ATOM 3064 O O . CYS B 1 173 ? 1.475 39.5 -12.312 1 31.47 173 CYS B O 1
ATOM 3066 N N . ARG B 1 174 ? -0.462 40.219 -12.836 1 28.84 174 ARG B N 1
ATOM 3067 C CA . ARG B 1 174 ? -0.098 41.406 -13.609 1 28.84 174 ARG B CA 1
ATOM 3068 C C . ARG B 1 174 ? 0.522 42.469 -12.719 1 28.84 174 ARG B C 1
ATOM 3070 O O . ARG B 1 174 ? -0.177 43.125 -11.93 1 28.84 174 ARG B O 1
ATOM 3077 N N . ARG B 1 175 ? 1.602 42.094 -12.086 1 26.25 175 ARG B N 1
ATOM 3078 C CA . ARG B 1 175 ? 2.447 43.25 -11.82 1 26.25 175 ARG B CA 1
ATOM 3079 C C . ARG B 1 175 ? 2.426 44.219 -12.992 1 26.25 175 ARG B C 1
ATOM 3081 O O . ARG B 1 175 ? 2.699 43.844 -14.133 1 26.25 175 ARG B O 1
ATOM 3088 N N . LYS B 1 176 ? 1.477 45.125 -12.914 1 28.98 176 LYS B N 1
ATOM 3089 C CA . LYS B 1 176 ? 1.46 46.344 -13.688 1 28.98 176 LYS B CA 1
ATOM 3090 C C . LYS B 1 176 ? 2.875 46.781 -14.055 1 28.98 176 LYS B C 1
ATOM 3092 O O . LYS B 1 176 ? 3.756 46.844 -13.195 1 28.98 176 LYS B O 1
ATOM 3097 N N . SER B 1 177 ? 3.379 46.375 -15.25 1 23.97 177 SER B N 1
ATOM 3098 C CA . SER B 1 177 ? 4.496 47.062 -15.875 1 23.97 177 SER B CA 1
ATOM 3099 C C . SER B 1 177 ? 4.559 48.531 -15.414 1 23.97 177 SER B C 1
ATOM 3101 O O . SER B 1 177 ? 3.531 49.125 -15.094 1 23.97 177 SER B O 1
ATOM 3103 N N . LYS B 1 178 ? 5.742 48.875 -14.977 1 31.89 178 LYS B N 1
ATOM 3104 C CA . LYS B 1 178 ? 6.293 50.188 -14.711 1 31.89 178 LYS B CA 1
ATOM 3105 C C . LYS B 1 178 ? 5.84 51.188 -15.766 1 31.89 178 LYS B C 1
ATOM 3107 O O . LYS B 1 178 ? 6.395 52.281 -15.867 1 31.89 178 LYS B O 1
ATOM 3112 N N . ASP B 1 179 ? 5.109 50.656 -16.906 1 25.92 179 ASP B N 1
ATOM 3113 C CA . ASP B 1 179 ? 5.211 51.719 -17.891 1 25.92 179 ASP B CA 1
ATOM 3114 C C . ASP B 1 179 ? 4.809 53.062 -17.281 1 25.92 179 ASP B C 1
ATOM 3116 O O . ASP B 1 179 ? 5.434 54.094 -17.562 1 25.92 179 ASP B O 1
ATOM 3120 N N . ASP B 1 180 ? 3.451 53.125 -17.031 1 28.27 180 ASP B N 1
ATOM 3121 C CA . ASP B 1 180 ? 2.891 54.344 -17.562 1 28.27 180 ASP B CA 1
ATOM 3122 C C . ASP B 1 180 ? 3.24 55.531 -16.656 1 28.27 180 ASP B C 1
ATOM 3124 O O . ASP B 1 180 ? 2.604 56.594 -16.734 1 28.27 180 ASP B O 1
ATOM 3128 N N . ILE B 1 181 ? 3.775 55.188 -15.445 1 28.52 181 ILE B N 1
ATOM 3129 C CA . ILE B 1 181 ? 3.768 56.469 -14.742 1 28.52 181 ILE B CA 1
ATOM 3130 C C . ILE B 1 181 ? 4.602 57.469 -15.523 1 28.52 181 ILE B C 1
ATOM 3132 O O . ILE B 1 181 ? 5.824 57.344 -15.602 1 28.52 181 ILE B O 1
ATOM 3136 N N . VAL B 1 182 ? 4.191 57.719 -16.766 1 28.92 182 VAL B N 1
ATOM 3137 C CA . VAL B 1 182 ? 4.66 58.844 -17.578 1 28.92 182 VAL B CA 1
ATOM 3138 C C . VAL B 1 182 ? 4.93 60.062 -16.688 1 28.92 182 VAL B C 1
ATOM 3140 O O . VAL B 1 182 ? 4.004 60.625 -16.078 1 28.92 182 VAL B O 1
ATOM 3143 N N . PRO B 1 183 ? 6.035 59.938 -15.906 1 26.42 183 PRO B N 1
ATOM 3144 C CA . PRO B 1 183 ? 6.234 61.219 -15.219 1 26.42 183 PRO B CA 1
ATOM 3145 C C . PRO B 1 183 ? 5.988 62.438 -16.125 1 26.42 183 PRO B C 1
ATOM 3147 O O . PRO B 1 183 ? 6.551 62.5 -17.219 1 26.42 183 PRO B O 1
ATOM 3150 N N . LYS B 1 184 ? 4.738 62.812 -16.25 1 27.92 184 LYS B N 1
ATOM 3151 C CA . LYS B 1 184 ? 4.359 64 -17.016 1 27.92 184 LYS B CA 1
ATOM 3152 C C . LYS B 1 184 ? 5.383 65.125 -16.812 1 27.92 184 LYS B C 1
ATOM 3154 O O . LYS B 1 184 ? 5.488 65.688 -15.734 1 27.92 184 LYS B O 1
ATOM 3159 N N . GLY B 1 185 ? 6.746 64.875 -17.172 1 23.22 185 GLY B N 1
ATOM 3160 C CA . GLY B 1 185 ? 7.684 65.938 -17.219 1 23.22 185 GLY B CA 1
ATOM 3161 C C . GLY B 1 185 ? 7.133 67.188 -17.906 1 23.22 185 GLY B C 1
ATOM 3162 O O . GLY B 1 185 ? 7.191 67.312 -19.141 1 23.22 185 GLY B O 1
ATOM 3163 N N . GLU B 1 186 ? 5.816 67.562 -17.766 1 24.17 186 GLU B N 1
ATOM 3164 C CA . GLU B 1 186 ? 5.391 68.812 -18.391 1 24.17 186 GLU B CA 1
ATOM 3165 C C . GLU B 1 186 ? 6.422 69.938 -18.188 1 24.17 186 GLU B C 1
ATOM 3167 O O . GLU B 1 186 ? 6.77 70.25 -17.047 1 24.17 186 GLU B O 1
ATOM 3172 N N . PHE B 1 187 ? 7.469 69.938 -19 1 22.02 187 PHE B N 1
ATOM 3173 C CA . PHE B 1 187 ? 8.391 71.062 -19.109 1 22.02 187 PHE B CA 1
ATOM 3174 C C . PHE B 1 187 ? 7.621 72.375 -19.219 1 22.02 187 PHE B C 1
ATOM 3176 O O . PHE B 1 187 ? 6.973 72.625 -20.234 1 22.02 187 PHE B O 1
ATOM 3183 N N . GLN B 1 188 ? 7.027 72.875 -18.188 1 20.44 188 GLN B N 1
ATOM 3184 C CA . GLN B 1 188 ? 6.312 74.188 -18.172 1 20.44 188 GLN B CA 1
ATOM 3185 C C . GLN B 1 188 ? 7.191 75.312 -18.703 1 20.44 188 GLN B C 1
ATOM 3187 O O . GLN B 1 188 ? 8.211 75.625 -18.109 1 20.44 188 GLN B O 1
ATOM 3192 N N . GLY B 1 189 ? 7.469 75.438 -20.047 1 20.88 189 GLY B N 1
ATOM 3193 C CA . GLY B 1 189 ? 8.086 76.562 -20.625 1 20.88 189 GLY B CA 1
ATOM 3194 C C . GLY B 1 189 ? 7.449 77.875 -20.141 1 20.88 189 GLY B C 1
ATOM 3195 O O . GLY B 1 189 ? 6.301 78.188 -20.484 1 20.88 189 GLY B O 1
ATOM 3196 N N . ASP B 1 190 ? 7.746 78.312 -18.828 1 19.45 190 ASP B N 1
ATOM 3197 C CA . ASP B 1 190 ? 7.137 79.562 -18.281 1 19.45 190 ASP B CA 1
ATOM 3198 C C . ASP B 1 190 ? 7.199 80.688 -19.281 1 19.45 190 ASP B C 1
ATOM 3200 O O . ASP B 1 190 ? 7.887 80.625 -20.297 1 19.45 190 ASP B O 1
ATOM 3204 N N . ASP B 1 191 ? 7.605 81.938 -18.578 1 20.09 191 ASP B N 1
ATOM 3205 C CA . ASP B 1 191 ? 6.914 83.188 -18.297 1 20.09 191 ASP B CA 1
ATOM 3206 C C . ASP B 1 191 ? 7.141 84.188 -19.422 1 20.09 191 ASP B C 1
ATOM 3208 O O . ASP B 1 191 ? 6.184 84.75 -19.969 1 20.09 191 ASP B O 1
ATOM 3212 N N . GLU B 1 192 ? 7.945 85.312 -19.016 1 22.53 192 GLU B N 1
ATOM 3213 C CA . GLU B 1 192 ? 7.578 86.688 -18.812 1 22.53 192 GLU B CA 1
ATOM 3214 C C . GLU B 1 192 ? 7.801 87.5 -20.078 1 22.53 192 GLU B C 1
ATOM 3216 O O . GLU B 1 192 ? 8.773 87.312 -20.812 1 22.53 192 GLU B O 1
ATOM 3221 N N . ASP B 1 193 ? 6.789 88.188 -20.359 1 20.78 193 ASP B N 1
ATOM 3222 C CA . ASP B 1 193 ? 6.34 89.312 -21.219 1 20.78 193 ASP B CA 1
ATOM 3223 C C . ASP B 1 193 ? 7.293 90.5 -21.156 1 20.78 193 ASP B C 1
ATOM 3225 O O . ASP B 1 193 ? 7.836 90.812 -20.094 1 20.78 193 ASP B O 1
ATOM 3229 N N . GLY B 1 194 ? 7.828 91 -22.312 1 19.7 194 GLY B N 1
ATOM 3230 C CA . GLY B 1 194 ? 8.359 92.25 -22.766 1 19.7 194 GLY B CA 1
ATOM 3231 C C . GLY B 1 194 ? 7.59 93.438 -22.25 1 19.7 194 GLY B C 1
ATOM 3232 O O . GLY B 1 194 ? 6.438 93.312 -21.828 1 19.7 194 GLY B O 1
ATOM 3233 N N . ASN B 1 195 ? 8.141 94.812 -22.25 1 20.91 195 ASN B N 1
ATOM 3234 C CA . ASN B 1 195 ? 8.352 96.188 -21.844 1 20.91 195 ASN B CA 1
ATOM 3235 C C . ASN B 1 195 ? 7.316 97.125 -22.453 1 20.91 195 ASN B C 1
ATOM 3237 O O . ASN B 1 195 ? 7.664 98.125 -23.125 1 20.91 195 ASN B O 1
ATOM 3241 N N . LYS B 1 196 ? 6.121 96.688 -22.672 1 19.95 196 LYS B N 1
ATOM 3242 C CA . LYS B 1 196 ? 5.355 97.875 -23.109 1 19.95 196 LYS B CA 1
ATOM 3243 C C . LYS B 1 196 ? 5.496 99 -22.109 1 19.95 196 LYS B C 1
ATOM 3245 O O . LYS B 1 196 ? 5.688 98.812 -20.906 1 19.95 196 LYS B O 1
ATOM 3250 N N . TRP B 1 197 ? 4.844 100.25 -22.406 1 22.42 197 TRP B N 1
ATOM 3251 C CA . TRP B 1 197 ? 4.875 101.75 -22.406 1 22.42 197 TRP B CA 1
ATOM 3252 C C . TRP B 1 197 ? 4.434 102.25 -21.062 1 22.42 197 TRP B C 1
ATOM 3254 O O . TRP B 1 197 ? 5.16 103.062 -20.438 1 22.42 197 TRP B O 1
ATOM 3264 N N . LYS B 1 198 ? 3.051 102.5 -20.828 1 19.39 198 LYS B N 1
ATOM 3265 C CA . LYS B 1 198 ? 2.504 103.875 -20.859 1 19.39 198 LYS B CA 1
ATOM 3266 C C . LYS B 1 198 ? 2.512 104.5 -19.453 1 19.39 198 LYS B C 1
ATOM 3268 O O . LYS B 1 198 ? 2.99 105.625 -19.266 1 19.39 198 LYS B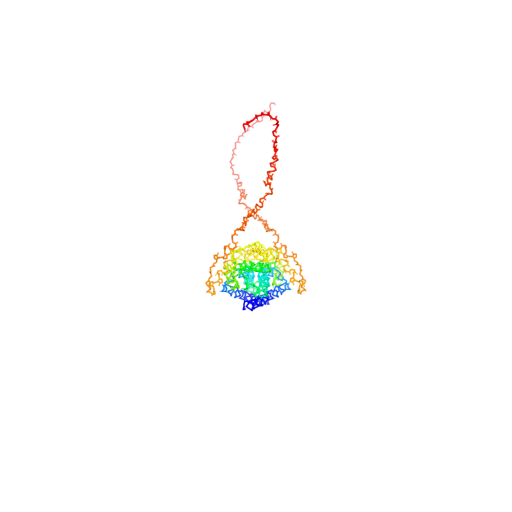 O 1
ATOM 3273 N N . LYS B 1 199 ? 1.126 104.688 -18.859 1 20.92 199 LYS B N 1
ATOM 3274 C CA . LYS B 1 199 ? 0.488 105.938 -18.391 1 20.92 199 LYS B CA 1
ATOM 3275 C C . LYS B 1 199 ? 1.062 106.312 -17.031 1 20.92 199 LYS B C 1
ATOM 3277 O O . LYS B 1 199 ? 1.596 105.5 -16.297 1 20.92 199 LYS B O 1
ATOM 3282 N N . ASN B 1 200 ? 0.953 107.75 -16.609 1 21.77 200 ASN B N 1
ATOM 3283 C CA . ASN B 1 200 ? 0.748 108.938 -15.797 1 21.77 200 ASN B CA 1
ATOM 3284 C C . ASN B 1 200 ? -0.239 108.688 -14.656 1 21.77 200 ASN B C 1
ATOM 3286 O O . ASN B 1 200 ? -0.654 109.625 -13.961 1 21.77 200 ASN B O 1
ATOM 3290 N N . LYS B 1 201 ? -1.129 107.688 -14.5 1 22.55 201 LYS B N 1
ATOM 3291 C CA . LYS B 1 201 ? -2.305 108.375 -13.938 1 22.55 201 LYS B CA 1
ATOM 3292 C C . LYS B 1 201 ? -1.949 109.125 -12.68 1 22.55 201 LYS B C 1
ATOM 3294 O O . LYS B 1 201 ? -1.011 108.75 -11.961 1 22.55 201 LYS B O 1
ATOM 3299 N N . GLY B 1 202 ? -3.133 110.188 -12.055 1 22.48 202 GLY B N 1
ATOM 3300 C CA . GLY B 1 202 ? -3.174 111.125 -10.977 1 22.48 202 GLY B CA 1
ATOM 3301 C C . GLY B 1 202 ? -2.543 110.625 -9.695 1 22.48 202 GLY B C 1
ATOM 3302 O O . GLY B 1 202 ? -2.475 109.438 -9.469 1 22.48 202 GLY B O 1
#

Secondary structure (DSSP, 8-state):
-HHHHHHHHHHHHHHHHHHHHHHHHHHHHTT-HHHHHHHHHHHHHHHHHHHHHHHHHHHHHHHHHTHHHHHH-SSPPHHHHHHHHHHHHHHTT--S-THHHHHHHHHHHHH-S--GGGS-HHHHHHHS-----HHHHHHHHHHHHHHTT----THHHHHHHHS--------------TT-----------------------/-HHHHHHHHHHHHHHHHHHHHHHHHHHHHTT-HHHHHHHHHHHHHHHHHHHHHHHHHHHHHHHHHTHHHHHH-SSPPHHHHHHHHHHHHHHTT--S-THHHHHHHHHHHHH-S--GGGS-HHHHHHHS-----HHHHHHHHHHHHHHTT----THHHHHHHHS--------------GGG----------------------

Organism: Hevea brasiliensis (NCBI:txid3981)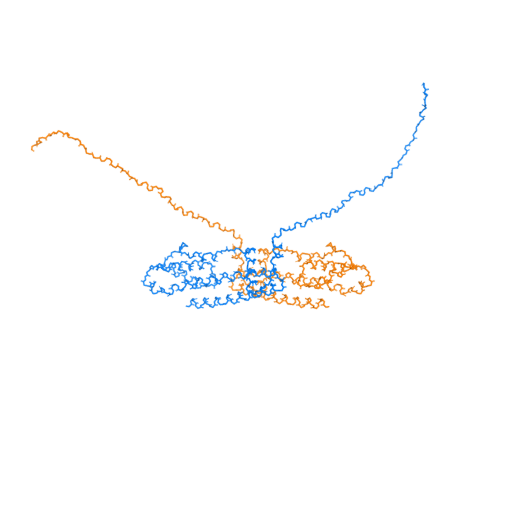

Foldseek 3Di:
DLLVVLVVVLVVLVVVLVVLLVVLLVCQQVVNNVVSLVSLVVNVVSVLVNVLSVLLNVLVVQCVVCVVVCVVDLEDDPSNQQSLLQLLVVCVQPDVRPVSVVSNVVCCVRHNDHDCVSYDPVSCVSRPDDDDDSVNSVVVSVVSCVVVVNDGDCVVVCCVVVPDPPPPPPPPPPPPPPPDVVVCPPPVDDDDDDDDDDDPDD/DLLVVLVVVLVVLVVVLVVLLVVLLVCQQVVNNVVSLVSLVVNVVSVLVNVLSVLLNVLVVQCVVCVVVCVVDLEDDPSNLQSLLQLLVVCVQPDVRPVSVVSNVVCCVRHNDHDPVSYDPVSCVSRPDDDDDSVNSVVVSVVSCVVVVNDGDCVVVCCVVVPDPPPPPPPPPPPPPPPDVVVCVVVCPDDDDDDDDDDDDD

Nearest PDB structures (foldseek):
  6e8g-assembly1_S  TM=8.785E-01  e=2.407E-07  Homo sapiens
  8v2q-assembly1_B-1  TM=8.442E-01  e=1.539E-06  Homo sapiens
  6tza-assembly1_A  TM=8.453E-01  e=1.697E-06  Homo sapiens
  3frs-assembly1_A-2  TM=8.618E-01  e=7.340E-06  Homo sapiens
  3ggz-assembly4_D  TM=8.300E-01  e=5.215E-06  Saccharomyces cerevisiae

Radius of gyration: 38.14 Å; Cα contacts (8 Å, |Δi|>4): 290; chains: 2; bounding box: 42×157×128 Å